Protein AF-A0A661I199-F1 (afdb_monomer_lite)

pLDDT: mean 84.06, std 10.28, range [41.47, 96.69]

Secondary structure (DSSP, 8-state):
--EEEEEEEESSS--SEEEEEETTEEEEEE----SSEEEEEEEESSHHHHHHHHHHT--TTEEEESSEEGGG--EEB-PPTT---TTSSB--SSTTTEEPPSSEEEEEEEE---TTS-HHHHHHTTSHHHHHHHHHHHH-TTTTTS-EEEEE-TTS-EEETTT--EEE----EEEEEEEES--SHHHHHHHHHHHHHHHHHTT-EEEEEPTTS-EEEEESS-HHHHHTGGG-EE--SPPEE-TTEEEPP---EEES-TTS--PEEGGG---TTS--HHHHHHHHHHHTHHHHHHHHHHHHHHHHHHHHHHH---HHHHHHHHHHHHHH-EEETT-EEEBTTS-EEEHHHHHTT--SEEEE--SS-GGG-SSSEEEE-SSSTT-EEEESTTSSEEEEEE--HHHHHHHHHH--TTSSHHHHHHHHHHHHHHTT--HHHHHHHHHHHHTTT-HHHHHHHHHHHHHHHHHHHHTTTEEEEEETTEEEEEE--TT---EEE-HHHHHHHTTTT-EEEEETTEEEEEEEE-HHHHHTT-TTS-EESEEE--SSPPPTTEEE-----SSPPPPTTSS--HHHHHIIIIIISTT-HHHHHHHHHHHHHHHHSTTS-----

Foldseek 3Di:
DKAKWKKKFAPPDFQFWAWDDDPNAIDIDGPNAGFKIFIDMDMDFFVVVVVCCLVPPAARRIWIAQFDFPPPGGMATEAEPPPDDPPDRHDYLDCPGFFADPFKTKAKFKAWDDPQADPVLVVQLPDQVSVVVVVCQLVDDLCQQAKKKKWAALQPAKAFPVPSDDSRDISIMMMITMEGPPHDLVLLVLVLQSSLLSCVVVVQWGWDQDLLLDIDIGGRTPSVRSSSRRSRIGNSHHYHYDPRIDGDDIDMDIHNPPVTGDHRYSPPRDRPPGDRSVVVNVVNCVVCVVVSVVSNVVLLVVQLVCCCPVPVDDSVVSNVQSCCCSPVLAHEQQDWWQFPVRDTDGNLVVQLPPDQKGWTQDPRCSVVDTPQKMWGPPDRLQIWIWGPPNVIGIGGYDYDLVSVLVSLVSDDCPPDVLVNLLSVLVNCLVVVPDPVSLVSVLVSCVVVVRNLVSQLVNLVVNLVSLLCVVCVQKAWEAEPNDTWIWGNDPVLDTDTHHLVRVLVVCVVVWDWTQHSVHNVDIDTDSSSVVLVVDPPGHYAHEEDADPDDDPSRYHHSDPADPDDDDPPVVDDCVVVLCCLCCPVVVNDPVSSVVVVVQVVCCRVPVPDDDDPD

Radius of gyration: 30.52 Å; chains: 1; bounding box: 84×50×86 Å

Sequence (613 aa):
MSFNFLEITNNTGNINKVFTWSESKCSKTSNARVYNATFQEKSFNTLEEFDAYLANDIQTNQAICLGKSKHSLTQGKLLTKGQEDISNSTISRSNAYLENQDALQLCLGDIDADTQMSDEMIEVISTQDSTYDAVLELHGDGFSEVSVRSGSSSSTGIVDTVTEEPVYVSNSQHLYWILLNADTPQDLDRYVEFLKRRAVIKKFWFLKIHKDGSTSFRTLLDLSVIKSMQSRLSFEAPATVGEGLKKMKQTSKFYNTTNGLIPFNLQNIEYKSLPNWRVVYEQAKLDNKGKINAIKKQYRADKILELVQLHNFSESEAALIIDEYLTKSNVSASMILKAADDKSHKVSQFLIQGATSWDVYDIFDYKKGLGKTYINVKNIFNANVYTYLRGGVTYNISFTIDEILNILNTLDYKEDVTKILFALIDYVVTNEFGEDAVSKIIELLESNNCSFEFEKFYYKNYINFTVAEKMSDFAFIMMDGKTGVFRKSEDGDLTLYTLRSIADLFLNKNFYSKDPNNLKKTILVDVVKHWLRSQGREEFTSVVFTDKETAENEYNLFRGFAYEPINHQDIDLEPYFTLVKDVIANGDELFCNINHSFIAQMLQDPFNKLGTA

Structure (mmCIF, N/CA/C/O backbone):
data_AF-A0A661I199-F1
#
_entry.id   AF-A0A661I199-F1
#
loop_
_atom_site.group_PDB
_atom_site.id
_atom_site.type_symbol
_atom_site.label_atom_id
_atom_site.label_alt_id
_atom_site.label_comp_id
_atom_site.label_asym_id
_atom_site.label_entity_id
_atom_site.label_seq_id
_atom_site.pdbx_PDB_ins_code
_atom_site.Cartn_x
_atom_site.Cartn_y
_atom_site.Cartn_z
_atom_site.occupancy
_atom_site.B_iso_or_equiv
_atom_site.auth_seq_id
_atom_site.auth_comp_id
_atom_site.auth_asym_id
_atom_site.auth_atom_id
_atom_site.pdbx_PDB_model_num
ATOM 1 N N . MET A 1 1 ? 17.270 19.421 -25.638 1.00 78.19 1 MET A N 1
ATOM 2 C CA . MET A 1 1 ? 16.467 19.060 -24.454 1.00 78.19 1 MET A CA 1
ATOM 3 C C . MET A 1 1 ? 17.420 18.446 -23.452 1.00 78.19 1 MET A C 1
ATOM 5 O O . MET A 1 1 ? 18.278 17.691 -23.889 1.00 78.19 1 MET A O 1
ATOM 9 N N . SER A 1 2 ? 17.307 18.787 -22.173 1.00 86.50 2 SER A N 1
ATOM 10 C CA . SER A 1 2 ? 18.087 18.163 -21.103 1.00 86.50 2 SER A CA 1
ATOM 11 C C . SER A 1 2 ? 17.148 17.623 -20.032 1.00 86.50 2 SER A C 1
ATOM 13 O O . SER A 1 2 ? 16.023 18.104 -19.898 1.00 86.50 2 SER A O 1
ATOM 15 N N . PHE A 1 3 ? 17.600 16.612 -19.302 1.00 90.00 3 PHE A N 1
ATOM 16 C CA . PHE A 1 3 ? 16.903 16.082 -18.136 1.00 90.00 3 PHE A CA 1
ATOM 17 C C . PHE A 1 3 ? 17.803 16.192 -16.911 1.00 90.00 3 PHE A C 1
ATOM 19 O O . PHE A 1 3 ? 19.033 16.152 -17.027 1.00 90.00 3 PHE A O 1
ATOM 26 N N . ASN A 1 4 ? 17.172 16.291 -15.742 1.00 89.31 4 ASN A N 1
ATOM 27 C CA . ASN A 1 4 ? 17.866 16.541 -14.489 1.00 89.31 4 ASN A CA 1
ATOM 28 C C . ASN A 1 4 ? 17.605 15.430 -13.471 1.00 89.31 4 ASN A C 1
ATOM 30 O O . ASN A 1 4 ? 16.568 14.764 -13.488 1.00 89.31 4 ASN A O 1
ATOM 34 N N . PHE A 1 5 ? 18.541 15.264 -12.544 1.00 89.88 5 PHE A N 1
ATOM 35 C CA . PHE A 1 5 ? 18.336 14.522 -11.303 1.00 89.88 5 PHE A CA 1
ATOM 36 C C . PHE A 1 5 ? 19.121 15.187 -10.171 1.00 89.88 5 PHE A C 1
ATOM 38 O O . PHE A 1 5 ? 20.012 16.011 -10.399 1.00 89.88 5 PHE A O 1
ATOM 45 N N . LEU A 1 6 ? 18.799 14.813 -8.937 1.00 88.81 6 LEU A N 1
ATOM 46 C CA . LEU A 1 6 ? 19.485 15.296 -7.751 1.00 88.81 6 LEU A CA 1
ATOM 47 C C . LEU A 1 6 ? 20.581 14.309 -7.328 1.00 88.81 6 LEU A C 1
ATOM 49 O O . LEU A 1 6 ? 20.296 13.191 -6.899 1.00 88.81 6 LEU A O 1
ATOM 53 N N . GLU A 1 7 ? 21.842 14.715 -7.435 1.00 91.62 7 GLU A N 1
ATOM 54 C CA . GLU A 1 7 ? 22.967 14.019 -6.814 1.00 91.62 7 GLU A CA 1
ATOM 55 C C . GLU A 1 7 ? 22.930 14.276 -5.305 1.00 91.62 7 GLU A C 1
ATOM 57 O O . GLU A 1 7 ? 22.875 15.421 -4.850 1.00 91.62 7 GLU A O 1
ATOM 62 N N . ILE A 1 8 ? 22.963 13.199 -4.527 1.00 87.75 8 ILE A N 1
ATOM 63 C CA . ILE A 1 8 ? 23.004 13.241 -3.071 1.00 87.75 8 ILE A CA 1
ATOM 64 C C . ILE A 1 8 ? 24.365 12.740 -2.613 1.00 87.75 8 ILE A C 1
ATOM 66 O O . ILE A 1 8 ? 24.700 11.577 -2.837 1.00 87.75 8 ILE A O 1
ATOM 70 N N . THR A 1 9 ? 25.114 13.586 -1.912 1.00 89.38 9 THR A N 1
ATOM 71 C CA . THR A 1 9 ? 26.421 13.232 -1.348 1.00 89.38 9 THR A CA 1
ATOM 72 C C . THR A 1 9 ? 26.311 13.075 0.162 1.00 89.38 9 THR A C 1
ATOM 74 O O . THR A 1 9 ? 25.943 14.019 0.854 1.00 89.38 9 THR A O 1
ATOM 77 N N . ASN A 1 10 ? 26.636 11.897 0.698 1.00 86.38 10 ASN A N 1
ATOM 78 C CA . ASN A 1 10 ? 26.727 11.672 2.138 1.00 86.38 10 ASN A CA 1
ATOM 79 C C . ASN A 1 10 ? 28.055 12.210 2.680 1.00 86.38 10 ASN A C 1
ATOM 81 O O . ASN A 1 10 ? 29.138 11.770 2.288 1.00 86.38 10 ASN A O 1
ATOM 85 N N . ASN A 1 11 ? 27.957 13.126 3.639 1.00 83.25 11 ASN A N 1
ATOM 86 C CA . ASN A 1 11 ? 29.107 13.776 4.261 1.00 83.25 11 ASN A CA 1
ATOM 87 C C . ASN A 1 11 ? 29.735 12.924 5.373 1.00 83.25 11 ASN A C 1
ATOM 89 O O . ASN A 1 11 ? 30.813 13.253 5.857 1.00 83.25 11 ASN A O 1
ATOM 93 N N . THR A 1 12 ? 29.060 11.857 5.819 1.00 78.94 12 THR A N 1
ATOM 94 C CA . THR A 1 12 ? 29.486 11.057 6.980 1.00 78.94 12 THR A CA 1
ATOM 95 C C . THR A 1 12 ? 29.979 9.652 6.628 1.00 78.94 12 THR A C 1
ATOM 97 O O . THR A 1 12 ? 30.326 8.897 7.532 1.00 78.94 12 THR A O 1
ATOM 100 N N . GLY A 1 13 ? 29.993 9.263 5.350 1.00 80.50 13 GLY A N 1
ATOM 101 C CA . GLY A 1 13 ? 30.499 7.958 4.916 1.00 80.50 13 GLY A CA 1
ATOM 102 C C . GLY A 1 13 ? 29.937 7.485 3.576 1.00 80.50 13 GLY A C 1
ATOM 103 O O . GLY A 1 13 ? 29.208 8.206 2.900 1.00 80.50 13 GLY A O 1
ATOM 104 N N . ASN A 1 14 ? 30.262 6.248 3.202 1.00 84.00 14 ASN A N 1
ATOM 105 C CA . ASN A 1 14 ? 29.822 5.659 1.936 1.00 84.00 14 ASN A CA 1
ATOM 106 C C . ASN A 1 14 ? 28.318 5.354 1.939 1.00 84.00 14 ASN A C 1
ATOM 108 O O . ASN A 1 14 ? 27.753 4.983 2.970 1.00 84.00 14 ASN A O 1
ATOM 112 N N . ILE A 1 15 ? 27.693 5.457 0.766 1.00 80.50 15 ILE A N 1
ATOM 113 C CA . ILE A 1 15 ? 26.286 5.099 0.523 1.00 80.50 15 ILE A CA 1
ATOM 114 C C . ILE A 1 15 ? 26.134 4.126 -0.636 1.00 80.50 15 ILE A C 1
ATOM 116 O O . ILE A 1 15 ? 25.148 4.130 -1.360 1.00 80.50 15 ILE A O 1
ATOM 120 N N . ASN A 1 16 ? 27.120 3.261 -0.813 1.00 85.25 16 ASN A N 1
ATOM 121 C CA . ASN A 1 16 ? 27.091 2.203 -1.800 1.00 85.25 16 ASN A CA 1
ATOM 122 C C . ASN A 1 16 ? 26.795 0.840 -1.151 1.00 85.25 16 ASN A C 1
ATOM 124 O O . ASN A 1 16 ? 26.525 0.697 0.049 1.00 85.25 16 ASN A O 1
ATOM 128 N N . LYS A 1 17 ? 26.811 -0.194 -1.989 1.00 86.88 17 LYS A N 1
ATOM 129 C CA . LYS A 1 17 ? 26.688 -1.588 -1.563 1.00 86.88 17 LYS A CA 1
ATOM 130 C C . LYS A 1 17 ? 28.082 -2.127 -1.238 1.00 86.88 17 LYS A C 1
ATOM 132 O O . LYS A 1 17 ? 29.017 -1.884 -1.996 1.00 86.88 17 LYS A O 1
ATOM 137 N N . VAL A 1 18 ? 28.202 -2.864 -0.139 1.00 88.19 18 VAL A N 1
ATOM 138 C CA . VAL A 1 18 ? 29.443 -3.499 0.315 1.00 88.19 18 VAL A CA 1
ATOM 139 C C . VAL A 1 18 ? 29.287 -5.014 0.233 1.00 88.19 18 VAL A C 1
ATOM 141 O O . VAL A 1 18 ? 28.287 -5.554 0.711 1.00 88.19 18 VAL A O 1
ATOM 144 N N . PHE A 1 19 ? 30.266 -5.689 -0.361 1.00 89.88 19 PHE A N 1
ATOM 145 C CA . PHE A 1 19 ? 30.323 -7.145 -0.457 1.00 89.88 19 PHE A CA 1
ATOM 146 C C . PHE A 1 19 ? 31.544 -7.671 0.286 1.00 89.88 19 PHE A C 1
ATOM 148 O O . PHE A 1 19 ? 32.653 -7.210 0.036 1.00 89.88 19 PHE A O 1
ATOM 155 N N . THR A 1 20 ? 31.357 -8.638 1.178 1.00 90.25 20 THR A N 1
ATOM 156 C CA . THR A 1 20 ? 32.445 -9.249 1.956 1.00 90.25 20 THR A CA 1
ATOM 157 C C . THR A 1 20 ? 32.249 -10.751 2.088 1.00 90.25 20 THR A C 1
ATOM 159 O O . THR A 1 20 ? 31.117 -11.242 2.124 1.00 90.25 20 THR A O 1
ATOM 162 N N . TRP A 1 21 ? 33.353 -11.485 2.211 1.00 86.81 21 TRP A N 1
ATOM 163 C CA . TRP A 1 21 ? 33.324 -12.878 2.644 1.00 86.81 21 TRP A CA 1
ATOM 164 C C . TRP A 1 21 ? 32.920 -12.985 4.118 1.00 86.81 21 TRP A C 1
ATOM 166 O O . TRP A 1 21 ? 33.442 -12.274 4.974 1.00 86.81 21 TRP A O 1
ATOM 176 N N . SER A 1 22 ? 31.999 -13.895 4.414 1.00 77.25 22 SER A N 1
ATOM 177 C CA . SER A 1 22 ? 31.637 -14.308 5.768 1.00 77.25 22 SER A CA 1
ATOM 178 C C . SER A 1 22 ? 31.358 -15.807 5.747 1.00 77.25 22 SER A C 1
ATOM 180 O O . SER A 1 22 ? 30.524 -16.259 4.969 1.00 77.25 22 SER A O 1
ATOM 182 N N . GLU A 1 23 ? 32.093 -16.586 6.547 1.00 73.56 23 GLU A N 1
ATOM 183 C CA . GLU A 1 23 ? 31.856 -18.033 6.719 1.00 73.56 23 GLU A CA 1
ATOM 184 C C . GLU A 1 23 ? 31.763 -18.815 5.387 1.00 73.56 23 GLU A C 1
ATOM 186 O O . GLU A 1 23 ? 30.903 -19.671 5.202 1.00 73.56 23 GLU A O 1
ATOM 191 N N . SER A 1 24 ? 32.660 -18.523 4.435 1.00 74.75 24 SER A N 1
ATOM 192 C CA . SER A 1 24 ? 32.678 -19.115 3.078 1.00 74.75 24 SER A CA 1
ATOM 193 C C . SER A 1 24 ? 31.486 -18.743 2.184 1.00 74.75 24 SER A C 1
ATOM 195 O O . SER A 1 24 ? 31.230 -19.398 1.175 1.00 74.75 24 SER A O 1
ATOM 197 N N . LYS A 1 25 ? 30.757 -17.673 2.516 1.00 83.56 25 LYS A N 1
ATOM 198 C CA . LYS A 1 25 ? 29.675 -17.116 1.702 1.00 83.56 25 LYS A CA 1
ATOM 199 C C . LYS A 1 25 ? 29.883 -15.624 1.457 1.00 83.56 25 LYS A C 1
ATOM 201 O O . LYS A 1 25 ? 30.247 -14.872 2.359 1.00 83.56 25 LYS A O 1
ATOM 206 N N . CYS A 1 26 ? 29.619 -15.174 0.234 1.00 84.56 26 CYS A N 1
ATOM 207 C CA . CYS A 1 26 ? 29.582 -13.748 -0.065 1.00 84.56 26 CYS A CA 1
ATOM 208 C C . CYS A 1 26 ? 28.329 -13.124 0.573 1.00 84.56 26 CYS A C 1
ATOM 210 O O . CYS A 1 26 ? 27.199 -13.569 0.345 1.00 84.56 26 CYS A O 1
ATOM 212 N N . SER A 1 27 ? 28.528 -12.095 1.391 1.00 85.75 27 SER A N 1
ATOM 213 C CA . SER A 1 27 ? 27.470 -11.335 2.053 1.00 85.75 27 SER A CA 1
ATOM 214 C C . SER A 1 27 ? 27.383 -9.926 1.471 1.00 85.75 27 SER A C 1
ATOM 216 O O . SER A 1 27 ? 28.396 -9.329 1.110 1.00 85.75 27 SER A O 1
ATOM 218 N N . LYS A 1 28 ? 26.158 -9.402 1.364 1.00 86.75 28 LYS A N 1
ATOM 219 C CA . LYS A 1 28 ? 25.867 -8.052 0.869 1.00 86.75 28 LYS A CA 1
ATOM 220 C C . LYS A 1 28 ? 25.320 -7.204 2.006 1.00 86.75 28 LYS A C 1
ATOM 222 O O . LYS A 1 28 ? 24.265 -7.518 2.558 1.00 86.75 28 LYS A O 1
ATOM 227 N N . THR A 1 29 ? 25.958 -6.068 2.250 1.00 81.00 29 THR A N 1
ATOM 228 C CA . THR A 1 29 ? 25.502 -5.052 3.200 1.00 81.00 29 THR A CA 1
ATOM 229 C C . THR A 1 29 ? 25.263 -3.754 2.441 1.00 81.00 29 THR A C 1
ATOM 231 O O . THR A 1 29 ? 26.099 -3.315 1.660 1.00 81.00 29 THR A O 1
ATOM 234 N N . SER A 1 30 ? 24.092 -3.140 2.606 1.00 72.31 30 SER A N 1
ATOM 235 C CA . SER A 1 30 ? 23.786 -1.854 1.963 1.00 72.31 30 SER A CA 1
ATOM 236 C C . SER A 1 30 ? 23.900 -0.740 2.995 1.00 72.31 30 SER A C 1
ATOM 238 O O . SER A 1 30 ? 23.130 -0.717 3.956 1.00 72.31 30 SER A O 1
ATOM 240 N N . ASN A 1 31 ? 24.831 0.193 2.794 1.00 67.75 31 ASN A N 1
ATOM 241 C CA . ASN A 1 31 ? 25.004 1.341 3.680 1.00 67.75 31 ASN A CA 1
ATOM 242 C C . ASN A 1 31 ? 24.034 2.451 3.281 1.00 67.75 31 ASN A C 1
ATOM 244 O O . ASN A 1 31 ? 24.394 3.464 2.707 1.00 67.75 31 ASN A O 1
ATOM 248 N N . ALA A 1 32 ? 22.756 2.245 3.584 1.00 63.69 32 ALA A N 1
ATOM 249 C CA . ALA A 1 32 ? 21.707 3.203 3.248 1.00 63.69 32 ALA A CA 1
ATOM 250 C C . ALA A 1 32 ? 21.482 4.265 4.346 1.00 63.69 32 ALA A C 1
ATOM 252 O O . ALA A 1 32 ? 20.479 4.979 4.284 1.00 63.69 32 ALA A O 1
ATOM 253 N N . ARG A 1 33 ? 22.349 4.329 5.372 1.00 62.16 33 ARG A N 1
ATOM 254 C CA . ARG A 1 33 ? 22.249 5.285 6.486 1.00 62.16 33 ARG A CA 1
ATOM 255 C C . ARG A 1 33 ? 22.928 6.590 6.091 1.00 62.16 33 ARG A C 1
ATOM 257 O O . ARG A 1 33 ? 24.139 6.625 5.899 1.00 62.16 33 ARG A O 1
ATOM 264 N N . VAL A 1 34 ? 22.141 7.650 5.981 1.00 61.78 34 VAL A N 1
ATOM 265 C CA . VAL A 1 34 ? 22.620 8.984 5.622 1.00 61.78 34 VAL A CA 1
ATOM 266 C C . VAL A 1 34 ? 22.243 9.909 6.764 1.00 61.78 34 VAL A C 1
ATOM 268 O O . VAL A 1 34 ? 21.085 9.949 7.159 1.00 61.78 34 VAL A O 1
ATOM 271 N N . TYR A 1 35 ? 23.212 10.607 7.349 1.00 67.31 35 TYR A N 1
ATOM 272 C CA . TYR A 1 35 ? 22.914 11.553 8.422 1.00 67.31 35 TYR A CA 1
ATOM 273 C C . TYR A 1 35 ? 22.992 12.970 7.889 1.00 67.31 35 TYR A C 1
ATOM 275 O O . TYR A 1 35 ? 21.978 13.634 7.908 1.00 67.31 35 TYR A O 1
ATOM 283 N N . ASN A 1 36 ? 24.100 13.406 7.295 1.00 77.31 36 ASN A N 1
ATOM 284 C CA . ASN A 1 36 ? 24.182 14.734 6.681 1.00 77.31 36 ASN A CA 1
ATOM 285 C C . ASN A 1 36 ? 24.521 14.597 5.200 1.00 77.31 36 ASN A C 1
ATOM 287 O O . ASN A 1 36 ? 25.483 13.905 4.870 1.00 77.31 36 ASN A O 1
ATOM 291 N N . ALA A 1 37 ? 23.759 15.258 4.330 1.00 81.56 37 ALA A N 1
ATOM 292 C CA . ALA A 1 37 ? 23.985 15.225 2.895 1.00 81.56 37 ALA A CA 1
ATOM 293 C C . ALA A 1 37 ? 23.992 16.618 2.262 1.00 81.56 37 ALA A C 1
ATOM 295 O O . ALA A 1 37 ? 23.317 17.534 2.737 1.00 81.56 37 ALA A O 1
ATOM 296 N N . THR A 1 38 ? 24.754 16.757 1.181 1.00 86.88 38 THR A N 1
ATOM 297 C CA . THR A 1 38 ? 24.627 17.866 0.231 1.00 86.88 38 THR A CA 1
ATOM 298 C C . THR A 1 38 ? 23.891 17.403 -1.019 1.00 86.88 38 THR A C 1
ATOM 300 O O . THR A 1 38 ? 23.901 16.217 -1.364 1.00 86.88 38 THR A O 1
ATOM 303 N N . PHE A 1 39 ? 23.234 18.352 -1.679 1.00 85.56 39 PHE A N 1
ATOM 304 C CA . PHE A 1 39 ? 22.407 18.107 -2.849 1.00 85.56 39 PHE A CA 1
ATOM 305 C C . PHE A 1 39 ? 22.874 18.985 -4.002 1.00 85.56 39 PHE A C 1
ATOM 307 O O . PHE A 1 39 ? 23.005 20.202 -3.849 1.00 85.56 39 PHE A O 1
ATOM 314 N N . GLN A 1 40 ? 23.109 18.366 -5.153 1.00 89.88 40 GLN A N 1
ATOM 315 C CA . GLN A 1 40 ? 23.483 19.062 -6.374 1.00 89.88 40 GLN A CA 1
ATOM 316 C C . GLN A 1 40 ? 22.611 18.579 -7.525 1.00 89.88 40 GLN A C 1
ATOM 318 O O . GLN A 1 40 ? 22.552 17.389 -7.817 1.00 89.88 40 GLN A O 1
ATOM 323 N N . GLU A 1 41 ? 21.954 19.507 -8.209 1.00 89.69 41 GLU A N 1
ATOM 324 C CA . GLU A 1 41 ? 21.261 19.185 -9.450 1.00 89.69 41 GLU A CA 1
ATOM 325 C C . GLU A 1 41 ? 22.284 18.963 -10.571 1.00 89.69 41 GLU A C 1
ATOM 327 O O . GLU A 1 41 ? 23.205 19.764 -10.766 1.00 89.69 41 GLU A O 1
ATOM 332 N N . LYS A 1 42 ? 22.139 17.850 -11.289 1.00 91.81 42 LYS A N 1
ATOM 333 C CA . LYS A 1 42 ? 22.934 17.512 -12.471 1.00 91.81 42 LYS A CA 1
ATOM 334 C C . LYS A 1 42 ? 22.006 17.448 -13.674 1.00 91.81 42 LYS A C 1
ATOM 336 O O . LYS A 1 42 ? 20.910 16.907 -13.564 1.00 91.81 42 LYS A O 1
ATOM 341 N N . SER A 1 43 ? 22.467 17.973 -14.805 1.00 91.69 43 SER A N 1
ATOM 342 C CA . SER A 1 43 ? 21.723 18.036 -16.065 1.00 91.69 43 SER A CA 1
ATOM 343 C C . SER A 1 43 ? 22.523 17.354 -17.166 1.00 91.69 43 SER A C 1
ATOM 345 O O . SER A 1 43 ? 23.718 17.617 -17.300 1.00 91.69 43 SER A O 1
ATOM 347 N N . PHE A 1 44 ? 21.853 16.545 -17.984 1.00 92.25 44 PHE A N 1
ATOM 348 C CA . PHE A 1 44 ? 22.449 15.823 -19.110 1.00 92.25 44 PHE A CA 1
ATOM 349 C C . PHE A 1 44 ? 21.589 15.975 -20.366 1.00 92.25 44 PHE A C 1
ATOM 351 O O . PHE A 1 44 ? 20.364 16.084 -20.276 1.00 92.25 44 PHE A O 1
ATOM 358 N N . ASN A 1 45 ? 22.219 15.994 -21.542 1.00 91.56 45 ASN A N 1
ATOM 359 C CA . ASN A 1 45 ? 21.513 16.110 -22.822 1.00 91.56 45 ASN A CA 1
ATOM 360 C C . ASN A 1 45 ? 21.228 14.746 -23.459 1.00 91.56 45 ASN A C 1
ATOM 362 O O . ASN A 1 45 ? 20.339 14.637 -24.304 1.00 91.56 45 ASN A O 1
ATOM 366 N N . THR A 1 46 ? 21.982 13.716 -23.074 1.00 92.88 46 THR A N 1
ATOM 367 C CA . THR A 1 46 ? 21.873 12.356 -23.617 1.00 92.88 46 THR A CA 1
ATOM 368 C C . THR A 1 46 ? 21.983 11.307 -22.511 1.00 92.88 46 THR A C 1
ATOM 370 O O . THR A 1 46 ? 22.493 11.577 -21.419 1.00 92.88 46 THR A O 1
ATOM 373 N N . LEU A 1 47 ? 21.493 10.095 -22.782 1.00 94.19 47 LEU A N 1
ATOM 374 C CA . LEU A 1 47 ? 21.620 8.980 -21.840 1.00 94.19 47 LEU A CA 1
ATOM 375 C C . LEU A 1 47 ? 23.059 8.443 -21.785 1.00 94.19 47 LEU A C 1
ATOM 377 O O . LEU A 1 47 ? 23.457 7.892 -20.764 1.00 94.19 47 LEU A O 1
ATOM 381 N N . GLU A 1 48 ? 23.847 8.632 -22.841 1.00 93.94 48 GLU A N 1
ATOM 382 C CA . GLU A 1 48 ? 25.270 8.303 -22.909 1.00 93.94 48 GLU A CA 1
ATOM 383 C C . GLU A 1 48 ? 26.110 9.189 -21.989 1.00 93.94 48 GLU A C 1
ATOM 385 O O . GLU A 1 48 ? 26.972 8.681 -21.274 1.00 93.94 48 GLU A O 1
ATOM 390 N N . GLU A 1 49 ? 25.851 10.501 -21.963 1.00 93.94 49 GLU A N 1
ATOM 391 C CA . GLU A 1 49 ? 26.511 11.410 -21.016 1.00 93.94 49 GLU A CA 1
ATOM 392 C C . GLU A 1 49 ? 26.178 11.021 -19.567 1.00 93.94 49 GLU A C 1
ATOM 394 O O . GLU A 1 49 ? 27.060 10.991 -18.707 1.00 93.94 49 GLU A O 1
ATOM 399 N N . PHE A 1 50 ? 24.915 10.668 -19.307 1.00 93.19 50 PHE A N 1
ATOM 400 C CA . PHE A 1 50 ? 24.484 10.171 -18.003 1.00 93.19 50 PHE A CA 1
ATOM 401 C C . PHE A 1 50 ? 25.176 8.853 -17.623 1.00 93.19 50 PHE A C 1
ATOM 403 O O . PHE A 1 50 ? 25.670 8.721 -16.504 1.00 93.19 50 PHE A O 1
ATOM 410 N N . ASP A 1 51 ? 25.269 7.893 -18.545 1.00 93.12 51 ASP A N 1
ATOM 411 C CA . ASP A 1 51 ? 25.967 6.625 -18.316 1.00 93.12 51 ASP A CA 1
ATOM 412 C C . ASP A 1 51 ? 27.464 6.826 -18.056 1.00 93.12 51 ASP A C 1
ATOM 414 O O . ASP A 1 51 ? 28.016 6.216 -17.140 1.00 93.12 51 ASP A O 1
ATOM 418 N N . ALA A 1 52 ? 28.112 7.726 -18.801 1.00 92.56 52 ALA A N 1
ATOM 419 C CA . ALA A 1 52 ? 29.514 8.070 -18.596 1.00 92.56 52 ALA A CA 1
ATOM 420 C C . ALA A 1 52 ? 29.757 8.646 -17.193 1.00 92.56 52 ALA A C 1
ATOM 422 O O . ALA A 1 52 ? 30.730 8.256 -16.542 1.00 92.56 52 ALA A O 1
ATOM 423 N N . TYR A 1 53 ? 28.852 9.499 -16.706 1.00 93.62 53 TYR A N 1
ATOM 424 C CA . TYR A 1 53 ? 28.891 10.015 -15.338 1.00 93.62 53 TYR A CA 1
ATOM 425 C C . TYR A 1 53 ? 28.706 8.895 -14.298 1.00 93.62 53 TYR A C 1
ATOM 427 O O . TYR A 1 53 ? 29.487 8.796 -13.348 1.00 93.62 53 TYR A O 1
ATOM 435 N N . LEU A 1 54 ? 27.731 7.995 -14.489 1.00 90.88 54 LEU A N 1
ATOM 436 C CA . LEU A 1 54 ? 27.535 6.848 -13.592 1.00 90.88 54 LEU A CA 1
ATOM 437 C C . LEU A 1 54 ? 28.732 5.883 -13.583 1.00 90.88 54 LEU A C 1
ATOM 439 O O . LEU A 1 54 ? 28.997 5.234 -12.573 1.00 90.88 54 LEU A O 1
ATOM 443 N N . ALA A 1 55 ? 29.438 5.749 -14.704 1.00 87.19 55 ALA A N 1
ATOM 444 C CA . ALA A 1 55 ? 30.567 4.836 -14.824 1.00 87.19 55 ALA A CA 1
ATOM 445 C C . ALA A 1 55 ? 31.866 5.405 -14.237 1.00 87.19 55 ALA A C 1
ATOM 447 O O . ALA A 1 55 ? 32.663 4.638 -13.693 1.00 87.19 55 ALA A O 1
ATOM 448 N N . ASN A 1 56 ? 32.095 6.716 -14.372 1.00 88.00 56 ASN A N 1
ATOM 449 C CA . ASN A 1 56 ? 33.412 7.315 -14.131 1.00 88.00 56 ASN A CA 1
ATOM 450 C C . ASN A 1 56 ? 33.435 8.368 -13.018 1.00 88.00 56 ASN A C 1
ATOM 452 O O . ASN A 1 56 ? 34.474 8.532 -12.379 1.00 88.00 56 ASN A O 1
ATOM 456 N N . ASP A 1 57 ? 32.321 9.057 -12.766 1.00 91.50 57 ASP A N 1
ATOM 457 C CA . ASP A 1 57 ? 32.323 10.271 -11.945 1.00 91.50 57 ASP A CA 1
ATOM 458 C C . ASP A 1 57 ? 31.614 10.093 -10.598 1.00 91.50 57 ASP A C 1
ATOM 460 O O . ASP A 1 57 ? 32.021 10.708 -9.608 1.00 91.50 57 ASP A O 1
ATOM 464 N N . ILE A 1 58 ? 30.590 9.234 -10.522 1.00 91.75 58 ILE A N 1
ATOM 465 C CA . ILE A 1 58 ? 29.848 9.000 -9.276 1.00 91.75 58 ILE A CA 1
ATOM 466 C C . ILE A 1 58 ? 30.715 8.286 -8.220 1.00 91.75 58 ILE A C 1
ATOM 468 O O . ILE A 1 58 ? 31.294 7.219 -8.441 1.00 91.75 58 ILE A O 1
ATOM 472 N N . GLN A 1 59 ? 30.789 8.871 -7.027 1.00 91.56 59 GLN A N 1
ATOM 473 C CA . GLN A 1 59 ? 31.622 8.394 -5.924 1.00 91.56 59 GLN A CA 1
ATOM 474 C C . GLN A 1 59 ? 30.870 7.439 -4.988 1.00 91.56 59 GLN A C 1
ATOM 476 O O . GLN A 1 59 ? 29.644 7.417 -4.916 1.00 91.56 59 GLN A O 1
ATOM 481 N N . THR A 1 60 ? 31.605 6.653 -4.194 1.00 89.94 60 THR A N 1
ATOM 482 C CA . THR A 1 60 ? 31.015 5.661 -3.264 1.00 89.94 60 THR A CA 1
ATOM 483 C C . THR A 1 60 ? 30.167 6.266 -2.139 1.00 89.94 60 THR A C 1
ATOM 485 O O . THR A 1 60 ? 29.349 5.567 -1.538 1.00 89.94 60 THR A O 1
ATOM 488 N N . ASN A 1 61 ? 30.329 7.558 -1.855 1.00 88.94 61 ASN A N 1
ATOM 489 C CA . ASN A 1 61 ? 29.497 8.335 -0.939 1.00 88.94 61 ASN A CA 1
ATOM 490 C C . ASN A 1 61 ? 28.384 9.122 -1.655 1.00 88.94 61 ASN A C 1
ATOM 492 O O . ASN A 1 61 ? 27.746 9.958 -1.017 1.00 88.94 61 ASN A O 1
ATOM 496 N N . GLN A 1 62 ? 28.117 8.835 -2.931 1.00 90.44 62 GLN A N 1
ATOM 497 C CA . GLN A 1 62 ? 27.081 9.483 -3.730 1.00 90.44 62 GLN A CA 1
ATOM 498 C C . GLN A 1 62 ? 25.986 8.509 -4.180 1.00 90.44 62 GLN A C 1
ATOM 500 O O . GLN A 1 62 ? 26.196 7.306 -4.339 1.00 90.44 62 GLN A O 1
ATOM 505 N N . ALA A 1 63 ? 24.785 9.049 -4.360 1.00 89.06 63 ALA A N 1
ATOM 506 C CA . ALA A 1 63 ? 23.608 8.365 -4.874 1.00 89.06 63 ALA A CA 1
ATOM 507 C C . ALA A 1 63 ? 22.790 9.345 -5.718 1.00 89.06 63 ALA A C 1
ATOM 509 O O . ALA A 1 63 ? 22.933 10.560 -5.580 1.00 89.06 63 ALA A O 1
ATOM 510 N N . ILE A 1 64 ? 21.909 8.822 -6.566 1.00 89.81 64 ILE A N 1
ATOM 511 C CA . ILE A 1 64 ? 21.039 9.649 -7.406 1.00 89.81 64 ILE A CA 1
ATOM 512 C C . ILE A 1 64 ? 19.609 9.608 -6.880 1.00 89.81 64 ILE A C 1
ATOM 514 O O . ILE A 1 64 ? 19.114 8.550 -6.494 1.00 89.81 64 ILE A O 1
ATOM 518 N N . CYS A 1 65 ? 18.931 10.745 -6.878 1.00 88.19 65 CYS A N 1
ATOM 519 C CA . CYS A 1 65 ? 17.499 10.846 -6.650 1.00 88.19 65 CYS A CA 1
ATOM 520 C C . CYS A 1 65 ? 16.839 11.412 -7.904 1.00 88.19 65 CYS A C 1
ATOM 522 O O . CYS A 1 65 ? 17.295 12.421 -8.430 1.00 88.19 65 CYS A O 1
ATOM 524 N N . LEU A 1 66 ? 15.789 10.755 -8.400 1.00 88.50 66 LEU A N 1
ATOM 525 C CA . LEU A 1 66 ? 15.244 11.070 -9.728 1.00 88.50 66 LEU A CA 1
ATOM 526 C C . LEU A 1 66 ? 14.425 12.375 -9.759 1.00 88.50 66 LEU A C 1
ATOM 528 O O . LEU A 1 66 ? 14.276 12.967 -10.824 1.00 88.50 66 LEU A O 1
ATOM 532 N N . GLY A 1 67 ? 13.900 12.840 -8.620 1.00 84.62 67 GLY A N 1
ATOM 533 C CA . GLY A 1 67 ? 13.235 14.147 -8.511 1.00 84.62 67 GLY A CA 1
ATOM 534 C C . GLY A 1 67 ? 14.200 15.334 -8.389 1.00 84.62 67 GLY A C 1
ATOM 535 O O . GLY A 1 67 ? 15.421 15.159 -8.365 1.00 84.62 67 GLY A O 1
ATOM 536 N N . LYS A 1 68 ? 13.642 16.545 -8.259 1.00 82.31 68 LYS A N 1
ATOM 537 C CA . LYS A 1 68 ? 14.372 17.771 -7.883 1.00 82.31 68 LYS A CA 1
ATOM 538 C C . LYS A 1 68 ? 14.070 18.194 -6.452 1.00 82.31 68 LYS A C 1
ATOM 540 O O . LYS A 1 68 ? 13.063 17.816 -5.857 1.00 82.31 68 LYS A O 1
ATOM 545 N N . SER A 1 69 ? 14.972 19.006 -5.917 1.00 78.06 69 SER A N 1
ATOM 546 C CA . SER A 1 69 ? 14.848 19.641 -4.610 1.00 78.06 69 SER A CA 1
ATOM 547 C C . SER A 1 69 ? 13.784 20.742 -4.629 1.00 78.06 69 SER A C 1
ATOM 549 O O . SER A 1 69 ? 13.867 21.669 -5.436 1.00 78.06 69 SER A O 1
ATOM 551 N N . LYS A 1 70 ? 12.813 20.688 -3.710 1.00 73.94 70 LYS A N 1
ATOM 552 C CA . LYS A 1 70 ? 11.898 21.812 -3.469 1.00 73.94 70 LYS A CA 1
ATOM 553 C C . LYS A 1 70 ? 12.667 22.979 -2.858 1.00 73.94 70 LYS A C 1
ATOM 555 O O . LYS A 1 70 ? 13.532 22.786 -2.008 1.00 73.94 70 LYS A O 1
ATOM 560 N N . HIS A 1 71 ? 12.318 24.203 -3.254 1.00 70.75 71 HIS A N 1
ATOM 561 C CA . HIS A 1 71 ? 12.895 25.442 -2.708 1.00 70.75 71 HIS A CA 1
ATOM 562 C C . HIS A 1 71 ? 14.427 25.565 -2.841 1.00 70.75 71 HIS A C 1
ATOM 564 O O . HIS A 1 71 ? 15.053 26.274 -2.054 1.00 70.75 71 HIS A O 1
ATOM 570 N N . SER A 1 72 ? 15.036 24.888 -3.821 1.00 72.00 72 SER A N 1
ATOM 571 C CA . SER A 1 72 ? 16.480 24.962 -4.091 1.00 72.00 72 SER A CA 1
ATOM 572 C C . SER A 1 72 ? 17.360 24.590 -2.887 1.00 72.00 72 SER A C 1
ATOM 574 O O . SER A 1 72 ? 18.424 25.178 -2.683 1.00 72.00 72 SER A O 1
ATOM 576 N N . LEU A 1 73 ? 16.934 23.622 -2.065 1.00 70.69 73 LEU A N 1
ATOM 577 C CA . LEU A 1 73 ? 17.738 23.146 -0.935 1.00 70.69 73 LEU A CA 1
ATOM 578 C C . LEU A 1 73 ? 19.045 22.516 -1.432 1.00 70.69 73 LEU A C 1
ATOM 580 O O . LEU A 1 73 ? 19.025 21.645 -2.303 1.00 70.69 73 LEU A O 1
ATOM 584 N N . THR A 1 74 ? 20.161 22.915 -0.821 1.00 78.88 74 THR A N 1
ATOM 585 C CA . THR A 1 74 ? 21.525 22.471 -1.166 1.00 78.88 74 THR A CA 1
ATOM 586 C C . THR A 1 74 ? 22.153 21.539 -0.124 1.00 78.88 74 THR A C 1
ATOM 588 O O . THR A 1 74 ? 23.178 20.913 -0.390 1.00 78.88 74 THR A O 1
ATOM 591 N N . GLN A 1 75 ? 21.551 21.414 1.064 1.00 78.25 75 GLN A N 1
ATOM 592 C CA . GLN A 1 75 ? 22.005 20.521 2.136 1.00 78.25 75 GLN A CA 1
ATOM 593 C C . GLN A 1 75 ? 20.869 20.140 3.090 1.00 78.25 75 GLN A C 1
ATOM 595 O O . GLN A 1 75 ? 19.890 20.876 3.221 1.00 78.25 75 GLN A O 1
ATOM 600 N N . GLY A 1 76 ? 20.998 18.997 3.769 1.00 73.00 76 GLY A N 1
ATOM 601 C CA . GLY A 1 76 ? 19.992 18.524 4.718 1.00 73.00 76 GLY A CA 1
ATOM 602 C C . GLY A 1 76 ? 20.269 17.135 5.291 1.00 73.00 76 GLY A C 1
ATOM 603 O O . GLY A 1 76 ? 21.189 16.427 4.879 1.00 73.00 76 GLY A O 1
ATOM 604 N N . LYS A 1 77 ? 19.449 16.742 6.271 1.00 69.38 77 LYS A N 1
ATOM 605 C CA . LYS A 1 77 ? 19.497 15.415 6.902 1.00 69.38 77 LYS A CA 1
ATOM 606 C C . LYS A 1 77 ? 18.642 14.418 6.115 1.00 69.38 77 LYS A C 1
ATOM 608 O O . LYS A 1 77 ? 17.451 14.686 5.957 1.00 69.38 77 LYS A O 1
ATOM 613 N N . LEU A 1 78 ? 19.202 13.290 5.657 1.00 64.06 78 LEU A N 1
ATOM 614 C CA . LEU A 1 78 ? 18.450 12.297 4.870 1.00 64.06 78 LEU A CA 1
ATOM 615 C C . LEU A 1 78 ? 17.934 11.129 5.712 1.00 64.06 78 LEU A C 1
ATOM 617 O O . LEU A 1 78 ? 18.621 10.145 5.954 1.00 64.06 78 LEU A O 1
ATOM 621 N N . LEU A 1 79 ? 16.684 11.243 6.149 1.00 61.03 79 LEU A N 1
ATOM 622 C CA . LEU A 1 79 ? 16.055 10.296 7.070 1.00 61.03 79 LEU A CA 1
ATOM 623 C C . LEU A 1 79 ? 15.307 9.175 6.338 1.00 61.03 79 LEU A C 1
ATOM 625 O O . LEU A 1 79 ? 14.852 9.327 5.198 1.00 61.03 79 LEU A O 1
ATOM 629 N N . THR A 1 80 ? 15.157 8.031 7.008 1.00 56.16 80 THR A N 1
ATOM 630 C CA . THR A 1 80 ? 14.210 6.993 6.586 1.00 56.16 80 THR A CA 1
ATOM 631 C C . THR A 1 80 ? 12.780 7.528 6.662 1.00 56.16 80 THR A C 1
ATOM 633 O O . THR A 1 80 ? 12.466 8.336 7.533 1.00 56.16 80 THR A O 1
ATOM 636 N N . LYS A 1 81 ? 11.917 7.074 5.745 1.00 49.72 81 LYS A N 1
ATOM 637 C CA . LYS A 1 81 ? 10.491 7.433 5.703 1.00 49.72 81 LYS A CA 1
ATOM 638 C C . LYS A 1 81 ? 9.844 7.233 7.085 1.00 49.72 81 LYS A C 1
ATOM 640 O O . LYS A 1 81 ? 10.046 6.178 7.6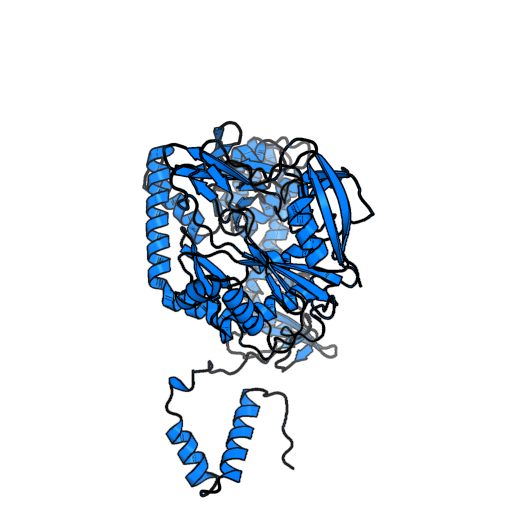85 1.00 49.72 81 LYS A O 1
ATOM 645 N N . GLY A 1 82 ? 9.088 8.219 7.566 1.00 49.34 82 GLY A N 1
ATOM 646 C CA . GLY A 1 82 ? 8.397 8.186 8.863 1.00 49.34 82 GLY A CA 1
ATOM 647 C C . GLY A 1 82 ? 9.154 8.825 10.036 1.00 49.34 82 GLY A C 1
ATOM 648 O O . GLY A 1 82 ? 8.609 8.877 11.133 1.00 49.34 82 GLY A O 1
ATOM 649 N N . GLN A 1 83 ? 10.388 9.297 9.832 1.00 51.09 83 GLN A N 1
ATOM 650 C CA . GLN A 1 83 ? 11.174 10.020 10.846 1.00 51.09 83 GLN A CA 1
ATOM 651 C C . GLN A 1 83 ? 11.256 11.532 10.563 1.00 51.09 83 GLN A C 1
ATOM 653 O O . GLN A 1 83 ? 12.197 12.195 10.990 1.00 51.09 83 GLN A O 1
ATOM 658 N N . GLU A 1 84 ? 10.316 12.085 9.796 1.00 54.69 84 GLU A N 1
ATOM 659 C CA . GLU A 1 84 ? 10.313 13.498 9.414 1.00 54.69 84 GLU A CA 1
ATOM 660 C C . GLU A 1 84 ? 10.017 14.428 10.604 1.00 54.69 84 GLU A C 1
ATOM 662 O O . GLU A 1 84 ? 8.937 14.369 11.186 1.00 54.69 84 GLU A O 1
ATOM 667 N N . ASP A 1 85 ? 10.942 15.338 10.924 1.00 51.06 85 ASP A N 1
ATOM 668 C CA . ASP A 1 85 ? 10.680 16.490 11.792 1.00 51.06 85 ASP A CA 1
ATOM 669 C C . ASP A 1 85 ? 10.540 17.741 10.915 1.00 51.06 85 ASP A C 1
ATOM 671 O O . ASP A 1 85 ? 11.515 18.248 10.359 1.00 51.06 85 ASP A O 1
ATOM 675 N N . ILE A 1 86 ? 9.302 18.227 10.789 1.00 47.31 86 ILE A N 1
ATOM 676 C CA . ILE A 1 86 ? 8.915 19.361 9.934 1.00 47.31 86 ILE A CA 1
ATOM 677 C C . ILE A 1 86 ? 9.637 20.659 10.354 1.00 47.31 86 ILE A C 1
ATOM 679 O O . ILE A 1 86 ? 9.746 21.589 9.557 1.00 47.31 86 ILE A O 1
ATOM 683 N N . SER A 1 87 ? 10.155 20.733 11.585 1.00 48.19 87 SER A N 1
ATOM 684 C CA . SER A 1 87 ? 10.741 21.953 12.147 1.00 48.19 87 SER A CA 1
ATOM 685 C C . SER A 1 87 ? 12.200 22.223 11.750 1.00 48.19 87 SER A C 1
ATOM 687 O O . SER A 1 87 ? 12.696 23.321 11.995 1.00 48.19 87 SER A O 1
ATOM 689 N N . ASN A 1 88 ? 12.884 21.275 11.099 1.00 45.56 88 ASN A N 1
ATOM 690 C CA . ASN A 1 88 ? 14.299 21.395 10.739 1.00 45.56 88 ASN A CA 1
ATOM 691 C C . ASN A 1 88 ? 14.529 21.188 9.237 1.00 45.56 88 ASN A C 1
ATOM 693 O O . ASN A 1 88 ? 13.860 20.360 8.623 1.00 45.56 88 ASN A O 1
ATOM 697 N N . SER A 1 89 ? 15.516 21.892 8.663 1.00 50.09 89 SER A N 1
ATOM 698 C CA . SER A 1 89 ? 16.016 21.761 7.279 1.00 50.09 89 SER A CA 1
ATOM 699 C C . SER A 1 89 ? 16.481 20.330 6.952 1.00 50.09 89 SER A C 1
ATOM 701 O O . SER A 1 89 ? 17.672 20.016 6.899 1.00 50.09 89 SER A O 1
ATOM 703 N N . THR A 1 90 ? 15.525 19.428 6.774 1.00 51.16 90 THR A N 1
ATOM 704 C CA . THR A 1 90 ? 15.700 17.993 6.570 1.00 51.16 90 THR A CA 1
ATOM 705 C C . THR A 1 90 ? 15.110 17.606 5.220 1.00 51.16 90 THR A C 1
ATOM 707 O O . THR A 1 90 ? 14.096 18.150 4.815 1.00 51.16 90 THR A O 1
ATOM 710 N N . ILE A 1 91 ? 15.758 16.688 4.498 1.00 51.88 91 ILE A N 1
ATOM 711 C CA . ILE A 1 91 ? 15.212 16.095 3.269 1.00 51.88 91 ILE A CA 1
ATOM 712 C C . ILE A 1 91 ? 15.022 14.618 3.564 1.00 51.88 91 ILE A C 1
ATOM 714 O O . ILE A 1 91 ? 15.941 13.818 3.427 1.00 51.88 91 ILE A O 1
ATOM 718 N N . SER A 1 92 ? 13.842 14.230 4.024 1.00 53.97 92 SER A N 1
ATOM 719 C CA . SER A 1 92 ? 13.513 12.813 4.175 1.00 53.97 92 SER A CA 1
ATOM 720 C C . SER A 1 92 ? 13.320 12.132 2.818 1.00 53.97 92 SER A C 1
ATOM 722 O O . SER A 1 92 ? 13.083 12.800 1.812 1.00 53.97 92 SER A O 1
ATOM 724 N N . ARG A 1 93 ? 13.368 10.788 2.778 1.00 59.31 93 ARG A N 1
ATOM 725 C CA . ARG A 1 93 ? 12.886 9.979 1.633 1.00 59.31 93 ARG A CA 1
ATOM 726 C C . ARG A 1 93 ? 11.358 10.082 1.488 1.00 59.31 93 ARG A C 1
ATOM 728 O O . ARG A 1 93 ? 10.645 9.078 1.537 1.00 59.31 93 ARG A O 1
ATOM 735 N N . SER A 1 94 ? 10.854 11.305 1.383 1.00 57.47 94 SER A N 1
ATOM 736 C CA . SER A 1 94 ? 9.446 11.649 1.292 1.00 57.47 94 SER A CA 1
ATOM 737 C C . SER A 1 94 ? 9.239 12.731 0.235 1.00 57.47 94 SER A C 1
ATOM 739 O O . SER A 1 94 ? 10.120 13.538 -0.061 1.00 57.47 94 SER A O 1
ATOM 741 N N . ASN A 1 95 ? 8.022 12.781 -0.293 1.00 62.78 95 ASN A N 1
ATOM 742 C CA . ASN A 1 95 ? 7.602 13.761 -1.295 1.00 62.78 95 ASN A CA 1
ATOM 743 C C . ASN A 1 95 ? 7.433 15.182 -0.701 1.00 62.78 95 ASN A C 1
ATOM 745 O O . ASN A 1 95 ? 6.988 16.103 -1.387 1.00 62.78 95 ASN A O 1
ATOM 749 N N . ALA A 1 96 ? 7.739 15.377 0.589 1.00 61.78 96 ALA A N 1
ATOM 750 C CA . ALA A 1 96 ? 7.620 16.672 1.253 1.00 61.78 96 ALA A CA 1
ATOM 751 C C . ALA A 1 96 ? 8.679 17.675 0.769 1.00 61.78 96 ALA A C 1
ATOM 753 O O . ALA A 1 96 ? 8.380 18.861 0.681 1.00 61.78 96 ALA A O 1
ATOM 754 N N . TYR A 1 97 ? 9.867 17.193 0.385 1.00 68.69 97 TYR A N 1
ATOM 755 C CA . TYR A 1 97 ? 11.026 18.024 0.015 1.00 68.69 97 TYR A CA 1
ATOM 756 C C . TYR A 1 97 ? 11.505 17.815 -1.421 1.00 68.69 97 TYR A C 1
ATOM 758 O O . TYR A 1 97 ? 12.410 18.506 -1.881 1.00 68.69 97 TYR A O 1
ATOM 766 N N . LEU A 1 98 ? 10.906 16.853 -2.116 1.00 77.81 98 LEU A N 1
ATOM 767 C CA . LEU A 1 98 ? 11.231 16.503 -3.487 1.00 77.81 98 LEU A CA 1
ATOM 768 C C . LEU A 1 98 ? 9.972 16.619 -4.341 1.00 77.81 98 LEU A C 1
ATOM 770 O O . LEU A 1 98 ? 8.867 16.368 -3.855 1.00 77.81 98 LEU A O 1
ATOM 774 N N . GLU A 1 99 ? 10.142 17.019 -5.591 1.00 78.81 99 GLU A N 1
ATOM 775 C CA . GLU A 1 99 ? 9.081 17.099 -6.596 1.00 78.81 99 GLU A CA 1
ATOM 776 C C . GLU A 1 99 ? 9.563 16.546 -7.939 1.00 78.81 99 GLU A C 1
ATOM 778 O O . GLU A 1 99 ? 10.760 16.311 -8.140 1.00 78.81 99 GLU A O 1
ATOM 783 N N . ASN A 1 100 ? 8.617 16.304 -8.844 1.00 79.06 100 ASN A N 1
ATOM 784 C CA . ASN A 1 100 ? 8.926 15.934 -10.221 1.00 79.06 100 ASN A CA 1
ATOM 785 C C . ASN A 1 100 ? 9.687 17.072 -10.920 1.00 79.06 100 ASN A C 1
ATOM 787 O O . ASN A 1 100 ? 9.509 18.245 -10.597 1.00 79.06 100 ASN A O 1
ATOM 791 N N . GLN A 1 101 ? 10.537 16.707 -11.872 1.00 75.88 101 GLN A N 1
ATOM 792 C CA . GLN A 1 101 ? 11.236 17.623 -12.765 1.00 75.88 101 GLN A CA 1
ATOM 793 C C . GLN A 1 101 ? 10.253 18.324 -13.705 1.00 75.88 101 GLN A C 1
ATOM 795 O O . GLN A 1 101 ? 9.231 17.752 -14.083 1.00 75.88 101 GLN A O 1
ATOM 800 N N . ASP A 1 102 ? 10.588 19.547 -14.119 1.00 68.81 102 ASP A N 1
ATOM 801 C CA . ASP A 1 102 ? 9.761 20.284 -15.073 1.00 68.81 102 ASP A CA 1
ATOM 802 C C . ASP A 1 102 ? 9.930 19.679 -16.477 1.00 68.81 102 ASP A C 1
ATOM 804 O O . ASP A 1 102 ? 11.047 19.567 -16.986 1.00 68.81 102 ASP A O 1
ATOM 808 N N . ALA A 1 103 ? 8.814 19.314 -17.115 1.00 75.56 103 ALA A N 1
ATOM 809 C CA . ALA A 1 103 ? 8.702 18.774 -18.475 1.00 75.56 103 ALA A CA 1
ATOM 810 C C . ALA A 1 103 ? 9.354 17.398 -18.740 1.00 75.56 103 ALA A C 1
ATOM 812 O O . ALA A 1 103 ? 8.674 16.519 -19.268 1.00 75.56 103 ALA A O 1
ATOM 813 N N . LEU A 1 104 ? 10.639 17.194 -18.422 1.00 88.31 104 LEU A N 1
ATOM 814 C CA . LEU A 1 104 ? 11.395 15.971 -18.731 1.00 88.31 104 LEU A CA 1
ATOM 815 C C . LEU A 1 104 ? 11.889 15.276 -17.462 1.00 88.31 104 LEU A C 1
ATOM 817 O O . LEU A 1 104 ? 12.843 15.708 -16.815 1.00 88.31 104 LEU A O 1
ATOM 821 N N . GLN A 1 105 ? 11.263 14.149 -17.143 1.00 90.25 105 GLN A N 1
ATOM 822 C CA . GLN A 1 105 ? 11.509 13.394 -15.922 1.00 90.25 105 GLN A CA 1
ATOM 823 C C . GLN A 1 105 ? 12.301 12.115 -16.218 1.00 90.25 105 GLN A C 1
ATOM 825 O O . GLN A 1 105 ? 11.855 11.266 -16.988 1.00 90.25 105 GLN A O 1
ATOM 830 N N . LEU A 1 106 ? 13.454 11.932 -15.566 1.00 92.75 106 LEU A N 1
ATOM 831 C CA . LEU A 1 106 ? 14.192 10.667 -15.618 1.00 92.75 106 LEU A CA 1
ATOM 832 C C . LEU A 1 106 ? 13.410 9.573 -14.880 1.00 92.75 106 LEU A C 1
ATOM 834 O O . LEU A 1 106 ? 13.084 9.727 -13.700 1.00 92.75 106 LEU A O 1
ATOM 838 N N . CYS A 1 107 ? 13.137 8.467 -15.564 1.00 93.50 107 CYS A N 1
ATOM 839 C CA . CYS A 1 107 ? 12.460 7.294 -15.028 1.00 93.50 107 CYS A CA 1
ATOM 840 C C . CYS A 1 107 ? 13.435 6.127 -14.861 1.00 93.50 107 CYS A C 1
ATOM 842 O O . CYS A 1 107 ? 14.386 5.989 -15.627 1.00 93.50 107 CYS A O 1
ATOM 844 N N . LEU A 1 108 ? 13.174 5.288 -13.857 1.00 94.38 108 LEU A N 1
ATOM 845 C CA . LEU A 1 108 ? 13.911 4.058 -13.588 1.00 94.38 108 LEU A CA 1
ATOM 846 C C . LEU A 1 108 ? 12.943 2.873 -13.592 1.00 94.38 108 LEU A C 1
ATOM 848 O O . LEU A 1 108 ? 12.049 2.788 -12.746 1.00 94.38 108 LEU A O 1
ATOM 852 N N . GLY A 1 109 ? 13.170 1.944 -14.513 1.00 94.62 109 GLY A N 1
ATOM 853 C CA . GLY A 1 109 ? 12.644 0.589 -14.472 1.00 94.62 109 GLY A CA 1
ATOM 854 C C . GLY A 1 109 ? 13.631 -0.326 -13.762 1.00 94.62 109 GLY A C 1
ATOM 855 O O . GLY A 1 109 ? 14.722 -0.572 -14.269 1.00 94.62 109 GLY A O 1
ATOM 856 N N . ASP A 1 110 ? 13.239 -0.808 -12.589 1.00 93.25 110 ASP A N 1
ATOM 857 C CA . ASP A 1 110 ? 14.020 -1.742 -11.777 1.00 93.25 110 ASP A CA 1
ATOM 858 C C . ASP A 1 110 ? 13.505 -3.166 -12.019 1.00 93.25 110 ASP A C 1
ATOM 860 O O . ASP A 1 110 ? 12.296 -3.410 -11.919 1.00 93.25 110 ASP A O 1
ATOM 864 N N . ILE A 1 111 ? 14.402 -4.078 -12.394 1.00 92.19 111 ILE A N 1
ATOM 865 C CA . ILE A 1 111 ? 14.087 -5.467 -12.739 1.00 92.19 111 ILE A CA 1
ATOM 866 C C . ILE A 1 111 ? 14.966 -6.384 -11.904 1.00 92.19 111 ILE A C 1
ATOM 868 O O . ILE A 1 111 ? 16.184 -6.426 -12.072 1.00 92.19 111 ILE A O 1
ATOM 872 N N . ASP A 1 112 ? 14.318 -7.174 -11.053 1.00 87.19 112 ASP A N 1
ATOM 873 C CA . ASP A 1 112 ? 14.952 -8.171 -10.203 1.00 87.19 112 ASP A CA 1
ATOM 874 C C . ASP A 1 112 ? 14.301 -9.536 -10.428 1.00 87.19 112 ASP A C 1
ATOM 876 O O . ASP A 1 112 ? 13.078 -9.668 -10.371 1.00 87.19 112 ASP A O 1
ATOM 880 N N . ALA A 1 113 ? 15.122 -10.570 -10.617 1.00 86.56 113 ALA A N 1
ATOM 881 C CA . ALA A 1 113 ? 14.639 -11.943 -10.680 1.00 86.56 113 ALA A CA 1
ATOM 882 C C . ALA A 1 113 ? 13.992 -12.358 -9.346 1.00 86.56 113 ALA A C 1
ATOM 884 O O . ALA A 1 113 ? 14.570 -12.171 -8.271 1.00 86.56 113 ALA A O 1
ATOM 885 N N . ASP A 1 114 ? 12.819 -12.984 -9.417 1.00 88.69 114 ASP A N 1
ATOM 886 C CA . ASP A 1 114 ? 12.157 -13.603 -8.272 1.00 88.69 114 ASP A CA 1
ATOM 887 C C . ASP A 1 114 ? 11.973 -15.096 -8.529 1.00 88.69 114 ASP A C 1
ATOM 889 O O . ASP A 1 114 ? 11.563 -15.514 -9.605 1.00 88.69 114 ASP A O 1
ATOM 893 N N . THR A 1 115 ? 12.216 -15.909 -7.506 1.00 88.12 115 THR A N 1
ATOM 894 C CA . THR A 1 115 ? 12.000 -17.365 -7.529 1.00 88.12 115 THR A CA 1
ATOM 895 C C . THR A 1 115 ? 10.568 -17.794 -7.874 1.00 88.12 115 THR A C 1
ATOM 897 O O . THR A 1 115 ? 10.340 -18.970 -8.130 1.00 88.12 115 THR A O 1
ATOM 900 N N . GLN A 1 116 ? 9.594 -16.880 -7.802 1.00 91.69 116 GLN A N 1
ATOM 901 C CA . GLN A 1 116 ? 8.188 -17.125 -8.141 1.00 91.69 116 GLN A CA 1
ATOM 902 C C . GLN A 1 116 ? 7.789 -16.591 -9.527 1.00 91.69 116 GLN A C 1
ATOM 904 O O . GLN A 1 116 ? 6.617 -16.701 -9.886 1.00 91.69 116 GLN A O 1
ATOM 909 N N . MET A 1 117 ? 8.718 -16.000 -10.286 1.00 91.81 117 MET A N 1
ATOM 910 C CA . MET A 1 117 ? 8.493 -15.684 -11.701 1.00 91.81 117 MET A CA 1
ATOM 911 C C . MET A 1 117 ? 8.324 -16.972 -12.516 1.00 91.81 117 MET A C 1
ATOM 913 O O . MET A 1 117 ? 8.852 -18.018 -12.141 1.00 91.81 117 MET A O 1
ATOM 917 N N . SER A 1 118 ? 7.587 -16.897 -13.628 1.00 90.44 118 SER A N 1
ATOM 918 C CA . SER A 1 118 ? 7.520 -17.998 -14.593 1.00 90.44 118 SER A CA 1
ATOM 919 C C . SER A 1 118 ? 8.852 -18.167 -15.324 1.00 90.44 118 SER A C 1
ATOM 921 O O . SER A 1 118 ? 9.617 -17.209 -15.454 1.00 90.44 118 SER A O 1
ATOM 923 N N . ASP A 1 119 ? 9.100 -19.364 -15.857 1.00 90.56 119 ASP A N 1
ATOM 924 C CA . ASP A 1 119 ? 10.295 -19.641 -16.663 1.00 90.56 119 ASP A CA 1
ATOM 925 C C . ASP A 1 119 ? 10.399 -18.682 -17.862 1.00 90.56 119 ASP A C 1
ATOM 927 O O . ASP A 1 119 ? 11.473 -18.155 -18.132 1.00 90.56 119 ASP A O 1
ATOM 931 N N . GLU A 1 120 ? 9.265 -18.353 -18.492 1.00 89.38 120 GLU A N 1
ATOM 932 C CA . GLU A 1 120 ? 9.163 -17.359 -19.572 1.00 89.38 120 GLU A CA 1
ATOM 933 C C . GLU A 1 120 ? 9.668 -15.970 -19.132 1.00 89.38 120 GLU A C 1
ATOM 935 O O . GLU A 1 120 ? 10.426 -15.317 -19.846 1.00 89.38 120 GLU A O 1
ATOM 940 N N . MET A 1 121 ? 9.293 -15.508 -17.932 1.00 92.06 121 MET A N 1
ATOM 941 C CA . MET A 1 121 ? 9.773 -14.227 -17.400 1.00 92.06 121 MET A CA 1
ATOM 942 C C . MET A 1 121 ? 11.265 -14.271 -17.049 1.00 92.06 121 MET A C 1
ATOM 944 O O . MET A 1 121 ? 11.964 -13.279 -17.249 1.00 92.06 121 MET A O 1
ATOM 948 N N . ILE A 1 122 ? 11.757 -15.400 -16.528 1.00 90.56 122 ILE A N 1
ATOM 949 C CA . ILE A 1 122 ? 13.182 -15.596 -16.226 1.00 90.56 122 ILE A CA 1
ATOM 950 C C . ILE A 1 122 ? 14.020 -15.588 -17.510 1.00 90.56 122 ILE A C 1
ATOM 952 O O . ILE A 1 122 ? 15.088 -14.973 -17.540 1.00 90.56 122 ILE A O 1
ATOM 956 N N . GLU A 1 123 ? 13.529 -16.221 -18.574 1.00 89.50 123 GLU A N 1
ATOM 957 C CA . GLU A 1 123 ? 14.156 -16.200 -19.895 1.00 89.50 123 GLU A CA 1
ATOM 958 C C . GLU A 1 123 ? 14.214 -14.776 -20.457 1.00 89.50 123 GLU A C 1
ATOM 960 O O . GLU A 1 123 ? 15.279 -14.326 -20.883 1.00 89.50 123 GLU A O 1
ATOM 965 N N . VAL A 1 124 ? 13.123 -14.015 -20.356 1.00 90.19 124 VAL A N 1
ATOM 966 C CA . VAL A 1 124 ? 13.079 -12.616 -20.798 1.00 90.19 124 VAL A CA 1
ATOM 967 C C . VAL A 1 124 ? 14.145 -11.747 -20.118 1.00 90.19 124 VAL A C 1
ATOM 969 O O . VAL A 1 124 ? 14.789 -10.939 -20.787 1.00 90.19 124 VAL A O 1
ATOM 972 N N . ILE A 1 125 ? 14.395 -11.920 -18.816 1.00 89.31 125 ILE A N 1
ATOM 973 C CA . ILE A 1 125 ? 15.368 -11.091 -18.074 1.00 89.31 125 ILE A CA 1
ATOM 974 C C . ILE A 1 125 ? 16.814 -11.598 -18.142 1.00 89.31 125 ILE A C 1
ATOM 976 O O . ILE A 1 125 ? 17.693 -11.064 -17.460 1.00 89.31 125 ILE A O 1
ATOM 980 N N . SER A 1 126 ? 17.076 -12.639 -18.934 1.00 86.31 126 SER A N 1
ATOM 981 C CA . SER A 1 126 ? 18.397 -13.267 -19.048 1.00 86.31 126 SER A CA 1
ATOM 982 C C . SER A 1 126 ? 19.432 -12.396 -19.761 1.00 86.31 126 SER A C 1
ATOM 984 O O . SER A 1 126 ? 20.623 -12.486 -19.459 1.00 86.31 126 SER A O 1
ATOM 986 N N . THR A 1 127 ? 18.993 -11.534 -20.682 1.00 87.81 127 THR A N 1
ATOM 987 C CA . THR A 1 127 ? 19.859 -10.608 -21.418 1.00 87.81 127 THR A CA 1
ATOM 988 C C . THR A 1 127 ? 19.262 -9.207 -21.466 1.00 87.81 127 THR A C 1
ATOM 990 O O . THR A 1 127 ? 18.052 -9.028 -21.345 1.00 87.81 127 THR A O 1
ATOM 993 N N . GLN A 1 128 ? 20.107 -8.198 -21.684 1.00 89.94 128 GLN A N 1
ATOM 994 C CA . GLN A 1 128 ? 19.654 -6.809 -21.822 1.00 89.94 128 GLN A CA 1
ATOM 995 C C . GLN A 1 128 ? 18.773 -6.576 -23.061 1.00 89.94 128 GLN A C 1
ATOM 997 O O . GLN A 1 128 ? 17.932 -5.679 -23.013 1.00 89.94 128 GLN A O 1
ATOM 1002 N N . ASP A 1 129 ? 18.960 -7.343 -24.144 1.00 92.56 129 ASP A N 1
ATOM 1003 C CA . ASP A 1 129 ? 18.168 -7.202 -25.379 1.00 92.56 129 ASP A CA 1
ATOM 1004 C C . ASP A 1 129 ? 16.767 -7.773 -25.170 1.00 92.56 129 ASP A C 1
ATOM 1006 O O . ASP A 1 129 ? 15.785 -7.051 -25.290 1.00 92.56 129 ASP A O 1
ATOM 1010 N N . SER A 1 130 ? 16.677 -9.025 -24.710 1.00 92.69 130 SER A N 1
ATOM 1011 C CA . SER A 1 130 ? 15.393 -9.670 -24.404 1.00 92.69 130 SER A CA 1
ATOM 1012 C C . SER A 1 130 ? 14.598 -8.910 -23.336 1.00 92.69 130 SER A C 1
ATOM 1014 O O . SER A 1 130 ? 13.372 -8.824 -23.398 1.00 92.69 130 SER A O 1
ATOM 1016 N N . THR A 1 131 ? 15.298 -8.301 -22.372 1.00 93.25 131 THR A N 1
ATOM 1017 C CA . THR A 1 131 ? 14.674 -7.447 -21.354 1.00 93.25 131 THR A CA 1
ATOM 1018 C C . THR A 1 131 ? 14.094 -6.181 -21.977 1.00 93.25 131 THR A C 1
ATOM 1020 O O . THR A 1 131 ? 12.979 -5.785 -21.642 1.00 93.25 131 THR A O 1
ATOM 1023 N N . TYR A 1 132 ? 14.841 -5.538 -22.878 1.00 94.38 132 TYR A N 1
ATOM 1024 C CA . TYR A 1 132 ? 14.369 -4.359 -23.593 1.00 94.38 132 TYR A CA 1
ATOM 1025 C C . TYR A 1 132 ? 13.164 -4.690 -24.479 1.00 94.38 132 TYR A C 1
ATOM 1027 O O . TYR A 1 132 ? 12.166 -3.981 -24.395 1.00 94.38 132 TYR A O 1
ATOM 1035 N N . ASP A 1 133 ? 13.198 -5.799 -25.220 1.00 94.56 133 ASP A N 1
ATOM 1036 C CA . ASP A 1 133 ? 12.085 -6.252 -26.062 1.00 94.56 133 ASP A CA 1
ATOM 1037 C C . ASP A 1 133 ? 10.804 -6.475 -25.242 1.00 94.56 133 ASP A C 1
ATOM 1039 O O . ASP A 1 133 ? 9.726 -6.001 -25.604 1.00 94.56 133 ASP A O 1
ATOM 1043 N N . ALA A 1 134 ? 10.909 -7.098 -24.067 1.00 94.38 134 ALA A N 1
ATOM 1044 C CA . ALA A 1 134 ? 9.759 -7.250 -23.180 1.00 94.38 134 ALA A CA 1
ATOM 1045 C C . ALA A 1 134 ? 9.252 -5.916 -22.614 1.00 94.38 134 ALA A C 1
ATOM 1047 O O . ALA A 1 134 ? 8.047 -5.729 -22.424 1.00 94.38 134 ALA A O 1
ATOM 1048 N N . VAL A 1 135 ? 10.151 -4.963 -22.360 1.00 94.88 135 VAL A N 1
ATOM 1049 C CA . VAL A 1 135 ? 9.773 -3.603 -21.963 1.00 94.88 135 VAL A CA 1
ATOM 1050 C C . VAL A 1 135 ? 9.088 -2.869 -23.119 1.00 94.88 135 VAL A C 1
ATOM 1052 O O . VAL A 1 135 ? 8.069 -2.222 -22.869 1.00 94.88 135 VAL A O 1
ATOM 1055 N N . LEU A 1 136 ? 9.542 -3.023 -24.368 1.00 94.44 136 LEU A N 1
ATOM 1056 C CA . LEU A 1 136 ? 8.837 -2.521 -25.553 1.00 94.44 136 LEU A CA 1
ATOM 1057 C C . LEU A 1 136 ? 7.421 -3.097 -25.620 1.00 94.44 136 LEU A C 1
ATOM 1059 O O . LEU A 1 136 ? 6.448 -2.354 -25.728 1.00 94.44 136 LEU A O 1
ATOM 1063 N N . GLU A 1 137 ? 7.280 -4.415 -25.484 1.00 93.31 137 GLU A N 1
ATOM 1064 C CA . GLU A 1 137 ? 5.979 -5.080 -25.511 1.00 93.31 137 GLU A CA 1
ATOM 1065 C C . GLU A 1 137 ? 5.042 -4.607 -24.396 1.00 93.31 137 GLU A C 1
ATOM 1067 O O . GLU A 1 137 ? 3.832 -4.453 -24.613 1.00 93.31 137 GLU A O 1
ATOM 1072 N N . LEU A 1 138 ? 5.591 -4.363 -23.206 1.00 93.75 138 LEU A N 1
ATOM 1073 C CA . LEU A 1 138 ? 4.838 -3.865 -22.066 1.00 93.75 138 LEU A CA 1
ATOM 1074 C C . LEU A 1 138 ? 4.269 -2.465 -22.346 1.00 93.75 138 LEU A C 1
ATOM 1076 O O . LEU A 1 138 ? 3.100 -2.224 -22.048 1.00 93.75 138 LEU A O 1
ATOM 1080 N N . HIS A 1 139 ? 5.046 -1.576 -22.967 1.00 92.81 139 HIS A N 1
ATOM 1081 C CA . HIS A 1 139 ? 4.640 -0.189 -23.222 1.00 92.81 139 HIS A CA 1
ATOM 1082 C C . HIS A 1 139 ? 3.866 0.004 -24.539 1.00 92.81 139 HIS A C 1
ATOM 1084 O O . HIS A 1 139 ? 3.023 0.895 -24.615 1.00 92.81 139 HIS A O 1
ATOM 1090 N N . GLY A 1 140 ? 4.078 -0.854 -25.542 1.00 85.94 140 GLY A N 1
ATOM 1091 C CA . GLY A 1 140 ? 3.414 -0.803 -26.849 1.00 85.94 140 GLY A CA 1
ATOM 1092 C C . GLY A 1 140 ? 4.053 0.166 -27.855 1.00 85.94 140 GLY A C 1
ATOM 1093 O O . GLY A 1 140 ? 5.152 0.676 -27.644 1.00 85.94 140 GLY A O 1
ATOM 1094 N N . ASP A 1 141 ? 3.332 0.420 -28.951 1.00 76.94 141 ASP A N 1
ATOM 1095 C CA . ASP A 1 141 ? 3.844 1.029 -30.194 1.00 76.94 141 ASP A CA 1
ATOM 1096 C C . ASP A 1 141 ? 4.431 2.446 -30.035 1.00 76.94 141 ASP A C 1
ATOM 1098 O O . ASP A 1 141 ? 5.212 2.891 -30.866 1.00 76.94 141 ASP A O 1
ATOM 1102 N N . GLY A 1 142 ? 4.111 3.160 -28.951 1.00 81.19 142 GLY A N 1
ATOM 1103 C CA . GLY A 1 142 ? 4.685 4.481 -28.664 1.00 81.19 142 GLY A CA 1
ATOM 1104 C C . GLY A 1 142 ? 6.069 4.455 -28.004 1.00 81.19 142 GLY A C 1
ATOM 1105 O O . GLY A 1 142 ? 6.705 5.499 -27.889 1.00 81.19 142 GLY A O 1
ATOM 1106 N N . PHE A 1 143 ? 6.533 3.295 -27.532 1.00 92.00 143 PHE A N 1
ATOM 1107 C CA . PHE A 1 143 ? 7.794 3.172 -26.793 1.00 92.00 143 PHE A CA 1
ATOM 1108 C C . PHE A 1 143 ? 8.966 2.719 -27.673 1.00 92.00 143 PHE A C 1
ATOM 1110 O O . PHE A 1 143 ? 10.122 2.887 -27.291 1.00 92.00 143 PHE A O 1
ATOM 1117 N N . SER A 1 144 ? 8.694 2.197 -28.874 1.00 89.25 144 SER A N 1
ATOM 1118 C CA . SER A 1 144 ? 9.721 1.690 -29.793 1.00 89.25 144 SER A CA 1
ATOM 1119 C C . SER A 1 144 ? 10.680 2.752 -30.315 1.00 89.25 144 SER A C 1
ATOM 1121 O O . SER A 1 144 ? 11.744 2.389 -30.795 1.00 89.25 144 SER A O 1
ATOM 1123 N N . GLU A 1 145 ? 10.330 4.037 -30.222 1.00 91.19 145 GLU A N 1
ATOM 1124 C CA . GLU A 1 145 ? 11.210 5.153 -30.596 1.00 91.19 145 GLU A CA 1
ATOM 1125 C C . GLU A 1 145 ? 11.856 5.846 -29.389 1.00 91.19 145 GLU A C 1
ATOM 1127 O O . GLU A 1 145 ? 12.710 6.713 -29.554 1.00 91.19 145 GLU A O 1
ATOM 1132 N N . VAL A 1 146 ? 11.472 5.474 -28.165 1.00 94.19 146 VAL A N 1
ATOM 1133 C CA . VAL A 1 146 ? 11.966 6.110 -26.940 1.00 94.19 146 VAL A CA 1
ATOM 1134 C C . VAL A 1 146 ? 13.429 5.754 -26.731 1.00 94.19 146 VAL A C 1
ATOM 1136 O O . VAL A 1 146 ? 13.824 4.593 -26.873 1.00 94.19 146 VAL A O 1
ATOM 1139 N N . SER A 1 147 ? 14.224 6.754 -26.354 1.00 95.50 147 SER A N 1
ATOM 1140 C CA . SER A 1 147 ? 15.617 6.555 -25.974 1.00 95.50 147 SER A CA 1
ATOM 1141 C C . SER A 1 147 ? 15.697 5.830 -24.633 1.00 95.50 147 SER A C 1
ATOM 1143 O O . SER A 1 147 ? 15.162 6.308 -23.628 1.00 95.50 147 SER A O 1
ATOM 1145 N N . VAL A 1 148 ? 16.394 4.694 -24.602 1.00 96.69 148 VAL A N 1
ATOM 1146 C CA . VAL A 1 148 ? 16.524 3.857 -23.403 1.00 96.69 148 VAL A CA 1
ATOM 1147 C C . VAL A 1 148 ? 17.976 3.465 -23.173 1.00 96.69 148 VAL A C 1
ATOM 1149 O O . VAL A 1 148 ? 18.671 3.033 -24.090 1.00 96.69 148 VAL A O 1
ATOM 1152 N N . ARG A 1 149 ? 18.418 3.553 -21.918 1.00 95.25 149 ARG A N 1
ATOM 1153 C CA . ARG A 1 149 ? 19.688 3.001 -21.437 1.00 95.25 149 ARG A CA 1
ATOM 1154 C C . ARG A 1 149 ? 19.394 1.808 -20.545 1.00 95.25 149 ARG A C 1
ATOM 1156 O O . ARG A 1 149 ? 18.771 1.969 -19.501 1.00 95.25 149 ARG A O 1
ATOM 1163 N N . SER A 1 150 ? 19.865 0.629 -20.929 1.00 94.44 150 SER A N 1
ATOM 1164 C CA . SER A 1 150 ? 19.825 -0.577 -20.102 1.00 94.44 150 SER A CA 1
ATOM 1165 C C . SER A 1 150 ? 21.208 -0.834 -19.525 1.00 94.44 150 SER A C 1
ATOM 1167 O O . SER A 1 150 ? 22.187 -0.942 -20.259 1.00 94.44 150 SER A O 1
ATOM 1169 N N . GLY A 1 151 ? 21.306 -0.925 -18.204 1.00 89.88 151 GLY A N 1
ATOM 1170 C CA . GLY A 1 151 ? 22.549 -1.232 -17.510 1.00 89.88 151 GLY A CA 1
ATOM 1171 C C . GLY A 1 151 ? 22.296 -2.199 -16.368 1.00 89.88 151 GLY A C 1
ATOM 1172 O O . GLY A 1 151 ? 21.208 -2.251 -15.802 1.00 89.88 151 GLY A O 1
ATOM 1173 N N . SER A 1 152 ? 23.304 -2.975 -16.008 1.00 85.06 152 SER A N 1
ATOM 1174 C CA . SER A 1 152 ? 23.187 -3.861 -14.855 1.00 85.06 152 SER A CA 1
ATOM 1175 C C . SER A 1 152 ? 23.285 -3.086 -13.552 1.00 85.06 152 SER A C 1
ATOM 1177 O O . SER A 1 152 ? 24.036 -2.112 -13.450 1.00 85.06 152 SER A O 1
ATOM 1179 N N . SER A 1 153 ? 22.564 -3.540 -12.528 1.00 82.62 153 SER A N 1
ATOM 1180 C CA . SER A 1 153 ? 22.591 -2.858 -11.241 1.00 82.62 153 SER A CA 1
ATOM 1181 C C . SER A 1 153 ? 23.955 -2.975 -10.564 1.00 82.62 153 SER A C 1
ATOM 1183 O O . SER A 1 153 ? 24.786 -3.846 -10.849 1.00 82.62 153 SER A O 1
ATOM 1185 N N . SER A 1 154 ? 24.188 -2.117 -9.570 1.00 81.25 154 SER A N 1
ATOM 1186 C CA . SER A 1 154 ? 25.441 -2.113 -8.815 1.00 81.25 154 SER A CA 1
ATOM 1187 C C . SER A 1 154 ? 25.750 -3.434 -8.081 1.00 81.25 154 SER A C 1
ATOM 1189 O O . SER A 1 154 ? 26.881 -3.598 -7.623 1.00 81.25 154 SER A O 1
ATOM 1191 N N . SER A 1 155 ? 24.786 -4.366 -7.987 1.00 79.12 155 SER A N 1
ATOM 1192 C CA . SER A 1 155 ? 24.920 -5.696 -7.365 1.00 79.12 155 SER A CA 1
ATOM 1193 C C . SER A 1 155 ? 25.347 -6.823 -8.309 1.00 79.12 155 SER A C 1
ATOM 1195 O O . SER A 1 155 ? 25.636 -7.914 -7.825 1.00 79.12 155 SER A O 1
ATOM 1197 N N . THR A 1 156 ? 25.379 -6.578 -9.613 1.00 83.31 156 THR A N 1
ATOM 1198 C CA . THR A 1 156 ? 25.637 -7.603 -10.629 1.00 83.31 156 THR A CA 1
ATOM 1199 C C . THR A 1 156 ? 27.146 -7.729 -10.888 1.00 83.31 156 THR A C 1
ATOM 1201 O O . THR A 1 156 ? 27.878 -6.734 -10.887 1.00 83.31 156 THR A O 1
ATOM 1204 N N . GLY A 1 157 ? 27.625 -8.959 -11.116 1.00 85.62 157 GLY A N 1
ATOM 1205 C CA . GLY A 1 157 ? 29.009 -9.242 -11.524 1.00 85.62 157 GLY A CA 1
ATOM 1206 C C . GLY A 1 157 ? 30.038 -9.289 -10.395 1.00 85.62 157 GLY A C 1
ATOM 1207 O O . GLY A 1 157 ? 31.183 -8.906 -10.618 1.00 85.62 157 GLY A O 1
ATOM 1208 N N . ILE A 1 158 ? 29.652 -9.718 -9.191 1.00 89.38 158 ILE A N 1
ATOM 1209 C CA . ILE A 1 158 ? 30.599 -9.949 -8.092 1.00 89.38 158 ILE A CA 1
ATOM 1210 C C . ILE A 1 158 ? 31.149 -11.375 -8.198 1.00 89.38 158 ILE A C 1
ATOM 1212 O O . ILE A 1 158 ? 30.389 -12.344 -8.119 1.00 89.38 158 ILE A O 1
ATOM 1216 N N . VAL A 1 159 ? 32.465 -11.488 -8.365 1.00 90.75 159 VAL A N 1
ATOM 1217 C CA . VAL A 1 159 ? 33.169 -12.761 -8.567 1.00 90.75 159 VAL A CA 1
ATOM 1218 C C . VAL A 1 159 ? 34.305 -12.929 -7.559 1.00 90.75 159 VAL A C 1
ATOM 1220 O O . VAL A 1 159 ? 34.811 -11.946 -7.005 1.00 90.75 159 VAL A O 1
ATOM 1223 N N . ASP A 1 160 ? 34.708 -14.176 -7.334 1.00 89.62 160 ASP A N 1
ATOM 1224 C CA . ASP A 1 160 ? 35.927 -14.500 -6.590 1.00 89.62 160 ASP A CA 1
ATOM 1225 C C . ASP A 1 160 ? 37.162 -14.095 -7.411 1.00 89.62 160 ASP A C 1
ATOM 1227 O O . ASP A 1 160 ? 37.225 -14.307 -8.624 1.00 89.62 160 ASP A O 1
ATOM 1231 N N . THR A 1 161 ? 38.165 -13.495 -6.772 1.00 90.75 161 THR A N 1
ATOM 1232 C CA . THR A 1 161 ? 39.416 -13.130 -7.457 1.00 90.75 161 THR A CA 1
ATOM 1233 C C . THR A 1 161 ? 40.258 -14.324 -7.915 1.00 90.75 161 THR A C 1
ATOM 1235 O O . THR A 1 161 ? 41.051 -14.159 -8.837 1.00 90.75 161 THR A O 1
ATOM 1238 N N . VAL A 1 162 ? 40.109 -15.489 -7.279 1.00 87.94 162 VAL A N 1
ATOM 1239 C CA . VAL A 1 162 ? 40.887 -16.710 -7.528 1.00 87.94 162 VAL A CA 1
ATOM 1240 C C . VAL A 1 162 ? 40.220 -17.583 -8.582 1.00 87.94 162 VAL A C 1
ATOM 1242 O O . VAL A 1 162 ? 40.881 -17.993 -9.532 1.00 87.94 162 VAL A O 1
ATOM 1245 N N . THR A 1 163 ? 38.932 -17.892 -8.414 1.00 87.50 163 THR A N 1
ATOM 1246 C CA . THR A 1 163 ? 38.218 -18.796 -9.332 1.00 87.50 163 THR A CA 1
ATOM 1247 C C . THR A 1 163 ? 37.581 -18.069 -10.512 1.00 87.50 163 THR A C 1
ATOM 1249 O O . THR A 1 163 ? 37.235 -18.718 -11.488 1.00 87.50 163 THR A O 1
ATOM 1252 N N . GLU A 1 164 ? 37.416 -16.744 -10.425 1.00 86.69 164 GLU A N 1
ATOM 1253 C CA . GLU A 1 164 ? 36.647 -15.910 -11.366 1.00 86.69 164 GLU A CA 1
ATOM 1254 C C . GLU A 1 164 ? 35.158 -16.270 -11.486 1.00 86.69 164 GLU A C 1
ATOM 1256 O O . GLU A 1 164 ? 34.429 -15.657 -12.266 1.00 86.69 164 GLU A O 1
ATOM 1261 N N . GLU A 1 165 ? 34.682 -17.199 -10.658 1.00 87.69 165 GLU A N 1
ATOM 1262 C CA . GLU A 1 165 ? 33.296 -17.644 -10.661 1.00 87.69 165 GLU A CA 1
ATOM 1263 C C . GLU A 1 165 ? 32.375 -16.636 -9.948 1.00 87.69 165 GLU A C 1
ATOM 1265 O O . GLU A 1 165 ? 32.784 -15.991 -8.969 1.00 87.69 165 GLU A O 1
ATOM 1270 N N . PRO A 1 166 ? 31.106 -16.501 -10.382 1.00 84.19 166 PRO A N 1
ATOM 1271 C CA . PRO A 1 166 ? 30.115 -15.681 -9.696 1.00 84.19 166 PRO A CA 1
ATOM 1272 C C . PRO A 1 166 ? 29.858 -16.185 -8.273 1.00 84.19 166 PRO A C 1
ATOM 1274 O O . PRO A 1 166 ? 29.355 -17.286 -8.065 1.00 84.19 166 PRO A O 1
ATOM 1277 N N . VAL A 1 167 ? 30.130 -15.341 -7.277 1.00 85.12 167 VAL A N 1
ATOM 1278 C CA . VAL A 1 167 ? 29.864 -15.655 -5.856 1.00 85.12 167 VAL A CA 1
ATOM 1279 C C . VAL A 1 167 ? 28.595 -14.992 -5.329 1.00 85.12 167 VAL A C 1
ATOM 1281 O O . VAL A 1 167 ? 28.102 -15.329 -4.251 1.00 85.12 167 VAL A O 1
ATOM 1284 N N . TYR A 1 168 ? 28.050 -14.046 -6.095 1.00 81.38 168 TYR A N 1
ATOM 1285 C CA . TYR A 1 168 ? 26.758 -13.424 -5.845 1.00 81.38 168 TYR A CA 1
ATOM 1286 C C . TYR A 1 168 ? 25.983 -13.329 -7.160 1.00 81.38 168 TYR A C 1
ATOM 1288 O O . TYR A 1 168 ? 26.238 -12.458 -7.993 1.00 81.38 168 TYR A O 1
ATOM 1296 N N . VAL A 1 169 ? 25.036 -14.248 -7.350 1.00 73.06 169 VAL A N 1
ATOM 1297 C CA . VAL A 1 169 ? 24.212 -14.310 -8.560 1.00 73.06 169 VAL A CA 1
ATOM 1298 C C . VAL A 1 169 ? 23.078 -13.295 -8.438 1.00 73.06 169 VAL A C 1
ATOM 1300 O O . VAL A 1 169 ? 22.160 -13.451 -7.634 1.00 73.06 169 VAL A O 1
ATOM 1303 N N . SER A 1 170 ? 23.160 -12.229 -9.226 1.00 73.38 170 SER A N 1
ATOM 1304 C CA . SER A 1 170 ? 22.114 -11.223 -9.378 1.00 73.38 170 SER A CA 1
ATOM 1305 C C . SER A 1 170 ? 22.057 -10.844 -10.848 1.00 73.38 170 SER A C 1
ATOM 1307 O O . SER A 1 170 ? 23.055 -10.367 -11.374 1.00 73.38 170 SER A O 1
ATOM 1309 N N . ASN A 1 171 ? 20.905 -11.050 -11.487 1.00 73.94 171 ASN A N 1
ATOM 1310 C CA . ASN A 1 171 ? 20.628 -10.607 -12.860 1.00 73.94 171 ASN A CA 1
ATOM 1311 C C . ASN A 1 171 ? 19.807 -9.310 -12.846 1.00 73.94 171 ASN A C 1
ATOM 1313 O O . ASN A 1 171 ? 18.905 -9.116 -13.652 1.00 73.94 171 ASN A O 1
ATOM 1317 N N . SER A 1 172 ? 20.075 -8.462 -11.853 1.00 84.56 172 SER A N 1
ATOM 1318 C CA . SER A 1 172 ? 19.345 -7.222 -11.627 1.00 84.56 172 SER A CA 1
ATOM 1319 C C . SER A 1 172 ? 19.726 -6.195 -12.692 1.00 84.56 172 SER A C 1
ATOM 1321 O O . SER A 1 172 ? 20.919 -5.943 -12.918 1.00 84.56 172 SER A O 1
ATOM 1323 N N . GLN A 1 173 ? 18.719 -5.621 -13.345 1.00 90.50 173 GLN A N 1
ATOM 1324 C CA . GLN A 1 173 ? 18.872 -4.671 -14.443 1.00 90.50 173 GLN A CA 1
ATOM 1325 C C . GLN A 1 173 ? 18.128 -3.373 -14.134 1.00 90.50 173 GLN A C 1
ATOM 1327 O O . GLN A 1 173 ? 17.005 -3.383 -13.636 1.00 90.50 173 GLN A O 1
ATOM 1332 N N . HIS A 1 174 ? 18.763 -2.251 -14.455 1.00 92.88 174 HIS A N 1
ATOM 1333 C CA . HIS A 1 174 ? 18.203 -0.912 -14.356 1.00 92.88 174 HIS A CA 1
ATOM 1334 C C . HIS A 1 174 ? 18.069 -0.322 -15.760 1.00 92.88 174 HIS A C 1
ATOM 1336 O O . HIS A 1 174 ? 19.067 -0.099 -16.457 1.00 92.88 174 HIS A O 1
ATOM 1342 N N . LEU A 1 175 ? 16.835 -0.033 -16.159 1.00 95.38 175 LEU A N 1
ATOM 1343 C CA . LEU A 1 175 ? 16.532 0.662 -17.402 1.00 95.38 175 LEU A CA 1
ATOM 1344 C C . LEU A 1 175 ? 16.175 2.113 -17.096 1.00 95.38 175 LEU A C 1
ATOM 1346 O O . LEU A 1 175 ? 15.341 2.383 -16.236 1.00 95.38 175 LEU A O 1
ATOM 1350 N N . TYR A 1 176 ? 16.784 3.036 -17.828 1.00 95.31 176 TYR A N 1
ATOM 1351 C CA . TYR A 1 176 ? 16.515 4.463 -17.738 1.00 95.31 176 TYR A CA 1
ATOM 1352 C C . TYR A 1 176 ? 15.942 4.980 -19.048 1.00 95.31 176 TYR A C 1
ATOM 1354 O O . TYR A 1 176 ? 16.490 4.714 -20.117 1.00 95.31 176 TYR A O 1
ATOM 1362 N N . TRP A 1 177 ? 14.865 5.748 -18.945 1.00 95.50 177 TRP A N 1
ATOM 1363 C CA . TRP A 1 177 ? 14.252 6.479 -20.052 1.00 95.50 177 TRP A CA 1
ATOM 1364 C C . TRP A 1 177 ? 13.645 7.776 -19.526 1.00 95.50 177 TRP A C 1
ATOM 1366 O O . TRP A 1 177 ? 13.541 7.980 -18.315 1.00 95.50 177 TRP A O 1
ATOM 1376 N N . ILE A 1 178 ? 13.250 8.667 -20.431 1.00 93.94 178 ILE A N 1
ATOM 1377 C CA . ILE A 1 178 ? 12.690 9.970 -20.066 1.00 93.94 178 ILE A CA 1
ATOM 1378 C C . ILE A 1 178 ? 11.182 9.955 -20.252 1.00 93.94 178 ILE A C 1
ATOM 1380 O O . ILE A 1 178 ? 10.686 9.460 -21.261 1.00 93.94 178 ILE A O 1
ATOM 1384 N N . LEU A 1 179 ? 10.458 10.511 -19.289 1.00 93.62 179 LEU A N 1
ATOM 1385 C CA . LEU A 1 179 ? 9.027 10.758 -19.369 1.00 93.62 179 LEU A CA 1
ATOM 1386 C C . LEU A 1 179 ? 8.776 12.228 -19.686 1.00 93.62 179 LEU A C 1
ATOM 1388 O O . LEU A 1 179 ? 9.389 13.112 -19.090 1.00 93.62 179 LEU A O 1
ATOM 1392 N N . LEU A 1 180 ? 7.849 12.467 -20.605 1.00 91.81 180 LEU A N 1
ATOM 1393 C CA . LEU A 1 180 ? 7.291 13.775 -20.919 1.00 91.81 180 LEU A CA 1
ATOM 1394 C C . LEU A 1 180 ? 5.868 13.855 -20.349 1.00 91.81 180 LEU A C 1
ATOM 1396 O O . LEU A 1 180 ? 5.101 12.896 -20.480 1.00 91.81 180 LEU A O 1
ATOM 1400 N N . ASN A 1 181 ? 5.512 15.006 -19.769 1.00 88.12 181 ASN A N 1
ATOM 1401 C CA . ASN A 1 181 ? 4.211 15.264 -19.129 1.00 88.12 181 ASN A CA 1
ATOM 1402 C C . ASN A 1 181 ? 3.938 14.354 -17.915 1.00 88.12 181 ASN A C 1
ATOM 1404 O O . ASN A 1 181 ? 2.860 13.775 -17.774 1.00 88.12 181 ASN A O 1
ATOM 1408 N N . ALA A 1 182 ? 4.941 14.200 -17.048 1.00 87.19 182 ALA A N 1
ATOM 1409 C CA . ALA A 1 182 ? 4.833 13.511 -15.760 1.00 87.19 182 ALA A CA 1
ATOM 1410 C C . ALA A 1 182 ? 4.672 14.521 -14.609 1.00 87.19 182 ALA A C 1
ATOM 1412 O O . ALA A 1 182 ? 5.344 14.430 -13.582 1.00 87.19 182 ALA A O 1
ATOM 1413 N N . ASP A 1 183 ? 3.811 15.518 -14.804 1.00 78.06 183 ASP A N 1
ATOM 1414 C CA . ASP A 1 183 ? 3.786 16.724 -13.972 1.00 78.06 183 ASP A CA 1
ATOM 1415 C C . ASP A 1 183 ? 3.104 16.477 -12.617 1.00 78.06 183 ASP A C 1
ATOM 1417 O O . ASP A 1 183 ? 3.454 17.097 -11.612 1.00 78.06 183 ASP A O 1
ATOM 1421 N N . THR A 1 184 ? 2.163 15.529 -12.555 1.00 79.62 184 THR A N 1
ATOM 1422 C CA . THR A 1 184 ? 1.370 15.243 -11.354 1.00 79.62 184 THR A CA 1
ATOM 1423 C C . THR A 1 184 ? 1.515 13.795 -10.866 1.00 79.62 184 THR A C 1
ATOM 1425 O O . THR A 1 184 ? 1.783 12.879 -11.651 1.00 79.62 184 THR A O 1
ATOM 1428 N N . PRO A 1 185 ? 1.277 13.523 -9.566 1.00 80.81 185 PRO A N 1
ATOM 1429 C CA . PRO A 1 185 ? 1.162 12.154 -9.060 1.00 80.81 185 PRO A CA 1
ATOM 1430 C C . PRO A 1 185 ? 0.105 11.321 -9.801 1.00 80.81 185 PRO A C 1
ATOM 1432 O O . PRO A 1 185 ? 0.283 10.117 -9.977 1.00 80.81 185 PRO A O 1
ATOM 1435 N N . GLN A 1 186 ? -0.972 11.961 -10.265 1.00 85.00 186 GLN A N 1
ATOM 1436 C CA . GLN A 1 186 ? -2.042 11.319 -11.022 1.00 85.00 186 GLN A CA 1
ATOM 1437 C C . GLN A 1 186 ? -1.556 10.815 -12.387 1.00 85.00 186 GLN A C 1
ATOM 1439 O O . GLN A 1 186 ? -1.990 9.750 -12.820 1.00 85.00 186 GLN A O 1
ATOM 1444 N N . ASP A 1 187 ? -0.635 11.516 -13.053 1.00 87.50 187 ASP A N 1
ATOM 1445 C CA . ASP A 1 187 ? -0.048 11.065 -14.325 1.00 87.50 187 ASP A CA 1
ATOM 1446 C C . ASP A 1 187 ? 0.733 9.764 -14.142 1.00 87.50 187 ASP A C 1
ATOM 1448 O O . ASP A 1 187 ? 0.547 8.800 -14.889 1.00 87.50 187 ASP A O 1
ATOM 1452 N N . LEU A 1 188 ? 1.539 9.698 -13.080 1.00 88.38 188 LEU A N 1
ATOM 1453 C CA . LEU A 1 188 ? 2.282 8.492 -12.723 1.00 88.38 188 LEU A CA 1
ATOM 1454 C C . LEU A 1 188 ? 1.359 7.351 -12.282 1.00 88.38 188 LEU A C 1
ATOM 1456 O O . LEU A 1 188 ? 1.602 6.204 -12.647 1.00 88.38 188 LEU A O 1
ATOM 1460 N N . ASP A 1 189 ? 0.286 7.636 -11.541 1.00 90.25 189 ASP A N 1
ATOM 1461 C CA . ASP A 1 189 ? -0.697 6.618 -11.157 1.00 90.25 189 ASP A CA 1
ATOM 1462 C C . ASP A 1 189 ? -1.431 6.039 -12.378 1.00 90.25 189 ASP A C 1
ATOM 1464 O O . ASP A 1 189 ? -1.597 4.819 -12.467 1.00 90.25 189 ASP A O 1
ATOM 1468 N N . ARG A 1 190 ? -1.801 6.881 -13.356 1.00 92.06 190 ARG A N 1
ATOM 1469 C CA . ARG A 1 190 ? -2.363 6.432 -14.643 1.00 92.06 190 ARG A CA 1
ATOM 1470 C C . ARG A 1 190 ? -1.374 5.556 -15.410 1.00 92.06 190 ARG A C 1
ATOM 1472 O O . ARG A 1 190 ? -1.760 4.503 -15.915 1.00 92.06 190 ARG A O 1
ATOM 1479 N N . TYR A 1 191 ? -0.105 5.952 -15.455 1.00 93.88 191 TYR A N 1
ATOM 1480 C CA . TYR A 1 191 ? 0.948 5.187 -16.118 1.00 93.88 191 TYR A CA 1
ATOM 1481 C C . TYR A 1 191 ? 1.210 3.830 -15.445 1.00 93.88 191 TYR A C 1
ATOM 1483 O O . TYR A 1 191 ? 1.291 2.799 -16.111 1.00 93.88 191 TYR A O 1
ATOM 1491 N N . VAL A 1 192 ? 1.271 3.793 -14.114 1.00 95.00 192 VAL A N 1
ATOM 1492 C CA . VAL A 1 192 ? 1.423 2.547 -13.352 1.00 95.00 192 VAL A CA 1
ATOM 1493 C C . VAL A 1 192 ? 0.226 1.620 -13.569 1.00 95.00 192 VAL A C 1
ATOM 1495 O O . VAL A 1 192 ? 0.412 0.413 -13.728 1.00 95.00 192 VAL A O 1
ATOM 1498 N N . GLU A 1 193 ? -0.998 2.151 -13.593 1.00 94.75 193 GLU A N 1
ATOM 1499 C CA . GLU A 1 193 ? -2.195 1.357 -13.890 1.00 94.75 193 GLU A CA 1
ATOM 1500 C C . GLU A 1 193 ? -2.158 0.804 -15.324 1.00 94.75 193 GLU A C 1
ATOM 1502 O O . GLU A 1 193 ? -2.424 -0.384 -15.515 1.00 94.75 193 GLU A O 1
ATOM 1507 N N . PHE A 1 194 ? -1.742 1.606 -16.308 1.00 95.62 194 PHE A N 1
ATOM 1508 C CA . PHE A 1 194 ? -1.501 1.149 -17.679 1.00 95.62 194 PHE A CA 1
ATOM 1509 C C . PHE A 1 194 ? -0.527 -0.034 -17.732 1.00 95.62 194 PHE A C 1
ATOM 1511 O O . PHE A 1 194 ? -0.876 -1.089 -18.269 1.00 95.62 194 PHE A O 1
ATOM 1518 N N . LEU A 1 195 ? 0.648 0.089 -17.105 1.00 96.62 195 LEU A N 1
ATOM 1519 C CA . LEU A 1 195 ? 1.662 -0.970 -17.096 1.00 96.62 195 LEU A CA 1
ATOM 1520 C C . LEU A 1 195 ? 1.157 -2.259 -16.437 1.00 96.62 195 LEU A C 1
ATOM 1522 O O . LEU A 1 195 ? 1.422 -3.343 -16.949 1.00 96.62 195 LEU A O 1
ATOM 1526 N N . LYS A 1 196 ? 0.375 -2.178 -15.350 1.00 96.62 196 LYS A N 1
ATOM 1527 C CA . LYS A 1 196 ? -0.226 -3.375 -14.728 1.00 96.62 196 LYS A CA 1
ATOM 1528 C C . LYS A 1 196 ? -1.165 -4.109 -15.675 1.00 96.62 196 LYS A C 1
ATOM 1530 O O . LYS A 1 196 ? -1.119 -5.334 -15.755 1.00 96.62 196 LYS A O 1
ATOM 1535 N N . ARG A 1 197 ? -2.025 -3.377 -16.383 1.00 95.56 197 ARG A N 1
ATOM 1536 C CA . ARG A 1 197 ? -2.999 -3.978 -17.303 1.00 95.56 197 ARG A CA 1
ATOM 1537 C C . ARG A 1 197 ? -2.327 -4.544 -18.552 1.00 95.56 197 ARG A C 1
ATOM 1539 O O . ARG A 1 197 ? -2.690 -5.626 -19.003 1.00 95.56 197 ARG A O 1
ATOM 1546 N N . ARG A 1 198 ? -1.294 -3.872 -19.069 1.00 95.00 198 ARG A N 1
ATOM 1547 C CA . ARG A 1 198 ? -0.445 -4.405 -20.146 1.00 95.00 198 ARG A CA 1
ATOM 1548 C C . ARG A 1 198 ? 0.304 -5.663 -19.717 1.00 95.00 198 ARG A C 1
ATOM 1550 O O . ARG A 1 198 ? 0.338 -6.626 -20.478 1.00 95.00 198 ARG A O 1
ATOM 1557 N N . ALA A 1 199 ? 0.832 -5.689 -18.492 1.00 96.19 199 ALA A N 1
ATOM 1558 C CA . ALA A 1 199 ? 1.519 -6.857 -17.952 1.00 96.19 199 ALA A CA 1
ATOM 1559 C C . ALA A 1 199 ? 0.612 -8.093 -17.943 1.00 96.19 199 ALA A C 1
ATOM 1561 O O . ALA A 1 199 ? 1.084 -9.177 -18.259 1.00 96.19 199 ALA A O 1
ATOM 1562 N N . VAL A 1 200 ? -0.687 -7.929 -17.663 1.00 94.56 200 VAL A N 1
ATOM 1563 C CA . VAL A 1 200 ? -1.678 -9.015 -17.759 1.00 94.56 200 VAL A CA 1
ATOM 1564 C C . VAL A 1 200 ? -1.774 -9.572 -19.178 1.00 94.56 200 VAL A C 1
ATOM 1566 O O . VAL A 1 200 ? -1.639 -10.780 -19.352 1.00 94.56 200 VAL A O 1
ATOM 1569 N N . ILE A 1 201 ? -1.953 -8.711 -20.187 1.00 93.19 201 ILE A N 1
ATOM 1570 C CA . ILE A 1 201 ? -2.052 -9.129 -21.599 1.00 93.19 201 ILE A CA 1
ATOM 1571 C C . ILE A 1 201 ? -0.785 -9.872 -22.034 1.00 93.19 201 ILE A C 1
ATOM 1573 O O . ILE A 1 201 ? -0.859 -10.903 -22.697 1.00 93.19 201 ILE A O 1
ATOM 1577 N N . LYS A 1 202 ? 0.378 -9.340 -21.651 1.00 93.88 202 LYS A N 1
ATOM 1578 C CA . LYS A 1 202 ? 1.693 -9.859 -22.039 1.00 93.88 202 LYS A CA 1
ATOM 1579 C C . LYS A 1 202 ? 2.220 -10.968 -21.133 1.00 93.88 202 LYS A C 1
ATOM 1581 O O . LYS A 1 202 ? 3.322 -11.446 -21.353 1.00 93.88 202 LYS A O 1
ATOM 1586 N N . LYS A 1 203 ? 1.454 -11.374 -20.113 1.00 93.88 203 LYS A N 1
ATOM 1587 C CA . LYS A 1 203 ? 1.861 -12.356 -19.092 1.00 93.88 203 LYS A CA 1
ATOM 1588 C C . LYS A 1 203 ? 3.179 -12.007 -18.375 1.00 93.88 203 LYS A C 1
ATOM 1590 O O . LYS A 1 203 ? 3.838 -12.870 -17.812 1.00 93.88 203 LYS A O 1
ATOM 1595 N N . PHE A 1 204 ? 3.527 -10.724 -18.307 1.00 95.38 204 PHE A N 1
ATOM 1596 C CA . PHE A 1 204 ? 4.701 -10.205 -17.596 1.00 95.38 204 PHE A CA 1
ATOM 1597 C C . PHE A 1 204 ? 4.379 -9.850 -16.143 1.00 95.38 204 PHE A C 1
ATOM 1599 O O . PHE A 1 204 ? 4.727 -8.777 -15.636 1.00 95.38 204 PHE A O 1
ATOM 1606 N N . TRP A 1 205 ? 3.666 -10.750 -15.473 1.00 95.31 205 TRP A N 1
ATOM 1607 C CA . TRP A 1 205 ? 3.244 -10.607 -14.089 1.00 95.31 205 TRP A CA 1
ATOM 1608 C C . TRP A 1 205 ? 3.154 -11.969 -13.403 1.00 95.31 205 TRP A C 1
ATOM 1610 O O . TRP A 1 205 ? 3.016 -13.001 -14.052 1.00 95.31 205 TRP A O 1
ATOM 1620 N N . PHE A 1 206 ? 3.194 -11.964 -12.074 1.00 95.19 206 PHE A N 1
ATOM 1621 C CA . PHE A 1 206 ? 3.007 -13.163 -11.267 1.00 95.19 206 PHE A CA 1
ATOM 1622 C C . PHE A 1 206 ? 2.413 -12.837 -9.893 1.00 95.19 206 PHE A C 1
ATOM 1624 O O . PHE A 1 206 ? 2.528 -11.723 -9.361 1.00 95.19 206 PHE A O 1
ATOM 1631 N N . LEU A 1 207 ? 1.772 -13.844 -9.296 1.00 94.69 207 LEU A N 1
ATOM 1632 C CA . LEU A 1 207 ? 1.317 -13.807 -7.912 1.00 94.69 207 LEU A CA 1
ATOM 1633 C C . LEU A 1 207 ? 2.495 -14.119 -6.986 1.00 94.69 207 LEU A C 1
ATOM 1635 O O . LEU A 1 207 ? 2.902 -15.271 -6.857 1.00 94.69 207 LEU A O 1
ATOM 1639 N N . LYS A 1 208 ? 3.008 -13.109 -6.281 1.00 93.81 208 LYS A N 1
ATOM 1640 C CA . LYS A 1 208 ? 3.996 -13.340 -5.225 1.00 93.81 208 LYS A CA 1
ATOM 1641 C C . LYS A 1 208 ? 3.287 -13.702 -3.927 1.00 93.81 208 LYS A C 1
ATOM 1643 O O . LYS A 1 208 ? 2.566 -12.866 -3.378 1.00 93.81 208 LYS A O 1
ATOM 1648 N N . ILE A 1 209 ? 3.526 -14.913 -3.430 1.00 90.94 209 ILE A N 1
ATOM 1649 C CA . ILE A 1 209 ? 3.084 -15.369 -2.110 1.00 90.94 209 ILE A CA 1
ATOM 1650 C C . ILE A 1 209 ? 4.253 -15.197 -1.138 1.00 90.94 209 ILE A C 1
ATOM 1652 O O . ILE A 1 209 ? 5.338 -15.749 -1.335 1.00 90.94 209 ILE A O 1
ATOM 1656 N N . HIS A 1 210 ? 4.057 -14.389 -0.103 1.00 86.69 210 HIS A N 1
ATOM 1657 C CA . HIS A 1 210 ? 5.076 -14.109 0.907 1.00 86.69 210 HIS A CA 1
ATOM 1658 C C . HIS A 1 210 ? 5.135 -15.227 1.952 1.00 86.69 210 HIS A C 1
ATOM 1660 O O . HIS A 1 210 ? 4.275 -16.103 2.005 1.00 86.69 210 HIS A O 1
ATOM 1666 N N . LYS A 1 211 ? 6.163 -15.202 2.806 1.00 84.00 211 LYS A N 1
ATOM 1667 C CA . LYS A 1 211 ? 6.398 -16.243 3.826 1.00 84.00 211 LYS A CA 1
ATOM 1668 C C . LYS A 1 211 ? 5.261 -16.389 4.839 1.00 84.00 211 LYS A C 1
ATOM 1670 O O . LYS A 1 211 ? 5.123 -17.448 5.429 1.00 84.00 211 LYS A O 1
ATOM 1675 N N . ASP A 1 212 ? 4.479 -15.335 5.040 1.00 71.06 212 ASP A N 1
ATOM 1676 C CA . ASP A 1 212 ? 3.303 -15.296 5.914 1.00 71.06 212 ASP A CA 1
ATOM 1677 C C . ASP A 1 212 ? 1.996 -15.652 5.183 1.00 71.06 212 ASP A C 1
ATOM 1679 O O . ASP A 1 212 ? 0.916 -15.607 5.768 1.00 71.06 212 ASP A O 1
ATOM 1683 N N . GLY A 1 213 ? 2.077 -15.978 3.890 1.00 80.19 213 GLY A N 1
ATOM 1684 C CA . GLY A 1 213 ? 0.934 -16.258 3.031 1.00 80.19 213 GLY A CA 1
ATOM 1685 C C . GLY A 1 213 ? 0.125 -15.023 2.630 1.00 80.19 213 GLY A C 1
ATOM 1686 O O . GLY A 1 213 ? -0.945 -15.174 2.038 1.00 80.19 213 GLY A O 1
ATOM 1687 N N . SER A 1 214 ? 0.600 -13.808 2.921 1.00 80.56 214 SER A N 1
ATOM 1688 C CA . SER A 1 214 ? 0.104 -12.612 2.237 1.00 80.56 214 SER A CA 1
ATOM 1689 C C . SER A 1 214 ? 0.492 -12.664 0.757 1.00 80.56 214 SER A C 1
ATOM 1691 O O . SER A 1 214 ? 1.446 -13.345 0.366 1.00 80.56 214 SER A O 1
ATOM 1693 N N . THR A 1 215 ? -0.258 -11.964 -0.090 1.00 85.94 215 THR A N 1
ATOM 1694 C CA . THR A 1 215 ? -0.035 -11.974 -1.538 1.00 85.94 215 THR A CA 1
ATOM 1695 C C . THR A 1 215 ? 0.153 -10.569 -2.087 1.00 85.94 215 THR A C 1
ATOM 1697 O O . THR A 1 215 ? -0.375 -9.599 -1.547 1.00 85.94 215 THR A O 1
ATOM 1700 N N . SER A 1 216 ? 0.895 -10.455 -3.185 1.00 89.62 216 SER A N 1
ATOM 1701 C CA . SER A 1 216 ? 1.021 -9.206 -3.938 1.00 89.62 216 SER A CA 1
ATOM 1702 C C . SER A 1 216 ? 1.105 -9.468 -5.435 1.00 89.62 216 SER A C 1
ATOM 1704 O O . SER A 1 216 ? 1.787 -10.402 -5.856 1.00 89.62 216 SER A O 1
ATOM 1706 N N . PHE A 1 217 ? 0.473 -8.601 -6.225 1.00 92.69 217 PHE A N 1
ATOM 1707 C CA . PHE A 1 217 ? 0.648 -8.557 -7.673 1.00 92.69 217 PHE A CA 1
ATOM 1708 C C . PHE A 1 217 ? 2.030 -7.979 -8.003 1.00 92.69 217 PHE A C 1
ATOM 1710 O O . PHE A 1 217 ? 2.353 -6.860 -7.585 1.00 92.69 217 PHE A O 1
ATOM 1717 N N . ARG A 1 218 ? 2.859 -8.749 -8.710 1.00 94.56 218 ARG A N 1
ATOM 1718 C CA . ARG A 1 218 ? 4.185 -8.328 -9.176 1.00 94.56 218 ARG A CA 1
ATOM 1719 C C . ARG A 1 218 ? 4.237 -8.378 -10.692 1.00 94.56 218 ARG A C 1
ATOM 1721 O O . ARG A 1 218 ? 3.618 -9.240 -11.298 1.00 94.56 218 ARG A O 1
ATOM 1728 N N . THR A 1 219 ? 4.972 -7.447 -11.277 1.00 95.56 219 THR A N 1
ATOM 1729 C CA . THR A 1 219 ? 5.205 -7.334 -12.720 1.00 95.56 219 THR A CA 1
ATOM 1730 C C . THR A 1 219 ? 6.692 -7.463 -13.011 1.00 95.56 219 THR A C 1
ATOM 1732 O O . THR A 1 219 ? 7.496 -7.424 -12.081 1.00 95.56 219 THR A O 1
ATOM 1735 N N . LEU A 1 220 ? 7.050 -7.596 -14.288 1.00 93.88 220 LEU A N 1
ATOM 1736 C CA . LEU A 1 220 ? 8.442 -7.591 -14.748 1.00 93.88 220 LEU A CA 1
ATOM 1737 C C . LEU A 1 220 ? 9.229 -6.378 -14.219 1.00 93.88 220 LEU A C 1
ATOM 1739 O O . LEU A 1 220 ? 10.319 -6.539 -13.685 1.00 93.88 220 LEU A O 1
ATOM 1743 N N . LEU A 1 221 ? 8.640 -5.181 -14.323 1.00 94.25 221 LEU A N 1
ATOM 1744 C CA . LEU A 1 221 ? 9.153 -3.953 -13.710 1.00 94.25 221 LEU A CA 1
ATOM 1745 C C . LEU A 1 221 ? 8.639 -3.813 -12.275 1.00 94.25 221 LEU A C 1
ATOM 1747 O O . LEU A 1 221 ? 7.440 -3.979 -12.037 1.00 94.25 221 LEU A O 1
ATOM 1751 N N . ASP A 1 222 ? 9.485 -3.404 -11.330 1.00 92.56 222 ASP A N 1
ATOM 1752 C CA . ASP A 1 222 ? 9.012 -2.962 -10.017 1.00 92.56 222 ASP A CA 1
ATOM 1753 C C . ASP A 1 222 ? 8.350 -1.579 -10.122 1.00 92.56 222 ASP A C 1
ATOM 1755 O O . ASP A 1 222 ? 8.973 -0.520 -10.030 1.00 92.56 222 ASP A O 1
ATOM 1759 N N . LEU A 1 223 ? 7.026 -1.584 -10.273 1.00 93.31 223 LEU A N 1
ATOM 1760 C CA . LEU A 1 223 ? 6.227 -0.365 -10.420 1.00 93.31 223 LEU A CA 1
ATOM 1761 C C . LEU A 1 223 ? 6.239 0.527 -9.172 1.00 93.31 223 LEU A C 1
ATOM 1763 O O . LEU A 1 223 ? 5.848 1.692 -9.254 1.00 93.31 223 LEU A O 1
ATOM 1767 N N . SER A 1 224 ? 6.683 0.023 -8.014 1.00 89.12 224 SER A N 1
ATOM 1768 C CA . SER A 1 224 ? 6.858 0.868 -6.831 1.00 89.12 224 SER A CA 1
ATOM 1769 C C . SER A 1 224 ? 7.994 1.877 -7.015 1.00 89.12 224 SER A C 1
ATOM 1771 O O . SER A 1 224 ? 7.924 2.975 -6.461 1.00 89.12 224 SER A O 1
ATOM 1773 N N . VAL A 1 225 ? 8.992 1.553 -7.843 1.00 89.44 225 VAL A N 1
ATOM 1774 C CA . VAL A 1 225 ? 10.095 2.444 -8.228 1.00 89.44 225 VAL A CA 1
ATOM 1775 C C . VAL A 1 225 ? 9.578 3.597 -9.077 1.00 89.44 225 VAL A C 1
ATOM 1777 O O . VAL A 1 225 ? 9.837 4.755 -8.759 1.00 89.44 225 VAL A O 1
ATOM 1780 N N . ILE A 1 226 ? 8.748 3.284 -10.074 1.00 90.38 226 ILE A N 1
ATOM 1781 C CA . ILE A 1 226 ? 8.111 4.275 -10.950 1.00 90.38 226 ILE A CA 1
ATOM 1782 C C . ILE A 1 226 ? 7.143 5.158 -10.151 1.00 90.38 226 ILE A C 1
ATOM 1784 O O . ILE A 1 226 ? 7.163 6.378 -10.276 1.00 90.38 226 ILE A O 1
ATOM 1788 N N . LYS A 1 227 ? 6.335 4.574 -9.257 1.00 86.94 227 LYS A N 1
ATOM 1789 C CA . LYS A 1 227 ? 5.401 5.340 -8.414 1.00 86.94 227 LYS A CA 1
ATOM 1790 C C . LYS A 1 227 ? 6.108 6.275 -7.425 1.00 86.94 227 LYS A C 1
ATOM 1792 O O . LYS A 1 227 ? 5.549 7.295 -7.031 1.00 86.94 227 LYS A O 1
ATOM 1797 N N . SER A 1 228 ? 7.317 5.925 -6.987 1.00 82.81 228 SER A N 1
ATOM 1798 C CA . SER A 1 228 ? 8.084 6.697 -5.999 1.00 82.81 228 SER A CA 1
ATOM 1799 C C . SER A 1 228 ? 9.136 7.620 -6.614 1.00 82.81 228 SER A C 1
ATOM 1801 O O . SER A 1 228 ? 9.927 8.186 -5.865 1.00 82.81 228 SER A O 1
ATOM 1803 N N . MET A 1 229 ? 9.118 7.816 -7.936 1.00 84.81 229 MET A N 1
ATOM 1804 C CA . MET A 1 229 ? 10.172 8.458 -8.734 1.00 84.81 229 MET A CA 1
ATOM 1805 C C . MET A 1 229 ? 10.723 9.757 -8.141 1.00 84.81 229 MET A C 1
ATOM 1807 O O . MET A 1 229 ? 11.927 9.836 -7.921 1.00 84.81 229 MET A O 1
ATOM 1811 N N . GLN A 1 230 ? 9.870 10.714 -7.755 1.00 80.50 230 GLN A N 1
ATOM 1812 C CA . GLN A 1 230 ? 10.319 11.980 -7.149 1.00 80.50 230 GLN A CA 1
ATOM 1813 C C . GLN A 1 230 ? 11.215 11.795 -5.914 1.00 80.50 230 GLN A C 1
ATOM 1815 O O . GLN A 1 230 ? 12.122 12.580 -5.673 1.00 80.50 230 GLN A O 1
ATOM 1820 N N . SER A 1 231 ? 10.986 10.727 -5.149 1.00 79.06 231 SER A N 1
ATOM 1821 C CA . SER A 1 231 ? 11.709 10.388 -3.916 1.00 79.06 231 SER A CA 1
ATOM 1822 C C . SER A 1 231 ? 12.634 9.176 -4.061 1.00 7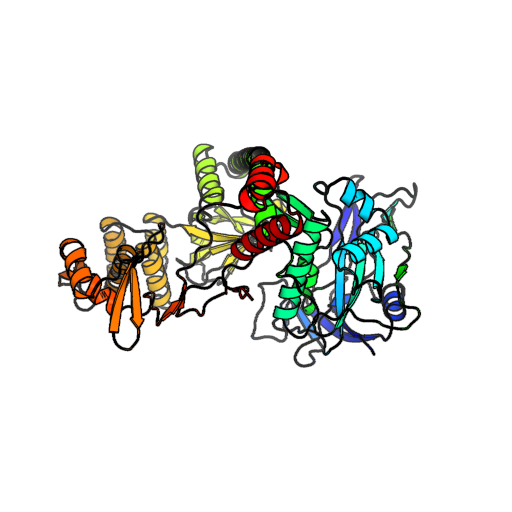9.06 231 SER A C 1
ATOM 1824 O O . SER A 1 231 ? 13.214 8.709 -3.073 1.00 79.06 231 SER A O 1
ATOM 1826 N N . ARG A 1 232 ? 12.735 8.603 -5.268 1.00 84.62 232 ARG A N 1
ATOM 1827 C CA . ARG A 1 232 ? 13.436 7.340 -5.480 1.00 84.62 232 ARG A CA 1
ATOM 1828 C C . ARG A 1 232 ? 14.932 7.594 -5.472 1.00 84.62 232 ARG A C 1
ATOM 1830 O O . ARG A 1 232 ? 15.484 8.146 -6.417 1.00 84.62 232 ARG A O 1
ATOM 1837 N N . LEU A 1 233 ? 15.574 7.111 -4.416 1.00 82.81 233 LEU A N 1
ATOM 1838 C CA . LEU A 1 233 ? 17.023 7.045 -4.308 1.00 82.81 233 LEU A CA 1
ATOM 1839 C C . LEU A 1 233 ? 17.534 5.770 -4.993 1.00 82.81 233 LEU A C 1
ATOM 1841 O O . LEU A 1 233 ? 17.113 4.671 -4.619 1.00 82.81 233 LEU A O 1
ATOM 1845 N N . SER A 1 234 ? 18.450 5.909 -5.952 1.00 86.31 234 SER A N 1
ATOM 1846 C CA . SER A 1 234 ? 19.183 4.797 -6.559 1.00 86.31 234 SER A CA 1
ATOM 1847 C C . SER A 1 234 ? 20.664 4.835 -6.195 1.00 86.31 234 SER A C 1
ATOM 1849 O O . SER A 1 234 ? 21.320 5.878 -6.232 1.00 86.31 234 SER A O 1
ATOM 1851 N N . PHE A 1 235 ? 21.197 3.667 -5.848 1.00 86.25 235 PHE A N 1
ATOM 1852 C CA . PHE A 1 235 ? 22.584 3.474 -5.432 1.00 86.25 235 PHE A CA 1
ATOM 1853 C C . PHE A 1 235 ? 23.411 2.931 -6.602 1.00 86.25 235 PHE A C 1
ATOM 1855 O O . PHE A 1 235 ? 23.789 1.752 -6.617 1.00 86.25 235 PHE A O 1
ATOM 1862 N N . GLU A 1 236 ? 23.640 3.792 -7.594 1.00 87.88 236 GLU A N 1
ATOM 1863 C CA . GLU A 1 236 ? 24.389 3.463 -8.817 1.00 87.88 236 GLU A CA 1
ATOM 1864 C C . GLU A 1 236 ? 25.904 3.434 -8.615 1.00 87.88 236 GLU A C 1
ATOM 1866 O O . GLU A 1 236 ? 26.610 2.796 -9.394 1.00 87.88 236 GLU A O 1
ATOM 1871 N N . ALA A 1 237 ? 26.404 4.064 -7.546 1.00 87.88 237 ALA A N 1
ATOM 1872 C CA . ALA A 1 237 ? 27.827 4.090 -7.254 1.00 87.88 237 ALA A CA 1
ATOM 1873 C C . ALA A 1 237 ? 28.442 2.675 -7.230 1.00 87.88 237 ALA A C 1
ATOM 1875 O O . ALA A 1 237 ? 27.806 1.729 -6.732 1.00 87.88 237 ALA A O 1
ATOM 1876 N N . PRO A 1 238 ? 29.684 2.504 -7.730 1.00 85.12 238 PRO A N 1
ATOM 1877 C CA . PRO A 1 238 ? 30.366 1.218 -7.716 1.00 85.12 238 PRO A CA 1
ATOM 1878 C C . PRO A 1 238 ? 30.347 0.572 -6.328 1.00 85.12 238 PRO A C 1
ATOM 1880 O O . PRO A 1 238 ? 30.539 1.230 -5.302 1.00 85.12 238 PRO A O 1
ATOM 1883 N N . ALA A 1 239 ? 30.099 -0.738 -6.290 1.00 87.94 239 ALA A N 1
ATOM 1884 C CA . ALA A 1 239 ? 30.075 -1.475 -5.037 1.00 87.94 239 ALA A CA 1
ATOM 1885 C C . ALA A 1 239 ? 31.487 -1.567 -4.445 1.00 87.94 239 ALA A C 1
ATOM 1887 O O . ALA A 1 239 ? 32.451 -1.822 -5.166 1.00 87.94 239 ALA A O 1
ATOM 1888 N N . THR A 1 240 ? 31.601 -1.410 -3.129 1.00 89.38 240 THR A N 1
ATOM 1889 C CA . THR A 1 240 ? 32.834 -1.724 -2.410 1.00 89.38 240 THR A CA 1
ATOM 1890 C C . THR A 1 240 ? 32.921 -3.236 -2.269 1.00 89.38 240 THR A C 1
ATOM 1892 O O . THR A 1 240 ? 32.028 -3.869 -1.706 1.00 89.38 240 THR A O 1
ATOM 1895 N N . VAL A 1 241 ? 33.998 -3.818 -2.779 1.00 90.00 241 VAL A N 1
ATOM 1896 C CA . VAL A 1 241 ? 34.283 -5.249 -2.667 1.00 90.00 241 VAL A CA 1
ATOM 1897 C C . VAL A 1 241 ? 35.393 -5.457 -1.642 1.00 90.00 241 VAL A C 1
ATOM 1899 O O . VAL A 1 241 ? 36.386 -4.733 -1.639 1.00 90.00 241 VAL A O 1
ATOM 1902 N N . GLY A 1 242 ? 35.178 -6.390 -0.719 1.00 88.88 242 GLY A N 1
ATOM 1903 C CA . GLY A 1 242 ? 36.165 -6.805 0.269 1.00 88.88 242 GLY A CA 1
ATOM 1904 C C . GLY A 1 242 ? 37.281 -7.644 -0.350 1.00 88.88 242 GLY A C 1
ATOM 1905 O O . GLY A 1 242 ? 37.240 -7.998 -1.528 1.00 88.88 242 GLY A O 1
ATOM 1906 N N . GLU A 1 243 ? 38.277 -7.979 0.465 1.00 89.62 243 GLU A N 1
ATOM 1907 C CA . GLU A 1 243 ? 39.403 -8.818 0.051 1.00 89.62 243 GLU A CA 1
ATOM 1908 C C . GLU A 1 243 ? 38.926 -10.158 -0.540 1.00 89.62 243 GLU A C 1
ATOM 1910 O O . GLU A 1 243 ? 37.972 -10.759 -0.046 1.00 89.62 243 GLU A O 1
ATOM 1915 N N . GLY A 1 244 ? 39.569 -10.607 -1.623 1.00 88.25 244 GLY A N 1
ATOM 1916 C CA . GLY A 1 244 ? 39.212 -11.841 -2.332 1.00 88.25 244 GLY A CA 1
ATOM 1917 C C . GLY A 1 244 ? 38.030 -11.724 -3.304 1.00 88.25 244 GLY A C 1
ATOM 1918 O O . GLY A 1 244 ? 37.652 -12.719 -3.920 1.00 88.25 244 GLY A O 1
ATOM 1919 N N . LEU A 1 245 ? 37.436 -10.535 -3.460 1.00 92.06 245 LEU A N 1
ATOM 1920 C CA . LEU A 1 245 ? 36.320 -10.276 -4.374 1.00 92.06 245 LEU A CA 1
ATOM 1921 C C . LEU A 1 245 ? 36.684 -9.203 -5.401 1.00 92.06 245 LEU A C 1
ATOM 1923 O O . LEU A 1 245 ? 37.363 -8.226 -5.089 1.00 92.06 245 LEU A O 1
ATOM 1927 N N . LYS A 1 246 ? 36.178 -9.344 -6.627 1.00 90.81 246 LYS A N 1
ATOM 1928 C CA . LYS A 1 246 ? 36.232 -8.286 -7.645 1.00 90.81 246 LYS A CA 1
ATOM 1929 C C . LYS A 1 246 ? 34.866 -8.082 -8.285 1.00 90.81 246 LYS A C 1
ATOM 1931 O O . LYS A 1 246 ? 34.057 -9.005 -8.379 1.00 90.81 246 LYS A O 1
ATOM 1936 N N . LYS A 1 247 ? 34.611 -6.854 -8.735 1.00 87.81 247 LYS A N 1
ATOM 1937 C CA . LYS A 1 247 ? 33.438 -6.524 -9.546 1.00 87.81 247 LYS A CA 1
ATOM 1938 C C . LYS A 1 247 ? 33.835 -6.506 -11.017 1.00 87.81 247 LYS A C 1
ATOM 1940 O O . LYS A 1 247 ? 34.717 -5.748 -11.411 1.00 87.81 247 LYS A O 1
ATOM 1945 N N . MET A 1 248 ? 33.165 -7.319 -11.822 1.00 85.88 248 MET A N 1
ATOM 1946 C CA . MET A 1 248 ? 33.328 -7.326 -13.271 1.00 85.88 248 MET A CA 1
ATOM 1947 C C . MET A 1 248 ? 32.755 -6.043 -13.870 1.00 85.88 248 MET A C 1
ATOM 1949 O O . MET A 1 248 ? 31.669 -5.592 -13.488 1.00 85.88 248 MET A O 1
ATOM 1953 N N . LYS A 1 249 ? 33.486 -5.455 -14.822 1.00 81.25 249 LYS A N 1
ATOM 1954 C CA . LYS A 1 249 ? 32.991 -4.312 -15.590 1.00 81.25 249 LYS A CA 1
ATOM 1955 C C . LYS A 1 249 ? 31.793 -4.771 -16.414 1.00 81.25 249 LYS A C 1
ATOM 1957 O O . LYS A 1 249 ? 31.890 -5.729 -17.173 1.00 81.25 249 LYS A O 1
ATOM 1962 N N . GLN A 1 250 ? 30.676 -4.082 -16.241 1.00 78.44 250 GLN A N 1
ATOM 1963 C CA . GLN A 1 250 ? 29.439 -4.347 -16.963 1.00 78.44 250 GLN A CA 1
ATOM 1964 C C . GLN A 1 250 ? 29.255 -3.256 -18.012 1.00 78.44 250 GLN A C 1
ATOM 1966 O O . GLN A 1 250 ? 29.599 -2.100 -17.762 1.00 78.44 250 GLN A O 1
ATOM 1971 N N . THR A 1 251 ? 28.760 -3.624 -19.187 1.00 84.81 251 THR A N 1
ATOM 1972 C CA . THR A 1 251 ? 28.500 -2.687 -20.281 1.00 84.81 251 THR A CA 1
ATOM 1973 C C . THR A 1 251 ? 27.026 -2.325 -20.319 1.00 84.81 251 THR A C 1
ATOM 1975 O O . THR A 1 251 ? 26.161 -3.200 -20.251 1.00 84.81 251 THR A O 1
ATOM 1978 N N . SER A 1 252 ? 26.743 -1.037 -20.456 1.00 92.19 252 SER A N 1
ATOM 1979 C CA . SER A 1 252 ? 25.401 -0.552 -20.752 1.00 92.19 252 SER A CA 1
ATOM 1980 C C . SER A 1 252 ? 25.090 -0.731 -22.238 1.00 92.19 252 SER A C 1
ATOM 1982 O O . SER A 1 252 ? 25.984 -0.649 -23.083 1.00 92.19 252 SER A O 1
ATOM 1984 N N . LYS A 1 253 ? 23.816 -0.957 -22.551 1.00 94.50 253 LYS A N 1
ATOM 1985 C CA . LYS A 1 253 ? 23.267 -0.904 -23.907 1.00 94.50 253 LYS A CA 1
ATOM 1986 C C . LYS A 1 253 ? 22.362 0.308 -24.055 1.00 94.50 253 LYS A C 1
ATOM 1988 O O . LYS A 1 253 ? 21.696 0.716 -23.102 1.00 94.50 253 LYS A O 1
ATOM 1993 N N . PHE A 1 254 ? 22.335 0.849 -25.263 1.00 95.19 254 PHE A N 1
ATOM 1994 C CA . PHE A 1 254 ? 21.547 2.018 -25.622 1.00 95.19 254 PHE A CA 1
ATOM 1995 C C . PHE A 1 254 ? 20.641 1.668 -26.792 1.00 95.19 254 PHE A C 1
ATOM 1997 O O . PHE A 1 254 ? 21.078 1.026 -27.747 1.00 95.19 254 PHE A O 1
ATOM 2004 N N . TYR A 1 255 ? 19.392 2.103 -26.707 1.00 94.75 255 TYR A N 1
ATOM 2005 C CA . TYR A 1 255 ? 18.371 1.885 -27.721 1.00 94.75 255 TYR A CA 1
ATOM 2006 C C . TYR A 1 255 ? 17.778 3.234 -28.120 1.00 94.75 255 TYR A C 1
ATOM 2008 O O . TYR A 1 255 ? 17.498 4.064 -27.255 1.00 94.75 255 TYR A O 1
ATOM 2016 N N . ASN A 1 256 ? 17.613 3.456 -29.427 1.00 91.56 256 ASN A N 1
ATOM 2017 C CA . ASN A 1 256 ? 17.058 4.683 -30.018 1.00 91.56 256 ASN A CA 1
ATOM 2018 C C . ASN A 1 256 ? 17.700 5.992 -29.528 1.00 91.56 256 ASN A C 1
ATOM 2020 O O . ASN A 1 256 ? 17.014 6.984 -29.283 1.00 91.56 256 ASN A O 1
ATOM 2024 N N . THR A 1 257 ? 19.021 6.014 -29.365 1.00 85.19 257 THR A N 1
ATOM 2025 C CA . THR A 1 257 ? 19.755 7.221 -28.945 1.00 85.19 257 THR A CA 1
ATOM 2026 C C . THR A 1 257 ? 20.441 7.953 -30.102 1.00 85.19 257 THR A C 1
ATOM 2028 O O . THR A 1 257 ? 20.865 9.098 -29.954 1.00 85.19 257 THR A O 1
ATOM 2031 N N . THR A 1 258 ? 20.500 7.346 -31.294 1.00 77.12 258 THR A N 1
ATOM 2032 C CA . THR A 1 258 ? 21.192 7.904 -32.472 1.00 77.12 258 THR A CA 1
ATOM 2033 C C . THR A 1 258 ? 20.601 9.221 -32.972 1.00 77.12 258 THR A C 1
ATOM 2035 O O . THR A 1 258 ? 21.310 10.005 -33.597 1.00 77.12 258 THR A O 1
ATOM 2038 N N . ASN A 1 259 ? 19.322 9.479 -32.689 1.00 74.12 259 ASN A N 1
ATOM 2039 C CA . ASN A 1 259 ? 18.602 10.682 -33.116 1.00 74.12 259 ASN A CA 1
ATOM 2040 C C . ASN A 1 259 ? 18.462 11.723 -31.988 1.00 74.12 259 ASN A C 1
ATOM 2042 O O . ASN A 1 259 ? 17.648 12.640 -32.084 1.00 74.12 259 ASN A O 1
ATOM 2046 N N . GLY A 1 260 ? 19.260 11.594 -30.923 1.00 79.62 260 GLY A N 1
ATOM 2047 C CA . GLY A 1 260 ? 19.131 12.397 -29.711 1.00 79.62 260 GLY A CA 1
ATOM 2048 C C . GLY A 1 260 ? 18.086 11.836 -28.745 1.00 79.62 260 GLY A C 1
ATOM 2049 O O . GLY A 1 260 ? 17.593 10.725 -28.911 1.00 79.62 260 GLY A O 1
ATOM 2050 N N . LEU A 1 261 ? 17.783 12.610 -27.702 1.00 88.81 261 LEU A N 1
ATOM 2051 C CA . LEU A 1 261 ? 16.894 12.208 -26.614 1.00 88.81 261 LEU A CA 1
ATOM 2052 C C . LEU A 1 261 ? 15.418 12.248 -27.042 1.00 88.81 261 LEU A C 1
ATOM 2054 O O . LEU A 1 261 ? 14.861 13.331 -27.234 1.00 88.81 261 LEU A O 1
ATOM 2058 N N . ILE A 1 262 ? 14.776 11.082 -27.123 1.00 93.38 262 ILE A N 1
ATOM 2059 C CA . ILE A 1 262 ? 13.350 10.930 -27.435 1.00 93.38 262 ILE A CA 1
ATOM 2060 C C . ILE A 1 262 ? 12.609 10.480 -26.164 1.00 93.38 262 ILE A C 1
ATOM 2062 O O . ILE A 1 262 ? 12.811 9.347 -25.715 1.00 93.38 262 ILE A O 1
ATOM 2066 N N . PRO A 1 263 ? 11.776 11.342 -25.546 1.00 93.62 263 PRO A N 1
ATOM 2067 C CA . PRO A 1 263 ? 11.042 10.999 -24.334 1.00 93.62 263 PRO A CA 1
ATOM 2068 C C . PRO A 1 263 ? 9.745 10.236 -24.633 1.00 93.62 263 PRO A C 1
ATOM 2070 O O . PRO A 1 263 ? 9.125 10.400 -25.683 1.00 93.62 263 PRO A O 1
ATOM 2073 N N . PHE A 1 264 ? 9.280 9.461 -23.658 1.00 93.88 264 PHE A N 1
ATOM 2074 C CA . PHE A 1 264 ? 7.980 8.805 -23.686 1.00 93.88 264 PHE A CA 1
ATOM 2075 C C . PHE A 1 264 ? 6.884 9.741 -23.160 1.00 93.88 264 PHE A C 1
ATOM 2077 O O . PHE A 1 264 ? 6.930 10.176 -22.008 1.00 93.88 264 PHE A O 1
ATOM 2084 N N . ASN A 1 265 ? 5.891 10.060 -23.991 1.00 92.31 265 ASN A N 1
ATOM 2085 C CA . ASN A 1 265 ? 4.825 10.999 -23.638 1.00 92.31 265 ASN A CA 1
ATOM 2086 C C . ASN A 1 265 ? 3.662 10.309 -22.910 1.00 92.31 265 ASN A C 1
ATOM 2088 O O . ASN A 1 265 ? 2.961 9.481 -23.494 1.00 92.31 265 ASN A O 1
ATOM 2092 N N . LEU A 1 266 ? 3.404 10.714 -21.662 1.00 91.12 266 LEU A N 1
ATOM 2093 C CA . LEU A 1 266 ? 2.339 10.136 -20.841 1.00 91.12 266 LEU A CA 1
ATOM 2094 C C . LEU A 1 266 ? 0.918 10.605 -21.210 1.00 91.12 266 LEU A C 1
ATOM 2096 O O . LEU A 1 266 ? -0.049 9.955 -20.816 1.00 91.12 266 LEU A O 1
ATOM 2100 N N . GLN A 1 267 ? 0.748 11.698 -21.967 1.00 85.81 267 GLN A N 1
ATOM 2101 C CA . GLN A 1 267 ? -0.588 12.231 -22.299 1.00 85.81 267 GLN A CA 1
ATOM 2102 C C . GLN A 1 267 ? -1.430 11.271 -23.146 1.00 85.81 267 GLN A C 1
ATOM 2104 O O . GLN A 1 267 ? -2.653 11.267 -23.025 1.00 85.81 267 GLN A O 1
ATOM 2109 N N . ASN A 1 268 ? -0.780 10.442 -23.964 1.00 76.94 268 ASN A N 1
ATOM 2110 C CA . ASN A 1 268 ? -1.446 9.517 -24.882 1.00 76.94 268 ASN A CA 1
ATOM 2111 C C . ASN A 1 268 ? -1.692 8.133 -24.262 1.00 76.94 268 ASN A C 1
ATOM 2113 O O . ASN A 1 268 ? -2.042 7.191 -24.969 1.00 76.94 268 ASN A O 1
ATOM 2117 N N . ILE A 1 269 ? -1.482 7.982 -22.950 1.00 85.56 269 ILE A N 1
ATOM 2118 C CA . ILE A 1 269 ? -1.666 6.700 -22.278 1.00 85.56 269 ILE A CA 1
ATOM 2119 C C . ILE A 1 269 ? -3.144 6.478 -21.974 1.00 85.56 269 ILE A C 1
ATOM 2121 O O . ILE A 1 269 ? -3.726 7.093 -21.078 1.00 85.56 269 ILE A O 1
ATOM 2125 N N . GLU A 1 270 ? -3.724 5.515 -22.681 1.00 83.25 270 GLU A N 1
ATOM 2126 C CA . GLU A 1 270 ? -5.059 4.998 -22.427 1.00 83.25 270 GLU A CA 1
ATOM 2127 C C . GLU A 1 270 ? -4.980 3.567 -21.880 1.00 83.25 270 GLU A C 1
ATOM 2129 O O . GLU A 1 270 ? -4.359 2.686 -22.470 1.00 83.25 270 GLU A O 1
ATOM 2134 N N . TYR A 1 271 ? -5.618 3.324 -20.732 1.00 86.88 271 TYR A N 1
ATOM 2135 C CA . TYR A 1 271 ? -5.629 2.002 -20.094 1.00 86.88 271 TYR A CA 1
ATOM 2136 C C . TYR A 1 271 ? -7.027 1.451 -19.813 1.00 86.88 271 TYR A C 1
ATOM 2138 O O . TYR A 1 271 ? -7.152 0.300 -19.393 1.00 86.88 271 TYR A O 1
ATOM 2146 N N . LYS A 1 272 ? -8.085 2.252 -19.991 1.00 84.06 272 LYS A N 1
ATOM 2147 C CA . LYS A 1 272 ? -9.453 1.853 -19.622 1.00 84.06 272 LYS A CA 1
ATOM 2148 C C . LYS A 1 272 ? -9.974 0.701 -20.484 1.00 84.06 272 LYS A C 1
ATOM 2150 O O . LYS A 1 272 ? -10.691 -0.143 -19.962 1.00 84.06 272 LYS A O 1
ATOM 2155 N N . SER A 1 273 ? -9.541 0.635 -21.742 1.00 82.44 273 SER A N 1
ATOM 2156 C CA . SER A 1 273 ? -9.808 -0.461 -22.682 1.00 82.44 273 SER A CA 1
ATOM 2157 C C . SER A 1 273 ? -9.025 -1.749 -22.379 1.00 82.44 273 SER A C 1
ATOM 2159 O O . SER A 1 273 ? -9.326 -2.799 -22.940 1.00 82.44 273 SER A O 1
ATOM 2161 N N . LEU A 1 274 ? -8.022 -1.696 -21.495 1.00 86.44 274 LEU A N 1
ATOM 2162 C CA . LEU A 1 274 ? -7.212 -2.852 -21.108 1.00 86.44 274 LEU A CA 1
ATOM 2163 C C . LEU A 1 274 ? -7.871 -3.621 -19.946 1.00 86.44 274 LEU A C 1
ATOM 2165 O O . LEU A 1 274 ? -8.528 -3.002 -19.099 1.00 86.44 274 LEU A O 1
ATOM 2169 N N . PRO A 1 275 ? -7.653 -4.946 -19.833 1.00 85.56 275 PRO A N 1
ATOM 2170 C CA . PRO A 1 275 ? -8.286 -5.774 -18.811 1.00 85.56 275 PRO A CA 1
ATOM 2171 C C . PRO A 1 275 ? -7.934 -5.305 -17.398 1.00 85.56 275 PRO A C 1
ATOM 2173 O O . PRO A 1 275 ? -6.807 -4.894 -17.115 1.00 85.56 275 PRO A O 1
ATOM 2176 N N . ASN A 1 276 ? -8.899 -5.388 -16.482 1.00 85.56 276 ASN A N 1
ATOM 2177 C CA . ASN A 1 276 ? -8.685 -5.009 -15.090 1.00 85.56 276 ASN A CA 1
ATOM 2178 C C . ASN A 1 276 ? -7.815 -6.053 -14.373 1.00 85.56 276 ASN A C 1
ATOM 2180 O O . ASN A 1 276 ? -8.264 -7.156 -14.064 1.00 85.56 276 ASN A O 1
ATOM 2184 N N . TRP A 1 277 ? -6.577 -5.676 -14.047 1.00 91.00 277 TRP A N 1
ATOM 2185 C CA . TRP A 1 277 ? -5.612 -6.561 -13.391 1.00 91.00 277 TRP A CA 1
ATOM 2186 C C . TRP A 1 277 ? -6.080 -7.083 -12.027 1.00 91.00 277 TRP A C 1
ATOM 2188 O O . TRP A 1 277 ? -5.633 -8.146 -11.603 1.00 91.00 277 TRP A O 1
ATOM 2198 N N . ARG A 1 278 ? -6.988 -6.372 -11.339 1.00 84.12 278 ARG A N 1
ATOM 2199 C CA . ARG A 1 278 ? -7.516 -6.800 -10.034 1.00 84.12 278 ARG A CA 1
ATOM 2200 C C . ARG A 1 278 ? -8.311 -8.098 -10.143 1.00 84.12 278 ARG A C 1
ATOM 2202 O O . ARG A 1 278 ? -8.173 -8.945 -9.272 1.00 84.12 278 ARG A O 1
ATOM 2209 N N . VAL A 1 279 ? -9.073 -8.279 -11.224 1.00 81.75 279 VAL A N 1
ATOM 2210 C CA . VAL A 1 279 ? -9.854 -9.505 -11.466 1.00 81.75 279 VAL A CA 1
ATOM 2211 C C . VAL A 1 279 ? -8.912 -10.697 -11.625 1.00 81.75 279 VAL A C 1
ATOM 2213 O O . VAL A 1 279 ? -9.055 -11.708 -10.946 1.00 81.75 279 VAL A O 1
ATOM 2216 N N . VAL A 1 280 ? -7.876 -10.534 -12.449 1.00 85.69 280 VAL A N 1
ATOM 2217 C CA . VAL A 1 280 ? -6.857 -11.566 -12.685 1.00 85.69 280 VAL A CA 1
ATOM 2218 C C . VAL A 1 280 ? -6.063 -11.880 -11.411 1.00 85.69 280 VAL A C 1
ATOM 2220 O O . VAL A 1 280 ? -5.776 -13.039 -11.116 1.00 85.69 280 VAL A O 1
ATOM 2223 N N . TYR A 1 281 ? -5.739 -10.857 -10.620 1.00 87.94 281 TYR A N 1
ATOM 2224 C CA . TYR A 1 281 ? -5.063 -11.017 -9.336 1.00 87.94 281 TYR A CA 1
ATOM 2225 C C . TYR A 1 281 ? -5.906 -11.795 -8.316 1.00 87.94 281 TYR A C 1
ATOM 2227 O O . TYR A 1 281 ? -5.383 -12.690 -7.649 1.00 87.94 281 TYR A O 1
ATOM 2235 N N . GLU A 1 282 ? -7.199 -11.485 -8.198 1.00 78.94 282 GLU A N 1
ATOM 2236 C CA . GLU A 1 282 ? -8.107 -12.201 -7.298 1.00 78.94 282 GLU A CA 1
ATOM 2237 C C . GLU A 1 282 ? -8.337 -13.646 -7.752 1.00 78.94 282 GLU A C 1
ATOM 2239 O O . GLU A 1 282 ? -8.267 -14.553 -6.920 1.00 78.94 282 GLU A O 1
ATOM 2244 N N . GLN A 1 283 ? -8.476 -13.893 -9.058 1.00 79.94 283 GLN A N 1
ATOM 2245 C CA . GLN A 1 283 ? -8.564 -15.255 -9.584 1.00 79.94 283 GLN A CA 1
ATOM 2246 C C . GLN A 1 283 ? -7.303 -16.067 -9.260 1.00 79.94 283 GLN A C 1
ATOM 2248 O O . GLN A 1 283 ? -7.392 -17.156 -8.699 1.00 79.94 283 GLN A O 1
ATOM 2253 N N . ALA A 1 284 ? -6.111 -15.505 -9.474 1.00 87.69 284 ALA A N 1
ATOM 2254 C CA . ALA A 1 284 ? -4.869 -16.200 -9.144 1.00 87.69 284 ALA A CA 1
ATOM 2255 C C . ALA A 1 284 ? -4.734 -16.512 -7.645 1.00 87.69 284 ALA A C 1
ATOM 2257 O O . ALA A 1 284 ? -4.156 -17.542 -7.279 1.00 87.69 284 ALA A O 1
ATOM 2258 N N . LYS A 1 285 ? -5.270 -15.658 -6.759 1.00 86.25 285 LYS A N 1
ATOM 2259 C CA . LYS A 1 285 ? -5.352 -15.951 -5.318 1.00 86.25 285 LYS A CA 1
ATOM 2260 C C . LYS A 1 285 ? -6.272 -17.138 -5.036 1.00 86.25 285 LYS A C 1
ATOM 2262 O O . LYS A 1 285 ? -5.938 -17.944 -4.167 1.00 86.25 285 LYS A O 1
ATOM 2267 N N . LEU A 1 286 ? -7.398 -17.254 -5.741 1.00 83.12 286 LEU A N 1
ATOM 2268 C CA . LEU A 1 286 ? -8.306 -18.399 -5.627 1.00 83.12 286 LEU A CA 1
ATOM 2269 C C . LEU A 1 286 ? -7.633 -19.685 -6.114 1.00 83.12 286 LEU A C 1
ATOM 2271 O O . LEU A 1 286 ? -7.612 -20.670 -5.373 1.00 83.12 286 LEU A O 1
ATOM 2275 N N . ASP A 1 287 ? -6.985 -19.642 -7.277 1.00 89.31 287 ASP A N 1
ATOM 2276 C CA . ASP A 1 287 ? -6.279 -20.788 -7.863 1.00 89.31 287 ASP A CA 1
ATOM 2277 C C . ASP A 1 287 ? -5.139 -21.279 -6.952 1.00 89.31 287 ASP A C 1
ATOM 2279 O O . ASP A 1 287 ? -4.880 -22.475 -6.824 1.00 89.31 287 ASP A O 1
ATOM 2283 N N . ASN A 1 288 ? -4.487 -20.357 -6.234 1.00 91.50 288 ASN A N 1
ATOM 2284 C CA . ASN A 1 288 ? -3.407 -20.658 -5.291 1.00 91.50 288 ASN A CA 1
ATOM 2285 C C . ASN A 1 288 ? -3.866 -20.798 -3.830 1.00 91.50 288 ASN A C 1
ATOM 2287 O O . ASN A 1 288 ? -3.022 -20.909 -2.933 1.00 91.50 288 ASN A O 1
ATOM 2291 N N . LYS A 1 289 ? -5.177 -20.834 -3.548 1.00 87.12 289 LYS A N 1
ATOM 2292 C CA . LYS A 1 289 ? -5.727 -20.852 -2.179 1.00 87.12 289 LYS A CA 1
ATOM 2293 C C . LYS A 1 289 ? -5.147 -21.977 -1.320 1.00 87.12 289 LYS A C 1
ATOM 2295 O O . LYS A 1 289 ? -4.819 -21.752 -0.156 1.00 87.12 289 LYS A O 1
ATOM 2300 N N . GLY A 1 290 ? -4.970 -23.172 -1.891 1.00 90.62 290 GLY A N 1
ATOM 2301 C CA . GLY A 1 290 ? -4.366 -24.315 -1.196 1.00 90.62 290 GLY A CA 1
ATOM 2302 C C . GLY A 1 290 ? -2.928 -24.039 -0.741 1.00 90.62 290 GLY A C 1
ATOM 2303 O O . GLY A 1 290 ? -2.601 -24.225 0.432 1.00 90.62 290 GLY A O 1
ATOM 2304 N N . LYS A 1 291 ? -2.090 -23.515 -1.645 1.00 91.62 291 LYS A N 1
ATOM 2305 C CA . LYS A 1 291 ? -0.692 -23.150 -1.365 1.00 91.62 291 LYS A CA 1
ATOM 2306 C C . LYS A 1 291 ? -0.596 -22.006 -0.354 1.00 91.62 291 LYS A C 1
ATOM 2308 O O . LYS A 1 291 ? 0.191 -22.090 0.586 1.00 91.62 291 LYS A O 1
ATOM 2313 N N . ILE A 1 292 ? -1.429 -20.975 -0.506 1.00 84.19 292 ILE A N 1
ATOM 2314 C CA . ILE A 1 292 ? -1.516 -19.844 0.428 1.00 84.19 292 ILE A CA 1
ATOM 2315 C C . ILE A 1 292 ? -1.857 -20.344 1.837 1.00 84.19 292 ILE A C 1
ATOM 2317 O O . ILE A 1 292 ? -1.167 -20.002 2.795 1.00 84.19 292 ILE A O 1
ATOM 2321 N N . ASN A 1 293 ? -2.876 -21.195 1.973 1.00 85.00 293 ASN A N 1
ATOM 2322 C CA . ASN A 1 293 ? -3.292 -21.730 3.269 1.00 85.00 293 ASN A CA 1
ATOM 2323 C C . ASN A 1 293 ? -2.229 -22.636 3.901 1.00 85.00 293 ASN A C 1
ATOM 2325 O O . ASN A 1 293 ? -2.026 -22.575 5.114 1.00 85.00 293 ASN A O 1
ATOM 2329 N N . ALA A 1 294 ? -1.524 -23.440 3.101 1.00 89.50 294 ALA A N 1
ATOM 2330 C CA . ALA A 1 294 ? -0.416 -24.257 3.586 1.00 89.50 294 ALA A CA 1
ATOM 2331 C C . ALA A 1 294 ? 0.724 -23.388 4.145 1.00 89.50 294 ALA A C 1
ATOM 2333 O O . ALA A 1 294 ? 1.190 -23.637 5.256 1.00 89.50 294 ALA A O 1
ATOM 2334 N N . ILE A 1 295 ? 1.110 -22.324 3.428 1.00 87.50 295 ILE A N 1
ATOM 2335 C CA . ILE A 1 295 ? 2.129 -21.368 3.887 1.00 87.50 295 ILE A CA 1
ATOM 2336 C C . ILE A 1 295 ? 1.669 -20.653 5.160 1.00 87.50 295 ILE A C 1
ATOM 2338 O O . ILE A 1 295 ? 2.428 -20.601 6.121 1.00 87.50 295 ILE A O 1
ATOM 2342 N N . LYS A 1 296 ? 0.418 -20.173 5.221 1.00 82.69 296 LYS A N 1
ATOM 2343 C CA . LYS A 1 296 ? -0.145 -19.556 6.437 1.00 82.69 296 LYS A CA 1
ATOM 2344 C C . LYS A 1 296 ? -0.088 -20.502 7.636 1.00 82.69 296 LYS A C 1
ATOM 2346 O O . LYS A 1 296 ? 0.297 -20.086 8.726 1.00 82.69 296 LYS A O 1
ATOM 2351 N N . LYS A 1 297 ? -0.448 -21.774 7.438 1.00 85.44 297 LYS A N 1
ATOM 2352 C CA . LYS A 1 297 ? -0.428 -22.794 8.494 1.00 85.44 297 LYS A CA 1
ATOM 2353 C C . LYS A 1 297 ? 0.993 -23.077 8.979 1.00 85.44 297 LYS A C 1
ATOM 2355 O O . LYS A 1 297 ? 1.206 -23.127 10.187 1.00 85.44 297 LYS A O 1
ATOM 2360 N N . GLN A 1 298 ? 1.946 -23.230 8.058 1.00 86.69 298 GLN A N 1
ATOM 2361 C CA . GLN A 1 298 ? 3.350 -23.441 8.408 1.00 86.69 298 GLN A CA 1
ATOM 2362 C C . GLN A 1 298 ? 3.912 -22.232 9.154 1.00 86.69 298 GLN A C 1
ATOM 2364 O O . GLN A 1 298 ? 4.471 -22.375 10.233 1.00 86.69 298 GLN A O 1
ATOM 2369 N N . TYR A 1 299 ? 3.680 -21.033 8.625 1.00 82.38 299 TYR A N 1
ATOM 2370 C CA . TYR A 1 299 ? 4.126 -19.791 9.238 1.00 82.38 299 TYR A CA 1
ATOM 2371 C C . TYR A 1 299 ? 3.575 -19.610 10.656 1.00 82.38 299 TYR A C 1
ATOM 2373 O O . TYR A 1 299 ? 4.313 -19.243 11.567 1.00 82.38 299 TYR A O 1
ATOM 2381 N N . ARG A 1 300 ? 2.285 -19.910 10.864 1.00 81.62 300 ARG A N 1
ATOM 2382 C CA . ARG A 1 300 ? 1.661 -19.918 12.192 1.00 81.62 300 ARG A CA 1
ATOM 2383 C C . ARG A 1 300 ? 2.377 -20.881 13.139 1.00 81.62 300 ARG A C 1
ATOM 2385 O O . ARG A 1 300 ? 2.690 -20.487 14.258 1.00 81.62 300 ARG A O 1
ATOM 2392 N N . ALA A 1 301 ? 2.639 -22.112 12.702 1.00 84.69 301 ALA A N 1
ATOM 2393 C CA . ALA A 1 301 ? 3.332 -23.110 13.515 1.00 84.69 301 ALA A CA 1
ATOM 2394 C C . ALA A 1 301 ? 4.749 -22.650 13.898 1.00 84.69 301 ALA A C 1
ATOM 2396 O O . ALA A 1 301 ? 5.113 -22.714 15.071 1.00 84.69 301 ALA A O 1
ATOM 2397 N N . ASP A 1 302 ? 5.503 -22.107 12.939 1.00 81.94 302 ASP A N 1
ATOM 2398 C CA . ASP A 1 302 ? 6.857 -21.597 13.168 1.00 81.94 302 ASP A CA 1
ATOM 2399 C C . ASP A 1 302 ? 6.861 -20.454 14.197 1.00 81.94 302 ASP A C 1
ATOM 2401 O O . ASP A 1 302 ? 7.716 -20.414 15.081 1.00 81.94 302 ASP A O 1
ATOM 2405 N N . LYS A 1 303 ? 5.882 -19.541 14.126 1.00 74.25 303 LYS A N 1
ATOM 2406 C CA . LYS A 1 303 ? 5.773 -18.410 15.062 1.00 74.25 303 LYS A CA 1
ATOM 2407 C C . LYS A 1 303 ? 5.333 -18.818 16.461 1.00 74.25 303 LYS A C 1
ATOM 2409 O O . LYS A 1 303 ? 5.855 -18.278 17.431 1.00 74.25 303 LYS A O 1
ATOM 2414 N N . ILE A 1 304 ? 4.410 -19.773 16.581 1.00 77.81 304 ILE A N 1
ATOM 2415 C CA . ILE A 1 304 ? 4.030 -20.337 17.885 1.00 77.81 304 ILE A CA 1
ATOM 2416 C C . ILE A 1 304 ? 5.258 -20.966 18.543 1.00 77.81 304 ILE A C 1
ATOM 2418 O O . ILE A 1 304 ? 5.560 -20.666 19.695 1.00 77.81 304 ILE A O 1
ATOM 2422 N N . LEU A 1 305 ? 6.003 -21.784 17.795 1.00 80.19 305 LEU A N 1
ATOM 2423 C CA . LEU A 1 305 ? 7.206 -22.441 18.295 1.00 80.19 305 LEU A CA 1
ATOM 2424 C C . LEU A 1 305 ? 8.276 -21.426 18.726 1.00 80.19 305 LEU A C 1
ATOM 2426 O O . LEU A 1 305 ? 8.888 -21.595 19.776 1.00 80.19 305 LEU A O 1
ATOM 2430 N N . GLU A 1 306 ? 8.453 -20.345 17.967 1.00 73.94 306 GLU A N 1
ATOM 2431 C CA . GLU A 1 306 ? 9.348 -19.242 18.326 1.00 73.94 306 GLU A CA 1
ATOM 2432 C C . GLU A 1 306 ? 8.940 -18.556 19.641 1.00 73.94 306 GLU A C 1
ATOM 2434 O O . GLU A 1 306 ? 9.790 -18.356 20.508 1.00 73.94 306 GLU A O 1
ATOM 2439 N N . LEU A 1 307 ? 7.651 -18.253 19.837 1.00 64.69 307 LEU A N 1
ATOM 2440 C CA . LEU A 1 307 ? 7.143 -17.647 21.076 1.00 64.69 307 LEU A CA 1
ATOM 2441 C C . LEU A 1 307 ? 7.284 -18.577 22.288 1.00 64.69 307 LEU A C 1
ATOM 2443 O O . LEU A 1 307 ? 7.675 -18.127 23.366 1.00 64.69 307 LEU A O 1
ATOM 2447 N N . VAL A 1 308 ? 7.013 -19.870 22.114 1.00 73.25 308 VAL A N 1
ATOM 2448 C CA . VAL A 1 308 ? 7.177 -20.868 23.179 1.00 73.25 308 VAL A CA 1
ATOM 2449 C C . VAL A 1 308 ? 8.652 -20.995 23.571 1.00 73.25 308 VAL A C 1
ATOM 2451 O O . VAL A 1 308 ? 8.982 -20.952 24.753 1.00 73.25 308 VAL A O 1
ATOM 2454 N N . GLN A 1 309 ? 9.555 -21.109 22.592 1.00 75.50 309 GLN A N 1
ATOM 2455 C CA . GLN A 1 309 ? 10.973 -21.385 22.846 1.00 75.50 309 GLN A CA 1
ATOM 2456 C C . GLN A 1 309 ? 11.778 -20.164 23.296 1.00 75.50 309 GLN A C 1
ATOM 2458 O O . GLN A 1 309 ? 12.666 -20.301 24.135 1.00 75.50 309 GLN A O 1
ATOM 2463 N N . LEU A 1 310 ? 11.521 -18.985 22.725 1.00 63.03 310 LEU A N 1
ATOM 2464 C CA . LEU A 1 310 ? 12.318 -17.785 23.003 1.00 63.03 310 LEU A CA 1
ATOM 2465 C C . LEU A 1 310 ? 11.731 -16.923 24.121 1.00 63.03 310 LEU A C 1
ATOM 2467 O O . LEU A 1 310 ? 12.461 -16.132 24.720 1.00 63.03 310 LEU A O 1
ATOM 2471 N N . HIS A 1 311 ? 10.433 -17.059 24.401 1.00 54.66 311 HIS A N 1
ATOM 2472 C CA . HIS A 1 311 ? 9.712 -16.142 25.282 1.00 54.66 311 HIS A CA 1
ATOM 2473 C C . HIS A 1 311 ? 8.897 -16.840 26.386 1.00 54.66 311 HIS A C 1
ATOM 2475 O O . HIS A 1 311 ? 8.199 -16.154 27.128 1.00 54.66 311 HIS A O 1
ATOM 2481 N N . ASN A 1 312 ? 9.030 -18.167 26.553 1.00 67.38 312 ASN A N 1
ATOM 2482 C CA . ASN A 1 312 ? 8.398 -18.966 27.618 1.00 67.38 312 ASN A CA 1
ATOM 2483 C C . ASN A 1 312 ? 6.861 -18.850 27.696 1.00 67.38 312 ASN A C 1
ATOM 2485 O O . ASN A 1 312 ? 6.280 -19.063 28.761 1.00 67.38 312 ASN A O 1
ATOM 2489 N N . PHE A 1 313 ? 6.186 -18.538 26.589 1.00 59.53 313 PHE A N 1
ATOM 2490 C CA . PHE A 1 313 ? 4.726 -18.631 26.538 1.00 59.53 313 PHE A CA 1
ATOM 2491 C C . PHE A 1 313 ? 4.279 -20.094 26.546 1.00 59.53 313 PHE A C 1
ATOM 2493 O O . PHE A 1 313 ? 4.957 -20.962 25.989 1.00 59.53 313 PHE A O 1
ATOM 2500 N N . SER A 1 314 ? 3.106 -20.376 27.120 1.00 71.94 314 SER A N 1
ATOM 2501 C CA . SER A 1 314 ? 2.447 -21.655 26.852 1.00 71.94 314 SER A CA 1
ATOM 2502 C C . SER A 1 314 ? 2.025 -21.732 25.382 1.00 71.94 314 SER A C 1
ATOM 2504 O O . SER A 1 314 ? 1.751 -20.718 24.736 1.00 71.94 314 SER A O 1
ATOM 2506 N N . GLU A 1 315 ? 1.930 -22.945 24.841 1.00 75.62 315 GLU A N 1
ATOM 2507 C CA . GLU A 1 315 ? 1.503 -23.158 23.453 1.00 75.62 315 GLU A CA 1
ATOM 2508 C C . GLU A 1 315 ? 0.105 -22.573 23.182 1.00 75.62 315 GLU A C 1
ATOM 2510 O O . GLU A 1 315 ? -0.133 -21.995 22.121 1.00 75.62 315 GLU A O 1
ATOM 2515 N N . SER A 1 316 ? -0.797 -22.639 24.169 1.00 72.06 316 SER A N 1
ATOM 2516 C CA . SER A 1 316 ? -2.132 -22.035 24.107 1.00 72.06 316 SER A CA 1
ATOM 2517 C C . SER A 1 316 ? -2.102 -20.509 24.043 1.00 72.06 316 SER A C 1
ATOM 2519 O O . SER A 1 316 ? -2.826 -19.923 23.241 1.00 72.06 316 SER A O 1
ATOM 2521 N N . GLU A 1 317 ? -1.260 -19.856 24.849 1.00 62.78 317 GLU A N 1
ATOM 2522 C CA . GLU A 1 317 ? -1.122 -18.394 24.830 1.00 62.78 317 GLU A CA 1
ATOM 2523 C C . GLU A 1 317 ? -0.484 -17.930 23.521 1.00 62.78 317 GLU A C 1
ATOM 2525 O O . GLU A 1 317 ? -0.994 -17.019 22.876 1.00 62.78 317 GLU A O 1
ATOM 2530 N N . ALA A 1 318 ? 0.583 -18.600 23.078 1.00 67.00 318 ALA A N 1
ATOM 2531 C CA . ALA A 1 318 ? 1.244 -18.301 21.813 1.00 67.00 318 ALA A CA 1
ATOM 2532 C C . ALA A 1 318 ? 0.299 -18.480 20.610 1.00 67.00 318 ALA A C 1
ATOM 2534 O O . ALA A 1 318 ? 0.311 -17.661 19.692 1.00 67.00 318 ALA A O 1
ATOM 2535 N N . ALA A 1 319 ? -0.547 -19.514 20.613 1.00 73.44 319 ALA A N 1
ATOM 2536 C CA . ALA A 1 319 ? -1.541 -19.732 19.566 1.00 73.44 319 ALA A CA 1
ATOM 2537 C C . ALA A 1 319 ? -2.615 -18.636 19.534 1.00 73.44 319 ALA A C 1
ATOM 2539 O O . ALA A 1 319 ? -2.910 -18.126 18.454 1.00 73.44 319 ALA A O 1
ATOM 2540 N N . LEU A 1 320 ? -3.158 -18.251 20.697 1.00 66.62 320 LEU A N 1
ATOM 2541 C CA . LEU A 1 320 ? -4.148 -17.174 20.812 1.00 66.62 320 LEU A CA 1
ATOM 2542 C C . LEU A 1 320 ? -3.587 -15.838 20.337 1.00 66.62 320 LEU A C 1
ATOM 2544 O O . LEU A 1 320 ? -4.230 -15.169 19.532 1.00 66.62 320 LEU A O 1
ATOM 2548 N N . ILE A 1 321 ? -2.368 -15.506 20.778 1.00 65.56 321 ILE A N 1
ATOM 2549 C CA . ILE A 1 321 ? -1.600 -14.354 20.306 1.00 65.56 321 ILE A CA 1
ATOM 2550 C C . ILE A 1 321 ? -1.583 -14.411 18.777 1.00 65.56 321 ILE A C 1
ATOM 2552 O O . ILE A 1 321 ? -2.241 -13.599 18.134 1.00 65.56 321 ILE A O 1
ATOM 2556 N N . ILE A 1 322 ? -0.924 -15.407 18.174 1.00 71.44 322 ILE A N 1
ATOM 2557 C CA . ILE A 1 322 ? -0.737 -15.475 16.716 1.00 71.44 322 ILE A CA 1
ATOM 2558 C C . ILE A 1 322 ? -2.061 -15.456 15.932 1.00 71.44 322 ILE A C 1
ATOM 2560 O O . ILE A 1 322 ? -2.107 -14.838 14.865 1.00 71.44 322 ILE A O 1
ATOM 2564 N N . ASP A 1 323 ? -3.132 -16.064 16.444 1.00 68.81 323 ASP A N 1
ATOM 2565 C CA . ASP A 1 323 ? -4.450 -16.016 15.806 1.00 68.81 323 ASP A CA 1
ATOM 2566 C C . ASP A 1 323 ? -5.039 -14.605 15.797 1.00 68.81 323 ASP A C 1
ATOM 2568 O O . ASP A 1 323 ? -5.477 -14.152 14.736 1.00 68.81 323 ASP A O 1
ATOM 2572 N N . GLU A 1 324 ? -4.996 -13.874 16.914 1.00 63.84 324 GLU A N 1
ATOM 2573 C CA . GLU A 1 324 ? -5.435 -12.474 16.957 1.00 63.84 324 GLU A CA 1
ATOM 2574 C C . GLU A 1 324 ? -4.651 -11.598 15.964 1.00 63.84 324 GLU A C 1
ATOM 2576 O O . GLU A 1 324 ? -5.257 -10.798 15.243 1.00 63.84 324 GLU A O 1
ATOM 2581 N N . TYR A 1 325 ? -3.338 -11.816 15.814 1.00 66.00 325 TYR A N 1
ATOM 2582 C CA . TYR A 1 325 ? -2.510 -11.057 14.864 1.00 66.00 325 TYR A CA 1
ATOM 2583 C C . TYR A 1 325 ? -2.774 -11.405 13.396 1.00 66.00 325 TYR A C 1
ATOM 2585 O O . TYR A 1 325 ? -2.831 -10.508 12.553 1.00 66.00 325 TYR A O 1
ATOM 2593 N N . LEU A 1 326 ? -2.877 -12.694 13.052 1.00 63.97 326 LEU A N 1
ATOM 2594 C CA . LEU A 1 326 ? -3.003 -13.134 11.656 1.00 63.97 326 LEU A CA 1
ATOM 2595 C C . LEU A 1 326 ? -4.415 -12.954 11.094 1.00 63.97 326 LEU A C 1
ATOM 2597 O O . LEU A 1 326 ? -4.563 -12.872 9.874 1.00 63.97 326 LEU A O 1
ATOM 2601 N N . THR A 1 327 ? -5.437 -12.915 11.954 1.00 61.97 327 THR A N 1
ATOM 2602 C CA . THR A 1 327 ? -6.838 -12.853 11.512 1.00 61.97 327 THR A CA 1
ATOM 2603 C C . THR A 1 327 ? -7.520 -11.516 11.776 1.00 61.97 327 THR A C 1
ATOM 2605 O O . THR A 1 327 ? -8.379 -11.143 10.981 1.00 61.97 327 THR A O 1
ATOM 2608 N N . LYS A 1 328 ? -7.147 -10.774 12.831 1.00 62.47 328 LYS A N 1
ATOM 2609 C CA . LYS A 1 328 ? -7.872 -9.556 13.245 1.00 62.47 328 LYS A CA 1
ATOM 2610 C C . LYS A 1 328 ? -7.106 -8.247 13.042 1.00 62.47 328 LYS A C 1
ATOM 2612 O O . LYS A 1 328 ? -7.662 -7.194 13.328 1.00 62.47 328 LYS A O 1
ATOM 2617 N N . SER A 1 329 ? -5.857 -8.285 12.560 1.00 70.56 329 SER A N 1
ATOM 2618 C CA . SER A 1 329 ? -4.987 -7.097 12.442 1.00 70.56 329 SER A CA 1
ATOM 2619 C C . SER A 1 329 ? -4.898 -6.280 13.744 1.00 70.56 329 SER A C 1
ATOM 2621 O O . SER A 1 329 ? -4.767 -5.057 13.711 1.00 70.56 329 SER A O 1
ATOM 2623 N N . ASN A 1 330 ? -4.944 -6.961 14.891 1.00 76.06 330 ASN A N 1
ATOM 2624 C CA . ASN A 1 330 ? -4.887 -6.346 16.214 1.00 76.06 330 ASN A CA 1
ATOM 2625 C C . ASN A 1 330 ? -3.652 -6.821 16.988 1.00 76.06 330 ASN A C 1
ATOM 2627 O O . ASN A 1 330 ? -3.175 -7.936 16.788 1.00 76.06 330 ASN A O 1
ATOM 2631 N N . VAL A 1 331 ? -3.149 -5.962 17.874 1.00 80.12 331 VAL A N 1
ATOM 2632 C CA . VAL A 1 331 ? -2.064 -6.228 18.823 1.00 80.12 331 VAL A CA 1
ATOM 2633 C C . VAL A 1 331 ? -2.594 -6.046 20.236 1.00 80.12 331 VAL A C 1
ATOM 2635 O O . VAL A 1 331 ? -3.014 -4.951 20.581 1.00 80.12 331 VAL A O 1
ATOM 2638 N N . SER A 1 332 ? -2.520 -7.064 21.090 1.00 82.38 332 SER A N 1
ATOM 2639 C CA . SER A 1 332 ? -2.896 -6.890 22.497 1.00 82.38 332 SER A CA 1
ATOM 2640 C C . SER A 1 332 ? -1.952 -5.922 23.219 1.00 82.38 332 SER A C 1
ATOM 2642 O O . SER A 1 332 ? -0.730 -5.996 23.066 1.00 82.38 332 SER A O 1
ATOM 2644 N N . ALA A 1 333 ? -2.504 -5.058 24.072 1.00 85.81 333 ALA A N 1
ATOM 2645 C CA . ALA A 1 333 ? -1.742 -4.189 24.964 1.00 85.81 333 ALA A CA 1
ATOM 2646 C C . ALA A 1 333 ? -0.847 -4.975 25.953 1.00 85.81 333 ALA A C 1
ATOM 2648 O O . ALA A 1 333 ? 0.153 -4.443 26.446 1.00 85.81 333 ALA A O 1
ATOM 2649 N N . SER A 1 334 ? -1.149 -6.249 26.214 1.00 78.62 334 SER A N 1
ATOM 2650 C CA . SER A 1 334 ? -0.329 -7.148 27.035 1.00 78.62 334 SER A CA 1
ATOM 2651 C C . SER A 1 334 ? 0.870 -7.734 26.295 1.00 78.62 334 SER A C 1
ATOM 2653 O O . SER A 1 334 ? 1.764 -8.286 26.945 1.00 78.62 334 SER A O 1
ATOM 2655 N N . MET A 1 335 ? 0.909 -7.618 24.962 1.00 78.38 335 MET A N 1
ATOM 2656 C CA . MET A 1 335 ? 1.950 -8.229 24.147 1.00 78.38 335 MET A CA 1
ATOM 2657 C C . MET A 1 335 ? 3.322 -7.709 24.544 1.00 78.38 335 MET A C 1
ATOM 2659 O O . MET A 1 335 ? 3.521 -6.507 24.688 1.00 78.38 335 MET A O 1
ATOM 2663 N N . ILE A 1 336 ? 4.283 -8.618 24.665 1.00 78.06 336 ILE A N 1
ATOM 2664 C CA . ILE A 1 336 ? 5.666 -8.270 24.952 1.00 78.06 336 ILE A CA 1
ATOM 2665 C C . ILE A 1 336 ? 6.400 -8.006 23.636 1.00 78.06 336 ILE A C 1
ATOM 2667 O O . ILE A 1 336 ? 6.512 -8.896 22.797 1.00 78.06 336 ILE A O 1
ATOM 2671 N N . LEU A 1 337 ? 6.923 -6.793 23.478 1.00 79.62 337 LEU A N 1
ATOM 2672 C CA . LEU A 1 337 ? 7.780 -6.395 22.368 1.00 79.62 337 LEU A CA 1
ATOM 2673 C C . LEU A 1 337 ? 9.177 -6.062 22.874 1.00 79.62 337 LEU A C 1
ATOM 2675 O O . LEU A 1 337 ? 9.359 -5.538 23.975 1.00 79.62 337 LEU A O 1
ATOM 2679 N N . LYS A 1 338 ? 10.175 -6.355 22.041 1.00 79.56 338 LYS A N 1
ATOM 2680 C CA . LYS A 1 338 ? 11.562 -6.004 22.327 1.00 79.56 338 LYS A CA 1
ATOM 2681 C C . LYS A 1 338 ? 11.836 -4.575 21.855 1.00 79.56 338 LYS A C 1
ATOM 2683 O O . LYS A 1 338 ? 11.574 -4.246 20.698 1.00 79.56 338 LYS A O 1
ATOM 2688 N N . ALA A 1 339 ? 12.350 -3.738 22.745 1.00 80.75 339 ALA A N 1
ATOM 2689 C CA . ALA A 1 339 ? 12.730 -2.358 22.475 1.00 80.75 339 ALA A CA 1
ATOM 2690 C C . ALA A 1 339 ? 14.165 -2.257 21.936 1.00 80.75 339 ALA A C 1
ATOM 2692 O O . ALA A 1 339 ? 14.905 -3.240 21.888 1.00 80.75 339 ALA A O 1
ATOM 2693 N N . ALA A 1 340 ? 14.565 -1.045 21.547 1.00 76.38 340 ALA A N 1
ATOM 2694 C CA . ALA A 1 340 ? 15.905 -0.754 21.041 1.00 76.38 340 ALA A CA 1
ATOM 2695 C C . ALA A 1 340 ? 17.048 -1.021 22.036 1.00 76.38 340 ALA A C 1
ATOM 2697 O O . ALA A 1 340 ? 18.183 -1.219 21.613 1.00 76.38 340 ALA A O 1
ATOM 2698 N N . ASP A 1 341 ? 16.759 -1.050 23.338 1.00 77.00 341 ASP A N 1
ATOM 2699 C CA . ASP A 1 341 ? 17.719 -1.373 24.400 1.00 77.00 341 ASP A CA 1
ATOM 2700 C C . ASP A 1 341 ? 17.825 -2.885 24.681 1.00 77.00 341 ASP A C 1
ATOM 2702 O O . ASP A 1 341 ? 18.350 -3.295 25.716 1.00 77.00 341 ASP A O 1
ATOM 2706 N N . ASP A 1 342 ? 17.301 -3.709 23.769 1.00 72.38 342 ASP A N 1
ATOM 2707 C CA . ASP A 1 342 ? 17.196 -5.163 23.866 1.00 72.38 342 ASP A CA 1
ATOM 2708 C C . ASP A 1 342 ? 16.349 -5.683 25.044 1.00 72.38 342 ASP A C 1
ATOM 2710 O O . ASP A 1 342 ? 16.274 -6.899 25.262 1.00 72.38 342 ASP A O 1
ATOM 2714 N N . LYS A 1 343 ? 15.642 -4.810 25.770 1.00 76.62 343 LYS A N 1
ATOM 2715 C CA . LYS A 1 343 ? 14.702 -5.231 26.811 1.00 76.62 343 LYS A CA 1
ATOM 2716 C C . LYS A 1 343 ? 13.324 -5.501 26.239 1.00 76.62 343 LYS A C 1
ATOM 2718 O O . LYS A 1 343 ? 12.930 -4.994 25.194 1.00 76.62 343 LYS A O 1
ATOM 2723 N N . SER A 1 344 ? 12.592 -6.351 26.944 1.00 76.25 344 SER A N 1
ATOM 2724 C CA . SER A 1 344 ? 11.244 -6.768 26.582 1.00 76.25 344 SER A CA 1
ATOM 2725 C C . SER A 1 344 ? 10.233 -6.048 27.468 1.00 76.25 344 SER A C 1
ATOM 2727 O O . SER A 1 344 ? 10.324 -6.124 28.692 1.00 76.25 344 SER A O 1
ATOM 2729 N N . HIS A 1 345 ? 9.279 -5.358 26.853 1.00 81.00 345 HIS A N 1
ATOM 2730 C CA . HIS A 1 345 ? 8.254 -4.567 27.531 1.00 81.00 345 HIS A CA 1
ATOM 2731 C C . HIS A 1 345 ? 6.876 -4.902 26.974 1.00 81.00 345 HIS A C 1
ATOM 2733 O O . HIS A 1 345 ? 6.743 -5.220 25.793 1.00 81.00 345 HIS A O 1
ATOM 2739 N N . LYS A 1 346 ? 5.836 -4.798 27.802 1.00 84.88 346 LYS A N 1
ATOM 2740 C CA . LYS A 1 346 ? 4.457 -4.885 27.309 1.00 84.88 346 LYS A CA 1
ATOM 2741 C C . LYS A 1 346 ? 4.130 -3.667 26.445 1.00 84.88 346 LYS A C 1
ATOM 2743 O O . LYS A 1 346 ? 4.578 -2.567 26.760 1.00 84.88 346 LYS A O 1
ATOM 2748 N N . VAL A 1 347 ? 3.291 -3.831 25.424 1.00 88.25 347 VAL A N 1
ATOM 2749 C CA . VAL A 1 347 ? 2.790 -2.729 24.585 1.00 88.25 347 VAL A CA 1
ATOM 2750 C C . VAL A 1 347 ? 2.238 -1.592 25.450 1.00 88.25 347 VAL A C 1
ATOM 2752 O O . VAL A 1 347 ? 2.652 -0.449 25.282 1.00 88.25 347 VAL A O 1
ATOM 2755 N N . SER A 1 348 ? 1.414 -1.904 26.453 1.00 88.12 348 SER A N 1
ATOM 2756 C CA . SER A 1 348 ? 0.865 -0.935 27.413 1.00 88.12 348 SER A CA 1
ATOM 2757 C C . SER A 1 348 ? 1.928 -0.104 28.135 1.00 88.12 348 SER A C 1
ATOM 2759 O O . SER A 1 348 ? 1.710 1.080 28.379 1.00 88.12 348 SER A O 1
ATOM 2761 N N . GLN A 1 349 ? 3.101 -0.677 28.423 1.00 88.00 349 GLN A N 1
ATOM 2762 C CA . GLN A 1 349 ? 4.196 0.048 29.068 1.00 88.00 349 GLN A CA 1
ATOM 2763 C C . GLN A 1 349 ? 4.814 1.097 28.144 1.00 88.00 349 GLN A C 1
ATOM 2765 O O . GLN A 1 349 ? 5.265 2.124 28.638 1.00 88.00 349 GLN A O 1
ATOM 2770 N N . PHE A 1 350 ? 4.839 0.874 26.828 1.00 88.69 350 PHE A N 1
ATOM 2771 C CA . PHE A 1 350 ? 5.299 1.891 25.878 1.00 88.69 350 PHE A CA 1
ATOM 2772 C C . PHE A 1 350 ? 4.317 3.065 25.791 1.00 88.69 350 PHE A C 1
ATOM 2774 O O . PHE A 1 350 ? 4.738 4.217 25.686 1.00 88.69 350 PHE A O 1
ATOM 2781 N N . LEU A 1 351 ? 3.012 2.787 25.877 1.00 89.31 351 LEU A N 1
ATOM 2782 C CA . LEU A 1 351 ? 1.962 3.803 25.742 1.00 89.31 351 LEU A CA 1
ATOM 2783 C C . LEU A 1 351 ? 1.973 4.835 26.879 1.00 89.31 351 LEU A C 1
ATOM 2785 O O . LEU A 1 351 ? 1.642 5.994 26.650 1.00 89.31 351 LEU A O 1
ATOM 2789 N N . ILE A 1 352 ? 2.373 4.430 28.087 1.00 86.81 352 ILE A N 1
ATOM 2790 C CA . ILE A 1 352 ? 2.362 5.290 29.284 1.00 86.81 352 ILE A CA 1
ATOM 2791 C C . ILE A 1 352 ? 3.674 6.059 29.516 1.00 86.81 352 ILE A C 1
ATOM 2793 O O . ILE A 1 352 ? 3.756 6.864 30.435 1.00 86.81 352 ILE A O 1
ATOM 2797 N N . GLN A 1 353 ? 4.708 5.837 28.697 1.00 83.12 353 GLN A N 1
ATOM 2798 C CA . GLN A 1 353 ? 6.023 6.480 28.853 1.00 83.12 353 GLN A CA 1
ATOM 2799 C C . GLN A 1 353 ? 6.133 7.867 28.185 1.00 83.12 353 GLN A C 1
ATOM 2801 O O . GLN A 1 353 ? 7.205 8.467 28.191 1.00 83.12 353 GLN A O 1
ATOM 2806 N N . GLY A 1 354 ? 5.047 8.390 27.603 1.00 74.06 354 GLY A N 1
ATOM 2807 C CA . GLY A 1 354 ? 4.961 9.774 27.112 1.00 74.06 354 GLY A CA 1
ATOM 2808 C C . GLY A 1 354 ? 5.675 10.078 25.787 1.00 74.06 354 GLY A C 1
ATOM 2809 O O . GLY A 1 354 ? 5.630 11.217 25.327 1.00 74.06 354 GLY A O 1
ATOM 2810 N N . ALA A 1 355 ? 6.314 9.098 25.142 1.00 80.94 355 ALA A N 1
ATOM 2811 C CA . ALA A 1 355 ? 6.874 9.283 23.802 1.00 80.94 355 ALA A CA 1
ATOM 2812 C C . ALA A 1 355 ? 5.795 9.126 22.718 1.00 80.94 355 ALA A C 1
ATOM 2814 O O . ALA A 1 355 ? 4.908 8.283 22.832 1.00 80.94 355 ALA A O 1
ATOM 2815 N N . THR A 1 356 ? 5.907 9.898 21.634 1.00 81.00 356 THR A N 1
ATOM 2816 C CA . THR A 1 356 ? 4.978 9.852 20.489 1.00 81.00 356 THR A CA 1
ATOM 2817 C C . THR A 1 356 ? 5.206 8.648 19.577 1.00 81.00 356 THR A C 1
ATOM 2819 O O . THR A 1 356 ? 4.323 8.267 18.807 1.00 81.00 356 THR A O 1
ATOM 2822 N N . SER A 1 357 ? 6.387 8.029 19.643 1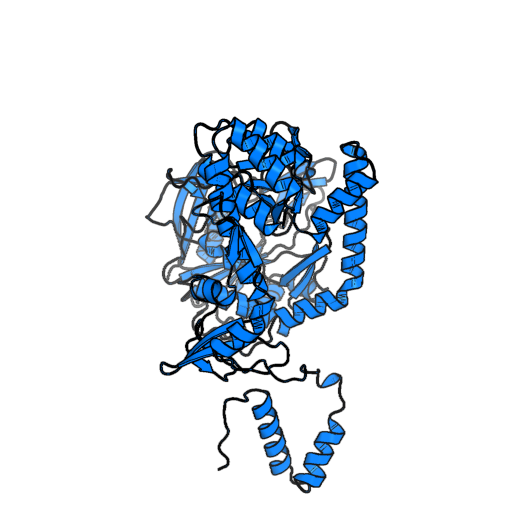.00 87.50 357 SER A N 1
ATOM 2823 C CA . SER A 1 357 ? 6.675 6.786 18.936 1.00 87.50 357 SER A CA 1
ATOM 2824 C C . SER A 1 357 ? 7.795 5.987 19.595 1.00 87.50 357 SER A C 1
ATOM 2826 O O . SER A 1 357 ? 8.649 6.550 20.279 1.00 87.50 357 SER A O 1
ATOM 2828 N N . TRP A 1 358 ? 7.789 4.675 19.359 1.00 86.19 358 TRP A N 1
ATOM 2829 C CA . TRP A 1 358 ? 8.818 3.749 19.830 1.00 86.19 358 TRP A CA 1
ATOM 2830 C C . TRP A 1 358 ? 9.286 2.852 18.698 1.00 86.19 358 TRP A C 1
ATOM 2832 O O . TRP A 1 358 ? 8.481 2.103 18.147 1.00 86.19 358 TRP A O 1
ATOM 2842 N N . ASP A 1 359 ? 10.583 2.877 18.394 1.00 86.38 359 ASP A N 1
ATOM 2843 C CA . ASP A 1 359 ? 11.195 1.867 17.535 1.00 86.38 359 ASP A CA 1
ATOM 2844 C C . ASP A 1 359 ? 11.315 0.553 18.310 1.00 86.38 359 ASP A C 1
ATOM 2846 O O . ASP A 1 359 ? 11.952 0.476 19.366 1.00 86.38 359 ASP A O 1
ATOM 2850 N N . VAL A 1 360 ? 10.710 -0.495 17.762 1.00 82.31 360 VAL A N 1
ATOM 2851 C CA . VAL A 1 360 ? 10.720 -1.833 18.348 1.00 82.31 360 VAL A CA 1
ATOM 2852 C C . VAL A 1 360 ? 11.188 -2.844 17.317 1.00 82.31 360 VAL A C 1
ATOM 2854 O O . VAL A 1 360 ? 11.161 -2.624 16.100 1.00 82.31 360 VAL A O 1
ATOM 2857 N N . TYR A 1 361 ? 11.654 -3.978 17.814 1.00 78.25 361 TYR A N 1
ATOM 2858 C CA . TYR A 1 361 ? 11.878 -5.125 16.959 1.00 78.25 361 TYR A CA 1
ATOM 2859 C C . TYR A 1 361 ? 10.558 -5.571 16.340 1.00 78.25 361 TYR A C 1
ATOM 2861 O O . TYR A 1 361 ? 9.485 -5.419 16.926 1.00 78.25 361 TYR A O 1
ATOM 2869 N N . ASP A 1 362 ? 10.647 -6.105 15.127 1.00 76.75 362 ASP A N 1
ATOM 2870 C CA . ASP A 1 362 ? 9.460 -6.572 14.437 1.00 76.75 362 ASP A CA 1
ATOM 2871 C C . ASP A 1 362 ? 8.764 -7.686 15.219 1.00 76.75 362 ASP A C 1
ATOM 2873 O O . ASP A 1 362 ? 9.412 -8.619 15.694 1.00 76.75 362 ASP A O 1
ATOM 2877 N N . ILE A 1 363 ? 7.436 -7.570 15.306 1.00 68.00 363 ILE A N 1
ATOM 2878 C CA . ILE A 1 363 ? 6.560 -8.495 16.032 1.00 68.00 363 ILE A CA 1
ATOM 2879 C C . ILE A 1 363 ? 6.725 -9.935 15.523 1.00 68.00 363 ILE A C 1
ATOM 2881 O O . ILE A 1 363 ? 6.541 -10.894 16.268 1.00 68.00 363 ILE A O 1
ATOM 2885 N N . PHE A 1 364 ? 7.082 -10.093 14.248 1.00 62.91 364 PHE A N 1
ATOM 2886 C CA . PHE A 1 364 ? 7.235 -11.381 13.602 1.00 62.91 364 PHE A CA 1
ATOM 2887 C C . PHE A 1 364 ? 8.674 -11.735 13.268 1.00 62.91 364 PHE A C 1
ATOM 2889 O O . PHE A 1 364 ? 8.978 -12.913 13.202 1.00 62.91 364 PHE A O 1
ATOM 2896 N N . ASP A 1 365 ? 9.561 -10.796 12.971 1.00 64.12 365 ASP A N 1
ATOM 2897 C CA . ASP A 1 365 ? 10.930 -11.126 12.558 1.00 64.12 365 ASP A CA 1
ATOM 2898 C C . ASP A 1 365 ? 11.938 -10.203 13.238 1.00 64.12 365 ASP A C 1
ATOM 2900 O O . ASP A 1 365 ? 12.571 -9.348 12.610 1.00 64.12 365 ASP A O 1
ATOM 2904 N N . TYR A 1 366 ? 12.105 -10.393 14.550 1.00 64.62 366 TYR A N 1
ATOM 2905 C CA . TYR A 1 366 ? 13.050 -9.622 15.361 1.00 64.62 366 TYR A CA 1
ATOM 2906 C C . TYR A 1 366 ? 14.487 -9.693 14.803 1.00 64.62 366 TYR A C 1
ATOM 2908 O O . TYR A 1 366 ? 15.279 -8.764 14.954 1.00 64.62 366 TYR A O 1
ATOM 2916 N N . LYS A 1 367 ? 14.845 -10.753 14.066 1.00 63.31 367 LYS A N 1
ATOM 2917 C CA . LYS A 1 367 ? 16.172 -10.885 13.443 1.00 63.31 367 LYS A CA 1
ATOM 2918 C C . LYS A 1 367 ? 16.425 -9.856 12.337 1.00 63.31 367 LYS A C 1
ATOM 2920 O O . LYS A 1 367 ? 17.576 -9.641 11.965 1.00 63.31 367 LYS A O 1
ATOM 2925 N N . LYS A 1 368 ? 15.389 -9.186 11.817 1.00 65.19 368 LYS A N 1
ATOM 2926 C CA . LYS A 1 368 ? 15.529 -8.091 10.839 1.00 65.19 368 LYS A CA 1
ATOM 2927 C C . LYS A 1 368 ? 16.008 -6.776 11.451 1.00 65.19 368 LYS A C 1
ATOM 2929 O O . LYS A 1 368 ? 16.329 -5.860 10.691 1.00 65.19 368 LYS A O 1
ATOM 2934 N N . GLY A 1 369 ? 16.110 -6.711 12.778 1.00 60.44 369 GLY A N 1
ATOM 2935 C CA . GLY A 1 369 ? 16.640 -5.569 13.512 1.00 60.44 369 GLY A CA 1
ATOM 2936 C C . GLY A 1 369 ? 15.666 -4.394 13.629 1.00 60.44 369 GLY A C 1
ATOM 2937 O O . GLY A 1 369 ? 14.530 -4.439 13.155 1.00 60.44 369 GLY A O 1
ATOM 2938 N N . LEU A 1 370 ? 16.141 -3.335 14.285 1.00 66.19 370 LEU A N 1
ATOM 2939 C CA . LEU A 1 370 ? 15.396 -2.101 14.553 1.00 66.19 370 LEU A CA 1
ATOM 2940 C C . LEU A 1 370 ? 15.108 -1.284 13.281 1.00 66.19 370 LEU A C 1
ATOM 2942 O O . LEU A 1 370 ? 15.792 -1.415 12.262 1.00 66.19 370 LEU A O 1
ATOM 2946 N N . GLY A 1 371 ? 14.090 -0.419 13.353 1.00 66.69 371 GLY A N 1
ATOM 2947 C CA . GLY A 1 371 ? 13.652 0.442 12.244 1.00 66.69 371 GLY A CA 1
ATOM 2948 C C . GLY A 1 371 ? 12.743 -0.258 11.227 1.00 66.69 371 GLY A C 1
ATOM 2949 O O . GLY A 1 371 ? 12.562 0.225 10.108 1.00 66.69 371 GLY A O 1
ATOM 2950 N N . LYS A 1 372 ? 12.209 -1.434 11.584 1.00 75.38 372 LYS A N 1
ATOM 2951 C CA . LYS A 1 372 ? 11.235 -2.188 10.778 1.00 75.38 372 LYS A CA 1
ATOM 2952 C C . LYS A 1 372 ? 9.823 -2.128 11.331 1.00 75.38 372 LYS A C 1
ATOM 2954 O O . LYS A 1 372 ? 8.892 -2.188 10.534 1.00 75.38 372 LYS A O 1
ATOM 2959 N N . THR A 1 373 ? 9.684 -1.981 12.642 1.00 79.56 373 THR A N 1
ATOM 2960 C CA . THR A 1 373 ? 8.404 -1.795 13.313 1.00 79.56 373 THR A CA 1
ATOM 2961 C C . THR A 1 373 ? 8.505 -0.629 14.279 1.00 79.56 373 THR A C 1
ATOM 2963 O O . THR A 1 373 ? 9.536 -0.449 14.926 1.00 79.56 373 THR A O 1
ATOM 2966 N N . TYR A 1 374 ? 7.440 0.155 14.375 1.00 87.62 374 TYR A N 1
ATOM 2967 C CA . TYR A 1 374 ? 7.319 1.176 15.403 1.00 87.62 374 TYR A CA 1
ATOM 2968 C C . TYR A 1 374 ? 5.907 1.211 15.977 1.00 87.62 374 TYR A C 1
ATOM 2970 O O . TYR A 1 374 ? 4.926 0.911 15.293 1.00 87.62 374 TYR A O 1
ATOM 2978 N N . ILE A 1 375 ? 5.810 1.587 17.246 1.00 88.81 375 ILE A N 1
ATOM 2979 C CA . ILE A 1 375 ? 4.546 1.914 17.903 1.00 88.81 375 ILE A CA 1
ATOM 2980 C C . ILE A 1 375 ? 4.308 3.404 17.684 1.00 88.81 375 ILE A C 1
ATOM 2982 O O . ILE A 1 375 ? 5.175 4.210 18.012 1.00 88.81 375 ILE A O 1
ATOM 2986 N N . ASN A 1 376 ? 3.161 3.775 17.124 1.00 88.25 376 ASN A N 1
ATOM 2987 C CA . ASN A 1 376 ? 2.740 5.161 16.969 1.00 88.25 376 ASN A CA 1
ATOM 2988 C C . ASN A 1 376 ? 1.749 5.516 18.076 1.00 88.25 376 ASN A C 1
ATOM 2990 O O . ASN A 1 376 ? 0.622 5.014 18.093 1.00 88.25 376 ASN A O 1
ATOM 2994 N N . VAL A 1 377 ? 2.172 6.389 18.984 1.00 84.06 377 VAL A N 1
ATOM 2995 C CA . VAL A 1 377 ? 1.392 6.827 20.139 1.00 84.06 377 VAL A CA 1
ATOM 2996 C C . VAL A 1 377 ? 0.887 8.241 19.859 1.00 84.06 377 VAL A C 1
ATOM 2998 O O . VAL A 1 377 ? 1.451 9.229 20.320 1.00 84.06 377 VAL A O 1
ATOM 3001 N N . LYS A 1 378 ? -0.181 8.344 19.055 1.00 73.56 378 LYS A N 1
ATOM 3002 C CA . LYS A 1 378 ? -0.893 9.622 18.857 1.00 73.56 37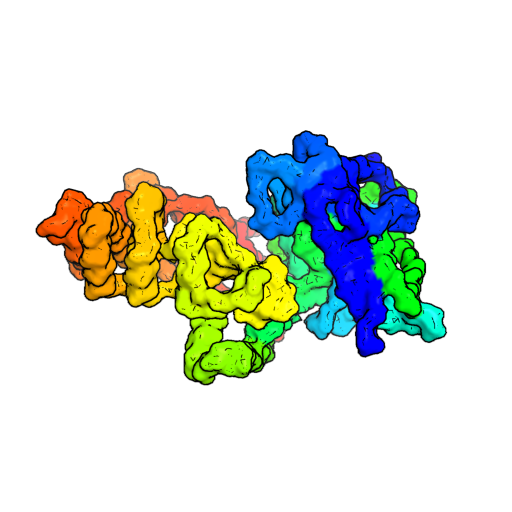8 LYS A CA 1
ATOM 3003 C C . LYS A 1 378 ? -1.668 9.999 20.118 1.00 73.56 378 LYS A C 1
ATOM 3005 O O . LYS A 1 378 ? -1.488 11.085 20.648 1.00 73.56 378 LYS A O 1
ATOM 3010 N N . ASN A 1 379 ? -2.506 9.078 20.583 1.00 82.50 379 ASN A N 1
ATOM 3011 C CA . ASN A 1 379 ? -3.062 8.995 21.928 1.00 82.50 379 ASN A CA 1
ATOM 3012 C C . ASN A 1 379 ? -2.965 7.528 22.378 1.00 82.50 379 ASN A C 1
ATOM 3014 O O . ASN A 1 379 ? -2.726 6.631 21.573 1.00 82.50 379 ASN A O 1
ATOM 3018 N N . ILE A 1 380 ? -3.182 7.268 23.663 1.00 89.50 380 ILE A N 1
ATOM 3019 C CA . ILE A 1 380 ? -3.003 5.933 24.252 1.00 89.50 380 ILE A CA 1
ATOM 3020 C C . ILE A 1 380 ? -3.946 4.894 23.627 1.00 89.50 380 ILE A C 1
ATOM 3022 O O . ILE A 1 380 ? -3.489 3.887 23.097 1.00 89.50 380 ILE A O 1
ATOM 3026 N N . PHE A 1 381 ? -5.256 5.150 23.640 1.00 91.81 381 PHE A N 1
ATOM 3027 C CA . PHE A 1 381 ? -6.270 4.173 23.212 1.00 91.81 381 PHE A CA 1
ATOM 3028 C C . PHE A 1 381 ? -6.541 4.159 21.699 1.00 91.81 381 PHE A C 1
ATOM 3030 O O . PHE A 1 381 ? -7.335 3.355 21.225 1.00 91.81 381 PHE A O 1
ATOM 3037 N N . ASN A 1 382 ? -5.867 5.021 20.929 1.00 87.50 382 ASN A N 1
ATOM 3038 C CA . ASN A 1 382 ? -5.873 4.994 19.460 1.00 87.50 382 ASN A CA 1
ATOM 3039 C C . ASN A 1 382 ? -4.470 4.737 18.875 1.00 87.50 382 ASN A C 1
ATOM 3041 O O . ASN A 1 382 ? -4.226 4.963 17.682 1.00 87.50 382 ASN A O 1
ATOM 3045 N N . ALA A 1 383 ? -3.537 4.304 19.726 1.00 90.31 383 ALA A N 1
ATOM 3046 C CA . ALA A 1 383 ? -2.207 3.919 19.311 1.00 90.31 383 ALA A CA 1
ATOM 3047 C C . ALA A 1 383 ? -2.262 2.671 18.423 1.00 90.31 383 ALA A C 1
ATOM 3049 O O . ALA A 1 383 ? -3.166 1.836 18.505 1.00 90.31 383 ALA A O 1
ATOM 3050 N N . ASN A 1 384 ? -1.268 2.555 17.554 1.00 91.25 384 ASN A N 1
ATOM 3051 C CA . ASN A 1 384 ? -1.146 1.441 16.625 1.00 91.25 384 ASN A CA 1
ATOM 3052 C C . ASN A 1 384 ? 0.309 1.002 16.504 1.00 91.25 384 ASN A C 1
ATOM 3054 O O . ASN A 1 384 ? 1.232 1.746 16.835 1.00 91.25 384 ASN A O 1
ATOM 3058 N N . VAL A 1 385 ? 0.506 -0.216 16.014 1.00 88.31 385 VAL A N 1
ATOM 3059 C CA . VAL A 1 385 ? 1.825 -0.742 15.673 1.00 88.31 385 VAL A CA 1
ATOM 3060 C C . VAL A 1 385 ? 1.923 -0.854 14.163 1.00 88.31 385 VAL A C 1
ATOM 3062 O O . VAL A 1 385 ? 1.076 -1.477 13.532 1.00 88.31 385 VAL A O 1
ATOM 3065 N N . TYR A 1 386 ? 2.955 -0.273 13.566 1.00 84.75 386 TYR A N 1
ATOM 3066 C CA . TYR A 1 386 ? 3.184 -0.340 12.128 1.00 84.75 386 TYR A CA 1
ATOM 3067 C C . TYR A 1 386 ? 4.442 -1.147 11.814 1.00 84.75 386 TYR A C 1
ATOM 3069 O O . TYR A 1 386 ? 5.485 -0.894 12.412 1.00 84.75 386 TYR A O 1
ATOM 3077 N N . THR A 1 387 ? 4.373 -2.058 10.835 1.00 79.00 387 THR A N 1
ATOM 3078 C CA . THR A 1 387 ? 5.532 -2.813 10.317 1.00 79.00 387 THR A CA 1
ATOM 3079 C C . THR A 1 387 ? 5.737 -2.634 8.815 1.00 79.00 387 THR A C 1
ATOM 3081 O O . THR A 1 387 ? 4.815 -2.777 8.008 1.00 79.00 387 THR A O 1
ATOM 3084 N N . TYR A 1 388 ? 6.993 -2.434 8.416 1.00 65.81 388 TYR A N 1
ATOM 3085 C CA . TYR A 1 388 ? 7.431 -2.425 7.021 1.00 65.81 388 TYR A CA 1
ATOM 3086 C C . TYR A 1 388 ? 7.596 -3.831 6.412 1.00 65.81 388 TYR A C 1
ATOM 3088 O O . TYR A 1 388 ? 7.659 -3.951 5.187 1.00 65.81 388 TYR A O 1
ATOM 3096 N N . LEU A 1 389 ? 7.684 -4.904 7.211 1.00 61.31 389 LEU A N 1
ATOM 3097 C CA . LEU A 1 389 ? 8.082 -6.236 6.719 1.00 61.31 389 LEU A CA 1
ATOM 3098 C C . LEU A 1 389 ? 7.017 -6.962 5.879 1.00 61.31 389 LEU A C 1
ATOM 3100 O O . LEU A 1 389 ? 7.332 -7.965 5.240 1.00 61.31 389 LEU A O 1
ATOM 3104 N N . ARG A 1 390 ? 5.788 -6.436 5.824 1.00 58.19 390 ARG A N 1
ATOM 3105 C CA . ARG A 1 390 ? 4.646 -7.012 5.088 1.00 58.19 390 ARG A CA 1
ATOM 3106 C C . ARG A 1 390 ? 4.048 -6.059 4.050 1.00 58.19 390 ARG A C 1
ATOM 3108 O O . ARG A 1 390 ? 2.843 -6.018 3.841 1.00 58.19 390 ARG A O 1
ATOM 3115 N N . GLY A 1 391 ? 4.892 -5.235 3.429 1.00 53.62 391 GLY A N 1
ATOM 3116 C CA . GLY A 1 391 ? 4.429 -4.197 2.499 1.00 53.62 391 GLY A CA 1
ATOM 3117 C C . GLY A 1 391 ? 3.795 -2.984 3.189 1.00 53.62 391 GLY A C 1
ATOM 3118 O O . GLY A 1 391 ? 3.183 -2.165 2.511 1.00 53.62 391 GLY A O 1
ATOM 3119 N N . GLY A 1 392 ? 3.987 -2.850 4.506 1.00 68.69 392 GLY A N 1
ATOM 3120 C CA . GLY A 1 392 ? 3.389 -1.798 5.323 1.00 68.69 392 GLY A CA 1
ATOM 3121 C C . GLY A 1 392 ? 2.037 -2.217 5.888 1.00 68.69 392 GLY A C 1
ATOM 3122 O O . GLY A 1 392 ? 1.024 -2.055 5.218 1.00 68.69 392 GLY A O 1
ATOM 3123 N N . VAL A 1 393 ? 2.018 -2.734 7.116 1.00 70.69 393 VAL A N 1
ATOM 3124 C CA . VAL A 1 393 ? 0.783 -3.122 7.816 1.00 70.69 393 VAL A CA 1
ATOM 3125 C C . VAL A 1 393 ? 0.675 -2.344 9.118 1.00 70.69 393 VAL A C 1
ATOM 3127 O O . VAL A 1 393 ? 1.637 -2.294 9.883 1.00 70.69 393 VAL A O 1
ATOM 3130 N N . THR A 1 394 ? -0.500 -1.767 9.359 1.00 82.06 394 THR A N 1
ATOM 3131 C CA . THR A 1 394 ? -0.874 -1.139 10.628 1.00 82.06 394 THR A CA 1
ATOM 3132 C C . THR A 1 394 ? -1.752 -2.102 11.415 1.00 82.06 394 THR A C 1
ATOM 3134 O O . THR A 1 394 ? -2.744 -2.598 10.884 1.00 82.06 394 THR A O 1
ATOM 3137 N N . TYR A 1 395 ? -1.404 -2.331 12.673 1.00 84.12 395 TYR A N 1
ATOM 3138 C CA . TYR A 1 395 ? -2.179 -3.106 13.629 1.00 84.12 395 TYR A CA 1
ATOM 3139 C C . TYR A 1 395 ? -2.754 -2.177 14.694 1.00 84.12 395 TYR A C 1
ATOM 3141 O O . TYR A 1 395 ? -2.009 -1.394 15.290 1.00 84.12 395 TYR A O 1
ATOM 3149 N N . ASN A 1 396 ? -4.054 -2.273 14.962 1.00 88.50 396 ASN A N 1
ATOM 3150 C CA . ASN A 1 396 ? -4.663 -1.529 16.065 1.00 88.50 396 ASN A CA 1
ATOM 3151 C C . ASN A 1 396 ? -4.329 -2.204 17.394 1.00 88.50 396 ASN A C 1
ATOM 3153 O O . ASN A 1 396 ? -4.176 -3.423 17.444 1.00 88.50 396 ASN A O 1
ATOM 3157 N N . ILE A 1 397 ? -4.217 -1.433 18.473 1.00 90.19 397 ILE A N 1
ATOM 3158 C CA . ILE A 1 397 ? -3.973 -2.016 19.793 1.00 90.19 397 ILE A CA 1
ATOM 3159 C C . ILE A 1 397 ? -5.312 -2.367 20.447 1.00 90.19 397 ILE A C 1
ATOM 3161 O O . ILE A 1 397 ? -6.205 -1.525 20.525 1.00 90.19 397 ILE A O 1
ATOM 3165 N N . SER A 1 398 ? -5.462 -3.614 20.895 1.00 89.69 398 SER A N 1
ATOM 3166 C CA . SER A 1 398 ? -6.617 -4.075 21.662 1.00 89.69 398 SER A CA 1
ATOM 3167 C C . SER A 1 398 ? -6.338 -4.028 23.163 1.00 89.69 398 SER A C 1
ATOM 3169 O O . SER A 1 398 ? -5.236 -4.344 23.617 1.00 89.69 398 SER A O 1
ATOM 3171 N N . PHE A 1 399 ? -7.353 -3.646 23.934 1.00 91.19 399 PHE A N 1
ATOM 3172 C CA . PHE A 1 399 ? -7.292 -3.495 25.379 1.00 91.19 399 PHE A CA 1
ATOM 3173 C C . PHE A 1 399 ? -8.424 -4.283 26.033 1.00 91.19 399 PHE A C 1
ATOM 3175 O O . PHE A 1 399 ? -9.586 -4.187 25.643 1.00 91.19 399 PHE A O 1
ATOM 3182 N N . THR A 1 400 ? -8.086 -5.026 27.073 1.00 89.81 400 THR A N 1
ATOM 3183 C CA . THR A 1 400 ? -9.037 -5.550 28.051 1.00 89.81 400 THR A CA 1
ATOM 3184 C C . THR A 1 400 ? -9.427 -4.459 29.047 1.00 89.81 400 THR A C 1
ATOM 3186 O O . THR A 1 400 ? -8.726 -3.456 29.205 1.00 89.81 400 THR A O 1
ATOM 3189 N N . ILE A 1 401 ? -10.531 -4.662 29.771 1.00 90.88 401 ILE A N 1
ATOM 3190 C CA . ILE A 1 401 ? -10.940 -3.735 30.833 1.00 90.88 401 ILE A CA 1
ATOM 3191 C C . ILE A 1 401 ? -9.849 -3.570 31.900 1.00 90.88 401 ILE A C 1
ATOM 3193 O O . ILE A 1 401 ? -9.534 -2.444 32.275 1.00 90.88 401 ILE A O 1
ATOM 3197 N N . ASP A 1 402 ? -9.201 -4.656 32.323 1.00 89.06 402 ASP A N 1
ATOM 3198 C CA . ASP A 1 402 ? -8.149 -4.599 33.343 1.00 89.06 402 ASP A CA 1
ATOM 3199 C C . ASP A 1 402 ? -6.932 -3.797 32.863 1.00 89.06 402 ASP A C 1
ATOM 3201 O O . ASP A 1 402 ? -6.317 -3.062 33.633 1.00 89.06 402 ASP A O 1
ATOM 3205 N N . GLU A 1 403 ? -6.586 -3.882 31.577 1.00 90.88 403 GLU A N 1
ATOM 3206 C CA . GLU A 1 403 ? -5.516 -3.072 30.989 1.00 90.88 403 GLU A CA 1
ATOM 3207 C C . GLU A 1 403 ? -5.884 -1.593 30.920 1.00 90.88 403 GLU A C 1
ATOM 3209 O O . GLU A 1 403 ? -5.047 -0.756 31.257 1.00 90.88 403 GLU A O 1
ATOM 3214 N N . ILE A 1 404 ? -7.125 -1.268 30.542 1.00 94.19 404 ILE A N 1
ATOM 3215 C CA . ILE A 1 404 ? -7.631 0.110 30.567 1.00 94.19 404 ILE A CA 1
ATOM 3216 C C . ILE A 1 404 ? -7.513 0.674 31.985 1.00 94.19 404 ILE A C 1
ATOM 3218 O O . ILE A 1 404 ? -6.921 1.736 32.171 1.00 94.19 404 ILE A O 1
ATOM 3222 N N . LEU A 1 405 ? -8.020 -0.046 32.989 1.00 92.56 405 LEU A N 1
ATOM 3223 C CA . LEU A 1 405 ? -7.987 0.394 34.386 1.00 92.56 405 LEU A CA 1
ATOM 3224 C C . LEU A 1 405 ? -6.551 0.552 34.902 1.00 92.56 405 LEU A C 1
ATOM 3226 O O . LEU A 1 405 ? -6.246 1.527 35.589 1.00 92.56 405 LEU A O 1
ATOM 3230 N N . ASN A 1 406 ? -5.649 -0.367 34.552 1.00 90.69 406 ASN A N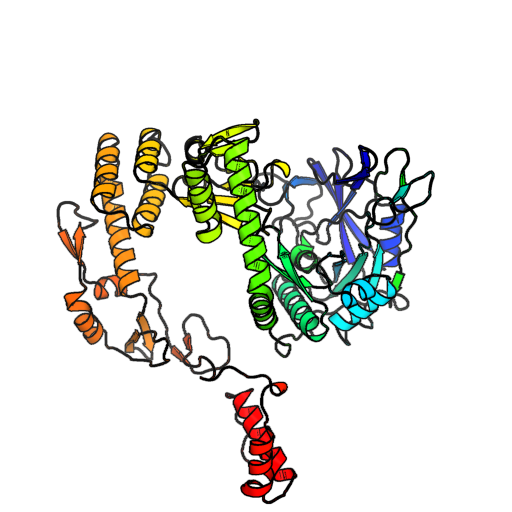 1
ATOM 3231 C CA . ASN A 1 406 ? -4.236 -0.264 34.915 1.00 90.69 406 ASN A CA 1
ATOM 3232 C C . ASN A 1 406 ? -3.572 0.964 34.286 1.00 90.69 406 ASN A C 1
ATOM 3234 O O . ASN A 1 406 ? -2.869 1.695 34.979 1.00 90.69 406 ASN A O 1
ATOM 3238 N N . ILE A 1 407 ? -3.818 1.222 33.000 1.00 90.75 407 ILE A N 1
ATOM 3239 C CA . ILE A 1 407 ? -3.286 2.401 32.314 1.00 90.75 407 ILE A CA 1
ATOM 3240 C C . ILE A 1 407 ? -3.812 3.673 32.979 1.00 90.75 407 ILE A C 1
ATOM 3242 O O . ILE A 1 407 ? -3.014 4.516 33.380 1.00 90.75 407 ILE A O 1
ATOM 3246 N N . LEU A 1 408 ? -5.129 3.791 33.166 1.00 90.19 408 LEU A N 1
ATOM 3247 C CA . LEU A 1 408 ? -5.759 4.959 33.783 1.00 90.19 408 LEU A CA 1
ATOM 3248 C C . LEU A 1 408 ? -5.243 5.232 35.206 1.00 90.19 408 LEU A C 1
ATOM 3250 O O . LEU A 1 408 ? -5.086 6.391 35.577 1.00 90.19 408 LEU A O 1
ATOM 3254 N N . ASN A 1 409 ? -4.923 4.196 35.986 1.00 89.12 409 ASN A N 1
ATOM 3255 C CA . ASN A 1 409 ? -4.308 4.345 37.311 1.00 89.12 409 ASN A CA 1
ATOM 3256 C C . ASN A 1 409 ? -2.891 4.943 37.274 1.00 89.12 409 ASN A C 1
ATOM 3258 O O . ASN A 1 409 ? -2.431 5.488 38.275 1.00 89.12 409 ASN A O 1
ATOM 3262 N N . THR A 1 410 ? -2.183 4.822 36.149 1.00 86.44 410 THR A N 1
ATOM 3263 C CA . THR A 1 410 ? -0.800 5.308 35.997 1.00 86.44 410 THR A CA 1
ATOM 3264 C C . THR A 1 410 ? -0.687 6.696 35.373 1.00 86.44 410 THR A C 1
ATOM 3266 O O . THR A 1 410 ? 0.412 7.246 35.332 1.00 86.44 410 THR A O 1
ATOM 3269 N N . LEU A 1 411 ? -1.789 7.267 34.880 1.00 83.56 411 LEU A N 1
ATOM 3270 C CA . LEU A 1 411 ? -1.767 8.565 34.208 1.00 83.56 411 LEU A CA 1
ATOM 3271 C C . LEU A 1 411 ? -1.619 9.723 35.194 1.00 83.56 411 LEU A C 1
ATOM 3273 O O . LEU A 1 411 ? -2.256 9.750 36.246 1.00 83.56 411 LEU A O 1
ATOM 3277 N N . ASP A 1 412 ? -0.829 10.725 34.803 1.00 78.44 412 ASP A N 1
ATOM 3278 C CA . ASP A 1 412 ? -0.853 12.033 35.452 1.00 78.44 412 ASP A CA 1
ATOM 3279 C C . ASP A 1 412 ? -1.969 12.881 34.830 1.00 78.44 412 ASP A C 1
ATOM 3281 O O . ASP A 1 412 ? -1.906 13.262 33.661 1.00 78.44 412 ASP A O 1
ATOM 3285 N N . TYR A 1 413 ? -3.005 13.183 35.613 1.00 75.25 413 TYR A N 1
ATOM 3286 C CA . TYR A 1 413 ? -4.218 13.843 35.130 1.00 75.25 413 TYR A CA 1
ATOM 3287 C C . TYR A 1 413 ? -4.082 15.371 34.923 1.00 75.25 413 TYR A C 1
ATOM 3289 O O . TYR A 1 413 ? -5.082 16.088 34.855 1.00 75.25 413 TYR A O 1
ATOM 3297 N N . LYS A 1 414 ? -2.855 15.900 34.846 1.00 68.94 414 LYS A N 1
ATOM 3298 C CA . LYS A 1 414 ? -2.587 17.349 34.788 1.00 68.94 414 LYS A CA 1
ATOM 3299 C C . LYS A 1 414 ? -2.453 17.921 33.373 1.00 68.94 414 LYS A C 1
ATOM 3301 O O . LYS A 1 414 ? -2.781 19.090 33.188 1.00 68.94 414 LYS A O 1
ATOM 3306 N N . GLU A 1 415 ? -2.038 17.127 32.381 1.00 62.69 415 GLU A N 1
ATOM 3307 C CA . GLU A 1 415 ? -1.908 17.543 30.972 1.00 62.69 415 GLU A CA 1
ATOM 3308 C C . GLU A 1 415 ? -2.463 16.455 30.023 1.00 62.69 415 GLU A C 1
ATOM 3310 O O . GLU A 1 415 ? -2.393 15.267 30.311 1.00 62.69 415 GLU A O 1
ATOM 3315 N N . ASP A 1 416 ? -3.087 16.854 28.906 1.00 69.94 416 ASP A N 1
ATOM 3316 C CA . ASP A 1 416 ? -3.619 15.982 27.831 1.00 69.94 416 ASP A CA 1
ATOM 3317 C C . ASP A 1 416 ? -4.721 14.941 28.168 1.00 69.94 416 ASP A C 1
ATOM 3319 O O . ASP A 1 416 ? -5.203 14.244 27.268 1.00 69.94 416 ASP A O 1
ATOM 3323 N N . VAL A 1 417 ? -5.239 14.902 29.402 1.00 78.00 417 VAL A N 1
ATOM 3324 C CA . VAL A 1 417 ? -6.328 13.993 29.838 1.00 78.00 417 VAL A CA 1
ATOM 3325 C C . VAL A 1 417 ? -7.524 13.986 28.897 1.00 78.00 417 VAL A C 1
ATOM 3327 O O . VAL A 1 417 ? -8.022 12.925 28.536 1.00 78.00 417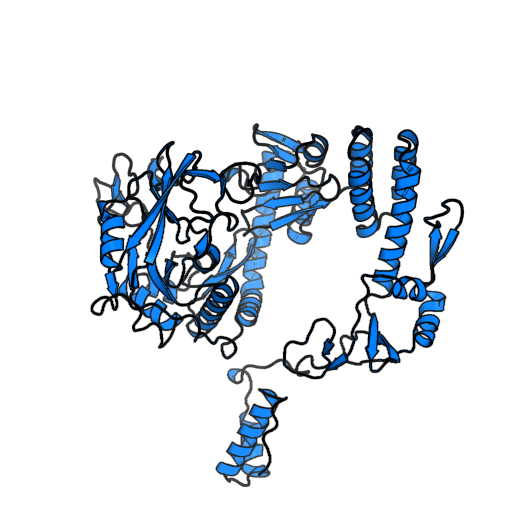 VAL A O 1
ATOM 3330 N N . THR A 1 418 ? -7.981 15.156 28.454 1.00 80.75 418 THR A N 1
ATOM 3331 C CA . THR A 1 418 ? -9.152 15.266 27.579 1.00 80.75 418 THR A CA 1
ATOM 3332 C C . THR A 1 418 ? -8.972 14.472 26.281 1.00 80.75 418 THR A C 1
ATOM 3334 O O . THR A 1 418 ? -9.897 13.785 25.854 1.00 80.75 418 THR A O 1
ATOM 3337 N N . LYS A 1 419 ? -7.779 14.502 25.668 1.00 83.38 419 LYS A N 1
ATOM 3338 C CA . LYS A 1 419 ? -7.492 13.734 24.443 1.00 83.38 419 LYS A CA 1
ATOM 3339 C C . LYS A 1 419 ? -7.477 12.231 24.716 1.00 83.38 419 LYS A C 1
ATOM 3341 O O . LYS A 1 419 ? -8.002 11.462 23.911 1.00 83.38 419 LYS A O 1
ATOM 3346 N N . ILE A 1 420 ? -6.913 11.824 25.854 1.00 85.94 420 ILE A N 1
ATOM 3347 C CA . ILE A 1 420 ? -6.878 10.422 26.286 1.00 85.94 420 ILE A CA 1
ATOM 3348 C C . ILE A 1 420 ? -8.299 9.909 26.539 1.00 85.94 420 ILE A C 1
ATOM 3350 O O . ILE A 1 420 ? -8.643 8.836 26.051 1.00 85.94 420 ILE A O 1
ATOM 3354 N N . LEU A 1 421 ? -9.140 10.688 27.227 1.00 88.69 421 LEU A N 1
ATOM 3355 C CA . LEU A 1 421 ? -10.541 10.345 27.477 1.00 88.69 421 LEU A CA 1
ATOM 3356 C C . LEU A 1 421 ? -11.333 10.233 26.175 1.00 88.69 421 LEU A C 1
ATOM 3358 O O . LEU A 1 421 ? -12.086 9.280 26.016 1.00 88.69 421 LEU A O 1
ATOM 3362 N N . PHE A 1 422 ? -11.143 11.146 25.218 1.00 89.19 422 PHE A N 1
ATOM 3363 C CA . PHE A 1 422 ? -11.791 11.028 23.910 1.00 89.19 422 PHE A CA 1
ATOM 3364 C C . PHE A 1 422 ? -11.382 9.752 23.171 1.00 89.19 422 PHE A C 1
ATOM 3366 O O . PHE A 1 422 ? -12.252 9.057 22.652 1.00 89.19 422 PHE A O 1
ATOM 3373 N N . ALA A 1 423 ? -10.087 9.418 23.161 1.00 90.62 423 ALA A N 1
ATOM 3374 C CA . ALA A 1 423 ? -9.605 8.178 22.558 1.00 90.62 423 ALA A CA 1
ATOM 3375 C C . ALA A 1 423 ? -10.149 6.935 23.283 1.00 90.62 423 ALA A C 1
ATOM 3377 O O . ALA A 1 423 ? -10.510 5.960 22.632 1.00 90.62 423 ALA A O 1
ATOM 3378 N N . LEU A 1 424 ? -10.244 6.973 24.617 1.00 93.88 424 LEU A N 1
ATOM 3379 C CA . LEU A 1 424 ? -10.837 5.895 25.408 1.00 93.88 424 LEU A CA 1
ATOM 3380 C C . LEU A 1 424 ? -12.314 5.702 25.067 1.00 93.88 424 LEU A C 1
ATOM 3382 O O . LEU A 1 424 ? -12.754 4.577 24.878 1.00 93.88 424 LEU A O 1
ATOM 3386 N N . ILE A 1 425 ? -13.080 6.789 24.992 1.00 93.81 425 ILE A N 1
ATOM 3387 C CA . ILE A 1 425 ? -14.512 6.739 24.685 1.00 93.81 425 ILE A CA 1
ATOM 3388 C C . ILE A 1 425 ? -14.743 6.128 23.309 1.00 93.81 425 ILE A C 1
ATOM 3390 O O . ILE A 1 425 ? -15.587 5.247 23.174 1.00 93.81 425 ILE A O 1
ATOM 3394 N N . ASP A 1 426 ? -13.990 6.583 22.309 1.00 90.69 426 ASP A N 1
ATOM 3395 C CA . ASP A 1 426 ? -14.067 6.049 20.951 1.00 90.69 426 ASP A CA 1
ATOM 3396 C C . ASP A 1 426 ? -13.770 4.543 20.933 1.00 90.69 426 ASP A C 1
ATOM 3398 O O . ASP A 1 426 ? -14.530 3.759 20.363 1.00 90.69 426 ASP A O 1
ATOM 3402 N N . TYR A 1 427 ? -12.731 4.122 21.664 1.00 92.62 427 TYR A N 1
ATOM 3403 C CA . TYR A 1 427 ? -12.369 2.717 21.811 1.00 92.62 427 TYR A CA 1
ATOM 3404 C C . TYR A 1 427 ? -13.477 1.889 22.486 1.00 92.62 427 TYR A C 1
ATOM 3406 O O . TYR A 1 427 ? -13.887 0.860 21.953 1.00 92.62 427 TYR A O 1
ATOM 3414 N N . VAL A 1 428 ? -13.984 2.337 23.636 1.00 93.56 428 VAL A N 1
ATOM 3415 C CA . VAL A 1 428 ? -15.005 1.641 24.443 1.00 93.56 428 VAL A CA 1
ATOM 3416 C C . VAL A 1 428 ? -16.323 1.505 23.677 1.00 93.56 428 VAL A C 1
ATOM 3418 O O . VAL A 1 428 ? -16.932 0.438 23.711 1.00 93.56 428 VAL A O 1
ATOM 3421 N N . VAL A 1 429 ? -16.750 2.557 22.968 1.00 89.81 429 VAL A N 1
ATOM 3422 C CA . VAL A 1 429 ? -17.982 2.543 22.163 1.00 89.81 429 VAL A CA 1
ATOM 3423 C C . VAL A 1 429 ? -17.826 1.629 20.948 1.00 89.81 429 VAL A C 1
ATOM 3425 O O . VAL A 1 429 ? -18.682 0.781 20.725 1.00 89.81 429 VAL A O 1
ATOM 3428 N N . THR A 1 430 ? -16.725 1.752 20.203 1.00 86.62 430 THR A N 1
ATOM 3429 C CA . THR A 1 430 ? -16.488 0.956 18.984 1.00 86.62 430 THR A CA 1
ATOM 3430 C C . THR A 1 430 ? -16.322 -0.535 19.278 1.00 86.62 430 THR A C 1
ATOM 3432 O O . THR A 1 430 ? -16.686 -1.368 18.456 1.00 86.62 430 THR A O 1
ATOM 3435 N N . ASN A 1 431 ? -15.774 -0.885 20.445 1.00 86.50 431 ASN A N 1
ATOM 3436 C CA . ASN A 1 431 ? -15.618 -2.275 20.883 1.00 86.50 431 ASN A CA 1
ATOM 3437 C C . ASN A 1 431 ? -16.787 -2.758 21.765 1.00 86.50 431 ASN A C 1
ATOM 3439 O O . ASN A 1 431 ? -16.663 -3.801 22.403 1.00 86.50 431 ASN A O 1
ATOM 3443 N N . GLU A 1 432 ? -17.892 -2.002 21.821 1.00 88.38 432 GLU A N 1
ATOM 3444 C CA . GLU A 1 432 ? -19.157 -2.386 22.468 1.00 88.38 432 GLU A CA 1
ATOM 3445 C C . GLU A 1 432 ? -19.007 -2.887 23.915 1.00 88.38 432 GLU A C 1
ATOM 3447 O O . GLU A 1 432 ? -19.591 -3.891 24.331 1.00 88.38 432 GLU A O 1
ATOM 3452 N N . PHE A 1 433 ? -18.208 -2.186 24.719 1.00 88.44 433 PHE A N 1
ATOM 3453 C CA . PHE A 1 433 ? -18.033 -2.542 26.125 1.00 88.44 433 PHE A CA 1
ATOM 3454 C C . PHE A 1 433 ? -19.371 -2.454 26.878 1.00 88.44 433 PHE A C 1
ATOM 3456 O O . PHE A 1 433 ? -20.087 -1.456 26.801 1.00 88.44 433 PHE A O 1
ATOM 3463 N N . GLY A 1 434 ? -19.697 -3.499 27.643 1.00 86.00 434 GLY A N 1
ATOM 3464 C CA . GLY A 1 434 ? -20.930 -3.555 28.430 1.00 86.00 434 GLY A CA 1
ATOM 3465 C C . GLY A 1 434 ? -20.955 -2.569 29.605 1.00 86.00 434 GLY A C 1
ATOM 3466 O O . GLY A 1 434 ? -19.913 -2.090 30.059 1.00 86.00 434 GLY A O 1
ATOM 3467 N N . GLU A 1 435 ? -22.152 -2.320 30.147 1.00 86.62 435 GLU A N 1
ATOM 3468 C CA . GLU A 1 435 ? -22.369 -1.353 31.237 1.00 86.62 435 GLU A CA 1
ATOM 3469 C C . GLU A 1 435 ? -21.473 -1.600 32.462 1.00 86.62 435 GLU A C 1
ATOM 3471 O O . GLU A 1 435 ? -20.939 -0.643 33.009 1.00 86.62 435 GLU A O 1
ATOM 3476 N N . ASP A 1 436 ? -21.230 -2.859 32.851 1.00 90.00 436 ASP A N 1
ATOM 3477 C CA . ASP A 1 436 ? -20.337 -3.203 33.976 1.00 90.00 436 ASP A CA 1
ATOM 3478 C C . ASP A 1 436 ? -18.899 -2.694 33.767 1.00 90.00 436 ASP A C 1
ATOM 3480 O O . ASP A 1 436 ? -18.280 -2.137 34.675 1.00 90.00 436 ASP A O 1
ATOM 3484 N N . ALA A 1 437 ? -18.369 -2.835 32.550 1.00 91.38 437 ALA A N 1
ATOM 3485 C CA . ALA A 1 437 ? -17.022 -2.379 32.226 1.00 91.38 437 ALA A CA 1
ATOM 3486 C C . ALA A 1 437 ? -16.945 -0.845 32.213 1.00 91.38 437 ALA A C 1
ATOM 3488 O O . ALA A 1 437 ? -15.992 -0.262 32.729 1.00 91.38 437 ALA A O 1
ATOM 3489 N N . VAL A 1 438 ? -17.977 -0.186 31.679 1.00 93.00 438 VAL A N 1
ATOM 3490 C CA . VAL A 1 438 ? -18.084 1.278 31.671 1.00 93.00 438 VAL A CA 1
ATOM 3491 C C . VAL A 1 438 ? -18.210 1.826 33.093 1.00 93.00 438 VAL A C 1
ATOM 3493 O O . VAL A 1 438 ? -17.537 2.801 33.423 1.00 93.00 438 VAL A O 1
ATOM 3496 N N . SER A 1 439 ? -18.992 1.181 33.961 1.00 92.25 439 SER A N 1
ATOM 3497 C CA . SER A 1 439 ? -19.112 1.551 35.375 1.00 92.25 439 SER A CA 1
ATOM 3498 C C . SER A 1 439 ? -17.773 1.495 36.104 1.00 92.25 439 SER A C 1
ATOM 3500 O O . SER A 1 439 ? -17.423 2.456 36.781 1.00 92.25 439 SER A O 1
ATOM 3502 N N . LYS A 1 440 ? -16.967 0.445 35.894 1.00 94.50 440 LYS A N 1
ATOM 3503 C CA . LYS A 1 440 ? -15.615 0.351 36.479 1.00 94.50 440 LYS A CA 1
ATOM 3504 C C . LYS A 1 440 ? -14.696 1.490 36.031 1.00 94.50 440 LYS A C 1
ATOM 3506 O O . LYS A 1 440 ? -13.917 2.008 36.829 1.00 94.50 440 LYS A O 1
ATOM 3511 N N . ILE A 1 441 ? -14.784 1.899 34.762 1.00 94.81 441 ILE A N 1
ATOM 3512 C CA . ILE A 1 441 ? -14.033 3.055 34.248 1.00 94.81 441 ILE A CA 1
ATOM 3513 C C . ILE A 1 441 ? -14.504 4.339 34.941 1.00 94.81 441 ILE A C 1
ATOM 3515 O O . ILE A 1 441 ? -13.675 5.136 35.377 1.00 94.81 441 ILE A O 1
ATOM 3519 N N . ILE A 1 442 ? -15.819 4.536 35.073 1.00 93.44 442 ILE A N 1
ATOM 3520 C CA . ILE A 1 442 ? -16.401 5.712 35.733 1.00 93.44 442 ILE A CA 1
ATOM 3521 C C . ILE A 1 442 ? -15.948 5.795 37.193 1.00 93.44 442 ILE A C 1
ATOM 3523 O O . ILE A 1 442 ? -15.439 6.840 37.589 1.00 93.44 442 ILE A O 1
ATOM 3527 N N . GLU A 1 443 ? -16.058 4.707 37.960 1.00 93.50 443 GLU A N 1
ATOM 3528 C CA . GLU A 1 443 ? -15.629 4.634 39.368 1.00 93.50 443 GLU A CA 1
ATOM 3529 C C . GLU A 1 443 ? -14.156 5.041 39.538 1.00 93.50 443 GLU A C 1
ATOM 3531 O O . GLU A 1 443 ? -13.795 5.802 40.441 1.00 93.50 443 GLU A O 1
ATOM 3536 N N . LEU A 1 444 ? -13.289 4.596 38.626 1.00 91.75 444 LEU A N 1
ATOM 3537 C CA . LEU A 1 444 ? -11.882 4.980 38.649 1.00 91.75 444 LEU A CA 1
ATOM 3538 C C . LEU A 1 444 ? -11.675 6.469 38.319 1.00 91.75 444 LEU A C 1
ATOM 3540 O O . LEU A 1 444 ? -10.857 7.153 38.942 1.00 91.75 444 LEU A O 1
ATOM 3544 N N . LEU A 1 445 ? -12.415 6.993 37.342 1.00 91.44 445 LEU A N 1
ATOM 3545 C CA . LEU A 1 445 ? -12.323 8.393 36.928 1.00 91.44 445 LEU A CA 1
ATOM 3546 C C . LEU A 1 445 ? -12.964 9.359 37.935 1.00 91.44 445 LEU A C 1
ATOM 3548 O O . LEU A 1 445 ? -12.572 10.528 37.968 1.00 91.44 445 LEU A O 1
ATOM 3552 N N . GLU A 1 446 ? -13.897 8.905 38.779 1.00 90.00 446 GLU A N 1
ATOM 3553 C CA . GLU A 1 446 ? -14.450 9.688 39.895 1.00 90.00 446 GLU A CA 1
ATOM 3554 C C . GLU A 1 446 ? -13.351 10.080 40.880 1.00 90.00 446 GLU A C 1
ATOM 3556 O O . GLU A 1 446 ? -13.235 11.250 41.249 1.00 90.00 446 GLU A O 1
ATOM 3561 N N . SER A 1 447 ? -12.473 9.129 41.213 1.00 84.88 447 SER A N 1
ATOM 3562 C CA . SER A 1 447 ? -11.316 9.361 42.089 1.00 84.88 447 SER A CA 1
ATOM 3563 C C . SER A 1 447 ? -10.346 10.415 41.533 1.00 84.88 447 SER A C 1
ATOM 3565 O O . SER A 1 447 ? -9.582 11.013 42.288 1.00 84.88 447 SER A O 1
ATOM 3567 N N . ASN A 1 448 ? -10.409 10.683 40.224 1.00 82.75 448 ASN A N 1
ATOM 3568 C CA . ASN A 1 448 ? -9.560 11.631 39.502 1.00 82.75 448 ASN A CA 1
ATOM 3569 C C . ASN A 1 448 ? -10.327 12.871 38.988 1.00 82.75 448 ASN A C 1
ATOM 3571 O O . ASN A 1 448 ? -9.797 13.624 38.174 1.00 82.75 448 ASN A O 1
ATOM 3575 N N . ASN A 1 449 ? -11.569 13.105 39.441 1.00 86.19 449 ASN A N 1
ATOM 3576 C CA . ASN A 1 449 ? -12.445 14.213 39.013 1.00 86.19 449 ASN A CA 1
ATOM 3577 C C . ASN A 1 449 ? -12.695 14.302 37.490 1.00 86.19 449 ASN A C 1
ATOM 3579 O O . ASN A 1 449 ? -12.981 15.378 36.964 1.00 86.19 449 ASN A O 1
ATOM 3583 N N . CYS A 1 450 ? -12.606 13.181 36.773 1.00 88.38 450 CYS A N 1
ATOM 3584 C CA . CYS A 1 450 ? -12.749 13.116 35.313 1.00 88.38 450 CYS A CA 1
ATOM 3585 C C . CYS A 1 450 ? -14.015 12.375 34.848 1.00 88.38 450 CYS A C 1
ATOM 3587 O O . CYS A 1 450 ? -14.316 12.361 33.653 1.00 88.38 450 CYS A O 1
ATOM 3589 N N . SER A 1 451 ? -14.773 11.774 35.772 1.00 90.00 451 SER A N 1
ATOM 3590 C CA . SER A 1 451 ? -15.953 10.954 35.463 1.00 90.00 451 SER A CA 1
ATOM 3591 C C . SER A 1 451 ? -17.049 11.718 34.719 1.00 90.00 451 SER A C 1
ATOM 3593 O O . SER A 1 451 ? -17.585 11.205 33.742 1.00 90.00 451 SER A O 1
ATOM 3595 N N . PHE A 1 452 ? -17.341 12.963 35.115 1.00 89.19 452 PHE A N 1
ATOM 3596 C CA . PHE A 1 452 ? -18.414 13.756 34.503 1.00 89.19 452 PHE A CA 1
ATOM 3597 C C . PHE A 1 452 ? -18.190 14.009 33.005 1.00 89.19 452 PHE A C 1
ATOM 3599 O O . PHE A 1 452 ? -19.099 13.799 32.198 1.00 89.19 452 PHE A O 1
ATOM 3606 N N . GLU A 1 453 ? -16.988 14.451 32.620 1.00 88.69 453 GLU A N 1
ATOM 3607 C CA . GLU A 1 453 ? -16.669 14.685 31.207 1.00 88.69 453 GLU A CA 1
ATOM 3608 C C . GLU A 1 453 ? -16.640 13.364 30.432 1.00 88.69 453 GLU A C 1
ATOM 3610 O O . GLU A 1 453 ? -17.196 13.297 29.334 1.00 88.69 453 GLU A O 1
ATOM 3615 N N . PHE A 1 454 ? -16.082 12.297 31.017 1.00 92.25 454 PHE A N 1
ATOM 3616 C CA . PHE A 1 454 ? -16.106 10.973 30.399 1.00 92.25 454 PHE A CA 1
ATOM 3617 C C . PHE A 1 454 ? -17.535 10.503 30.113 1.00 92.25 454 PHE A C 1
ATOM 3619 O O . PHE A 1 454 ? -17.850 10.203 28.965 1.00 92.25 454 PHE A O 1
ATOM 3626 N N . GLU A 1 455 ? -18.420 10.497 31.114 1.00 93.31 455 GLU A N 1
ATOM 3627 C CA . GLU A 1 455 ? -19.812 10.064 30.961 1.00 93.31 455 GLU A CA 1
ATOM 3628 C C . GLU A 1 455 ? -20.543 10.883 29.894 1.00 93.31 455 GLU A C 1
ATOM 3630 O O . GLU A 1 455 ? -21.164 10.325 28.988 1.00 93.31 455 GLU A O 1
ATOM 3635 N N . LYS A 1 456 ? -20.446 12.214 29.961 1.00 91.25 456 LYS A N 1
ATOM 3636 C CA . LYS A 1 456 ? -21.080 13.123 28.998 1.00 91.25 456 LYS A CA 1
ATOM 3637 C C . LYS A 1 456 ? -20.697 12.791 27.558 1.00 91.25 456 LYS A C 1
ATOM 3639 O O . LYS A 1 456 ? -21.571 12.706 26.690 1.00 91.25 456 LYS A O 1
ATOM 3644 N N . PHE A 1 457 ? -19.407 12.616 27.286 1.00 91.69 457 PHE A N 1
ATOM 3645 C CA . PHE A 1 457 ? -18.937 12.307 25.939 1.00 91.69 457 PHE A CA 1
ATOM 3646 C C . PHE A 1 457 ? -19.182 10.843 25.554 1.00 91.69 457 PHE A C 1
ATOM 3648 O O . PHE A 1 457 ? -19.514 10.586 24.397 1.00 91.69 457 PHE A O 1
ATOM 3655 N N . TYR A 1 458 ? -19.109 9.908 26.504 1.00 94.00 458 TYR A N 1
ATOM 3656 C CA . TYR A 1 458 ? -19.452 8.502 26.305 1.00 94.00 458 TYR A CA 1
ATOM 3657 C C . TYR A 1 458 ? -20.889 8.348 25.815 1.00 94.00 458 TYR A C 1
ATOM 3659 O O . TYR A 1 458 ? -21.098 7.856 24.710 1.00 94.00 458 TYR A O 1
ATOM 3667 N N . TYR A 1 459 ? -21.881 8.854 26.557 1.00 93.25 459 TYR A N 1
ATOM 3668 C CA . TYR A 1 459 ? -23.285 8.709 26.158 1.00 93.25 459 TYR A CA 1
ATOM 3669 C C . TYR A 1 459 ? -23.589 9.432 24.847 1.00 93.25 459 TYR A C 1
ATOM 3671 O O . TYR A 1 459 ? -24.366 8.934 24.036 1.00 93.25 459 TYR A O 1
ATOM 3679 N N . LYS A 1 460 ? -22.946 10.577 24.582 1.00 91.94 460 LYS A N 1
ATOM 3680 C CA . LYS A 1 460 ? -23.077 11.257 23.287 1.00 91.94 460 LYS A CA 1
ATOM 3681 C C . LYS A 1 460 ? -22.596 10.369 22.131 1.00 91.94 460 LYS A C 1
ATOM 3683 O O . LYS A 1 460 ? -23.297 10.265 21.125 1.00 91.94 460 LYS A O 1
ATOM 3688 N N . ASN A 1 461 ? -21.425 9.746 22.263 1.00 91.25 461 ASN A N 1
ATOM 3689 C CA . ASN A 1 461 ? -20.856 8.883 21.226 1.00 91.25 461 ASN A CA 1
ATOM 3690 C C . ASN A 1 461 ? -21.597 7.549 21.108 1.00 91.25 461 ASN A C 1
ATOM 3692 O O . ASN A 1 461 ? -21.905 7.144 19.994 1.00 91.25 461 ASN A O 1
ATOM 3696 N N . TYR A 1 462 ? -21.978 6.931 22.226 1.00 91.38 462 TYR A N 1
ATOM 3697 C CA . TYR A 1 462 ? -22.803 5.724 22.259 1.00 91.38 462 TYR A CA 1
ATOM 3698 C C . TYR A 1 462 ? -24.128 5.917 21.509 1.00 91.38 462 TYR A C 1
ATOM 3700 O O . TYR A 1 462 ? -24.496 5.095 20.670 1.00 91.38 462 TYR A O 1
ATOM 3708 N N . ILE A 1 463 ? -24.816 7.043 21.748 1.00 92.00 463 ILE A N 1
ATOM 3709 C CA . ILE A 1 463 ? -26.042 7.391 21.022 1.00 92.00 463 ILE A CA 1
ATOM 3710 C C . ILE A 1 463 ? -25.762 7.513 19.521 1.00 92.00 463 ILE A C 1
ATOM 3712 O O . ILE A 1 463 ? -26.484 6.925 18.721 1.00 92.00 463 ILE A O 1
ATOM 3716 N N . ASN A 1 464 ? -24.726 8.261 19.130 1.00 90.69 464 ASN A N 1
ATOM 3717 C CA . ASN A 1 464 ? -24.383 8.454 17.719 1.00 90.69 464 ASN A CA 1
ATOM 3718 C C . ASN A 1 464 ? -24.048 7.130 17.017 1.00 90.69 464 ASN A C 1
ATOM 3720 O O . ASN A 1 464 ? -24.559 6.887 15.927 1.00 90.69 464 ASN A O 1
ATOM 3724 N N . PHE A 1 465 ? -23.230 6.287 17.650 1.00 90.12 465 PHE A N 1
ATOM 3725 C CA . PHE A 1 465 ? -22.819 4.981 17.139 1.00 90.12 465 PHE A CA 1
ATOM 3726 C C . PHE A 1 465 ? -24.024 4.053 16.959 1.00 90.12 465 PHE A C 1
ATOM 3728 O O . PHE A 1 465 ? -24.287 3.597 15.851 1.00 90.12 465 PHE A O 1
ATOM 3735 N N . THR A 1 466 ? -24.832 3.882 18.009 1.00 90.25 466 THR A N 1
ATOM 3736 C CA . THR A 1 466 ? -26.031 3.025 17.984 1.00 90.25 466 THR A CA 1
ATOM 3737 C C . THR A 1 466 ? -27.043 3.491 16.931 1.00 90.25 466 THR A C 1
ATOM 3739 O O . THR A 1 466 ? -27.698 2.687 16.268 1.00 90.25 466 THR A O 1
ATOM 3742 N N . VAL A 1 467 ? -27.201 4.809 16.760 1.00 91.62 467 VAL A N 1
ATOM 3743 C CA . VAL A 1 467 ? -28.076 5.379 15.725 1.00 91.62 467 VAL A CA 1
ATOM 3744 C C . VAL A 1 467 ? -27.524 5.113 14.325 1.00 91.62 467 VAL A C 1
ATOM 3746 O O . VAL A 1 467 ? -28.298 4.747 13.443 1.00 91.62 467 VAL A O 1
ATOM 3749 N N . ALA A 1 468 ? -26.216 5.283 14.115 1.00 88.62 468 ALA A N 1
ATOM 3750 C CA . ALA A 1 468 ? -25.572 5.020 12.832 1.00 88.62 468 ALA A CA 1
ATOM 3751 C C . ALA A 1 468 ? -25.670 3.540 12.439 1.00 88.62 468 ALA A C 1
ATOM 3753 O O . ALA A 1 468 ? -26.056 3.241 11.315 1.00 88.62 468 ALA A O 1
ATOM 3754 N N . GLU A 1 469 ? -25.414 2.625 13.374 1.00 88.25 469 GLU A N 1
ATOM 3755 C CA . GLU A 1 469 ? -25.528 1.179 13.166 1.00 88.25 469 GLU A CA 1
ATOM 3756 C C . GLU A 1 469 ? -26.956 0.785 12.749 1.00 88.25 469 GLU A C 1
ATOM 3758 O O . GLU A 1 469 ? -27.163 0.160 11.708 1.00 88.25 469 GLU A O 1
ATOM 3763 N N . LYS A 1 470 ? -27.969 1.239 13.500 1.00 90.88 470 LYS A N 1
ATOM 3764 C CA . LYS A 1 470 ? -29.388 0.966 13.207 1.00 90.88 470 LYS A CA 1
ATOM 3765 C C . LYS A 1 470 ? -29.858 1.542 11.867 1.00 90.88 470 LYS A C 1
ATOM 3767 O O . LYS A 1 470 ? -30.828 1.030 11.306 1.00 90.88 470 LYS A O 1
ATOM 3772 N N . MET A 1 471 ? -29.216 2.607 11.387 1.00 91.69 471 MET A N 1
ATOM 3773 C CA . MET A 1 471 ? -29.545 3.302 10.137 1.00 91.69 471 MET A CA 1
ATOM 3774 C C . MET A 1 471 ? -28.561 2.996 8.998 1.00 91.69 471 MET A C 1
ATOM 3776 O O . MET A 1 471 ? -28.650 3.630 7.952 1.00 91.69 471 MET A O 1
ATOM 3780 N N . SER A 1 472 ? -27.648 2.037 9.174 1.00 89.06 472 SER A N 1
ATOM 3781 C CA . SER A 1 472 ? -26.572 1.724 8.219 1.00 89.06 472 SER A CA 1
ATOM 3782 C C . SER A 1 472 ? -27.082 1.349 6.824 1.00 89.06 472 SER A C 1
ATOM 3784 O O . SER A 1 472 ? -26.485 1.751 5.826 1.00 89.06 472 SER A O 1
ATOM 3786 N N . ASP A 1 473 ? -28.231 0.675 6.749 1.00 87.88 473 ASP A N 1
ATOM 3787 C CA . ASP A 1 473 ? -28.924 0.302 5.509 1.00 87.88 473 ASP A CA 1
ATOM 3788 C C . ASP A 1 473 ? -29.652 1.469 4.825 1.00 87.88 473 ASP A C 1
ATOM 3790 O O . ASP A 1 473 ? -30.236 1.286 3.760 1.00 87.88 473 ASP A O 1
ATOM 3794 N N . PHE A 1 474 ? -29.705 2.658 5.421 1.00 90.12 474 PHE A N 1
ATOM 3795 C CA . PHE A 1 474 ? -30.548 3.753 4.948 1.00 90.12 474 PHE A CA 1
ATOM 3796 C C . PHE A 1 474 ? -29.714 4.956 4.529 1.00 90.12 474 PHE A C 1
ATOM 3798 O O . PHE A 1 474 ? -28.722 5.306 5.163 1.00 90.12 474 PHE A O 1
ATOM 3805 N N . ALA A 1 475 ? -30.167 5.631 3.480 1.00 90.31 475 ALA A N 1
ATOM 3806 C CA . ALA A 1 475 ? -29.575 6.872 3.016 1.00 90.31 475 ALA A CA 1
ATOM 3807 C C . ALA A 1 475 ? -30.651 7.936 2.820 1.00 90.31 475 ALA A C 1
ATOM 3809 O O . ALA A 1 475 ? -31.793 7.650 2.442 1.00 90.31 475 ALA A O 1
ATOM 3810 N N . PHE A 1 476 ? -30.285 9.179 3.112 1.00 92.25 476 PHE A N 1
ATOM 3811 C CA . PHE A 1 476 ? -31.154 10.324 2.910 1.00 92.25 476 PHE A CA 1
ATOM 3812 C C . PHE A 1 476 ? -31.077 10.778 1.454 1.00 92.25 476 PHE A C 1
ATOM 3814 O O . PHE A 1 476 ? -30.002 10.780 0.856 1.00 92.25 476 PHE A O 1
ATOM 3821 N N . ILE A 1 477 ? -32.210 11.184 0.885 1.00 90.56 477 ILE A N 1
ATOM 3822 C CA . ILE A 1 477 ? -32.245 11.718 -0.472 1.00 90.56 477 ILE A CA 1
ATOM 3823 C C . ILE A 1 477 ? -33.072 12.997 -0.561 1.00 90.56 477 ILE A C 1
ATOM 3825 O O . ILE A 1 477 ? -34.180 13.077 -0.024 1.00 90.56 477 ILE A O 1
ATOM 3829 N N . MET A 1 478 ? -32.530 13.994 -1.260 1.00 88.50 478 MET A N 1
ATOM 3830 C CA . MET A 1 478 ? -33.205 15.251 -1.566 1.00 88.50 478 MET A CA 1
ATOM 3831 C C . MET A 1 478 ? -33.215 15.493 -3.075 1.00 88.50 478 MET A C 1
ATOM 3833 O O . MET A 1 478 ? -32.214 15.908 -3.642 1.00 88.50 478 MET A O 1
ATOM 3837 N N . MET A 1 479 ? -34.361 15.274 -3.719 1.00 82.50 479 MET A N 1
ATOM 3838 C CA . MET A 1 479 ? -34.543 15.480 -5.161 1.00 82.50 479 MET A CA 1
ATOM 3839 C C . MET A 1 479 ? -35.640 16.507 -5.403 1.00 82.50 479 MET A C 1
ATOM 3841 O O . MET A 1 479 ? -36.742 16.368 -4.871 1.00 82.50 479 MET A O 1
ATOM 3845 N N . ASP A 1 480 ? -35.346 17.541 -6.192 1.00 81.94 480 ASP A N 1
ATOM 3846 C CA . ASP A 1 480 ? -36.311 18.574 -6.597 1.00 81.94 480 ASP A CA 1
ATOM 3847 C C . ASP A 1 480 ? -37.103 19.180 -5.420 1.00 81.94 480 ASP A C 1
ATOM 3849 O O . ASP A 1 480 ? -38.314 19.402 -5.488 1.00 81.94 480 ASP A O 1
ATOM 3853 N N . GLY A 1 481 ? -36.427 19.398 -4.285 1.00 79.19 481 GLY A N 1
ATOM 3854 C CA . GLY A 1 481 ? -37.028 19.946 -3.064 1.00 79.19 481 GLY A CA 1
ATOM 3855 C C . GLY A 1 481 ? -37.896 18.966 -2.261 1.00 79.19 481 GLY A C 1
ATOM 3856 O O . GLY A 1 481 ? -38.470 19.357 -1.243 1.00 79.19 481 GLY A O 1
ATOM 3857 N N . LYS A 1 482 ? -37.990 17.697 -2.670 1.00 82.19 482 LYS A N 1
ATOM 3858 C CA . LYS A 1 482 ? -38.636 16.622 -1.906 1.00 82.19 482 LYS A CA 1
ATOM 3859 C C . LYS A 1 482 ? -37.591 15.814 -1.153 1.00 82.19 482 LYS A C 1
ATOM 3861 O O . LYS A 1 482 ? -36.552 15.462 -1.704 1.00 82.19 482 LYS A O 1
ATOM 3866 N N . THR A 1 483 ? -37.896 15.490 0.098 1.00 87.94 483 THR A N 1
ATOM 3867 C CA . THR A 1 483 ? -37.037 14.668 0.949 1.00 87.94 483 THR A CA 1
ATOM 3868 C C . THR A 1 483 ? -37.614 13.270 1.106 1.00 87.94 483 THR A C 1
ATOM 3870 O O . THR A 1 483 ? -38.823 13.082 1.265 1.00 87.94 483 THR A O 1
ATOM 3873 N N . GLY A 1 484 ? -36.732 12.282 1.065 1.00 88.69 484 GLY A N 1
ATOM 3874 C CA . GLY A 1 484 ? -37.058 10.880 1.250 1.00 88.69 484 GLY A CA 1
ATOM 3875 C C . GLY A 1 484 ? -35.898 10.131 1.883 1.00 88.69 484 GLY A C 1
ATOM 3876 O O . GLY A 1 484 ? -34.826 10.681 2.134 1.00 88.69 484 GLY A O 1
ATOM 3877 N N . VAL A 1 485 ? -36.133 8.857 2.154 1.00 90.94 485 VAL A N 1
ATOM 3878 C CA . VAL A 1 485 ? -35.108 7.922 2.613 1.00 90.94 485 VAL A CA 1
ATOM 3879 C C . VAL A 1 485 ? -35.238 6.683 1.757 1.00 90.94 485 VAL A C 1
ATOM 3881 O O . VAL A 1 485 ? -36.349 6.186 1.601 1.00 90.94 485 VAL A O 1
ATOM 3884 N N . PHE A 1 486 ? -34.145 6.167 1.216 1.00 87.94 486 PHE A N 1
ATOM 3885 C CA . PHE A 1 486 ? -34.174 4.852 0.588 1.00 87.94 486 PHE A CA 1
ATOM 3886 C C . PHE A 1 486 ? -33.365 3.857 1.404 1.00 87.94 486 PHE A C 1
ATOM 3888 O O . PHE A 1 486 ? -32.428 4.222 2.118 1.00 87.94 486 PHE A O 1
ATOM 3895 N N . ARG A 1 487 ? -33.767 2.592 1.308 1.00 87.06 487 ARG A N 1
ATOM 3896 C CA . ARG A 1 487 ? -32.990 1.479 1.837 1.00 87.06 487 ARG A CA 1
ATOM 3897 C C . ARG A 1 487 ? -32.031 0.984 0.757 1.00 87.06 487 ARG A C 1
ATOM 3899 O O . ARG A 1 487 ? -32.452 0.736 -0.369 1.00 87.06 487 ARG A O 1
ATOM 3906 N N . LYS A 1 488 ? -30.760 0.838 1.110 1.00 78.06 488 LYS A N 1
ATOM 3907 C CA . LYS A 1 488 ? -29.714 0.202 0.315 1.00 78.06 488 LYS A CA 1
ATOM 3908 C C . LYS A 1 488 ? -29.973 -1.309 0.349 1.00 78.06 488 LYS A C 1
ATOM 3910 O O . LYS A 1 488 ? -29.656 -1.960 1.335 1.00 78.06 488 LYS A O 1
ATOM 3915 N N . SER A 1 489 ? -30.648 -1.843 -0.667 1.00 67.94 489 SER A N 1
ATOM 3916 C CA . SER A 1 489 ? -30.814 -3.294 -0.839 1.00 67.94 489 SER A CA 1
ATOM 3917 C C . SER A 1 489 ? -29.632 -3.868 -1.623 1.00 67.94 489 SER A C 1
ATOM 3919 O O . SER A 1 489 ? -29.187 -3.240 -2.586 1.00 67.94 489 SER A O 1
ATOM 3921 N N . GLU A 1 490 ? -29.154 -5.058 -1.247 1.00 55.16 490 GLU A N 1
ATOM 3922 C CA . GLU A 1 490 ? -28.212 -5.842 -2.066 1.00 55.16 490 GLU A CA 1
ATOM 3923 C C . GLU A 1 490 ? -28.875 -6.336 -3.365 1.00 55.16 490 GLU A C 1
ATOM 3925 O O . GLU A 1 490 ? -28.219 -6.408 -4.399 1.00 55.16 490 GLU A O 1
ATOM 3930 N N . ASP A 1 491 ? -30.195 -6.554 -3.346 1.00 56.12 491 ASP A N 1
ATOM 3931 C CA . ASP A 1 491 ? -30.973 -7.079 -4.478 1.00 56.12 491 ASP A CA 1
ATOM 3932 C C . ASP A 1 491 ? -31.348 -6.005 -5.522 1.00 56.12 491 ASP A C 1
ATOM 3934 O O . ASP A 1 491 ? -32.087 -6.271 -6.467 1.00 56.12 491 ASP A O 1
ATOM 3938 N N . GLY A 1 492 ? -30.880 -4.762 -5.356 1.00 54.22 492 GLY A N 1
ATOM 3939 C CA . GLY A 1 492 ? -31.143 -3.660 -6.293 1.00 54.22 492 GLY A CA 1
ATOM 3940 C C . GLY A 1 492 ? -32.528 -3.006 -6.178 1.00 54.22 492 GLY A C 1
ATOM 3941 O O . GLY A 1 492 ? -32.782 -2.003 -6.847 1.00 54.22 492 GLY A O 1
ATOM 3942 N N . ASP A 1 493 ? -33.404 -3.501 -5.299 1.00 62.41 493 ASP A N 1
ATOM 3943 C CA . ASP A 1 493 ? -34.708 -2.889 -5.031 1.00 62.41 493 ASP A CA 1
ATOM 3944 C C . ASP A 1 493 ? -34.564 -1.550 -4.290 1.00 62.41 493 ASP A C 1
ATOM 3946 O O . ASP A 1 493 ? -34.305 -1.489 -3.082 1.00 62.41 493 ASP A O 1
ATOM 3950 N N . LEU A 1 494 ? -34.789 -0.446 -5.006 1.00 69.75 494 LEU A N 1
ATOM 3951 C CA . LEU A 1 494 ? -34.844 0.887 -4.414 1.00 69.75 494 LEU A CA 1
ATOM 3952 C C . LEU A 1 494 ? -36.242 1.149 -3.834 1.00 69.75 494 LEU A C 1
ATOM 3954 O O . LEU A 1 494 ? -37.144 1.629 -4.521 1.00 69.75 494 LEU A O 1
ATOM 3958 N N . THR A 1 495 ? -36.422 0.882 -2.540 1.00 78.38 495 THR A N 1
ATOM 3959 C CA . THR A 1 495 ? -37.646 1.297 -1.836 1.00 78.38 495 THR A CA 1
ATOM 3960 C C . THR A 1 495 ? -37.476 2.702 -1.269 1.00 78.38 495 THR A C 1
ATOM 3962 O O . THR A 1 495 ? -36.668 2.916 -0.364 1.00 78.38 495 THR A O 1
ATOM 3965 N N . LEU A 1 496 ? -38.259 3.655 -1.781 1.00 84.44 496 LEU A N 1
ATOM 3966 C CA . LEU A 1 496 ? -38.336 5.020 -1.262 1.00 84.44 496 LEU A CA 1
ATOM 3967 C C . LEU A 1 496 ? -39.386 5.115 -0.154 1.00 84.44 496 LEU A C 1
ATOM 3969 O O . LEU A 1 496 ? -40.570 4.846 -0.353 1.00 84.44 496 LEU A O 1
ATOM 3973 N N . TYR A 1 497 ? -38.951 5.569 1.010 1.00 88.12 497 TYR A N 1
ATOM 3974 C CA . TYR A 1 497 ? -39.775 5.822 2.174 1.00 88.12 497 TYR A CA 1
ATOM 3975 C C . TYR A 1 497 ? -39.926 7.321 2.410 1.00 88.12 497 TYR A C 1
ATOM 3977 O O . TYR A 1 497 ? -38.998 8.116 2.233 1.00 88.12 497 TYR A O 1
ATOM 3985 N N . THR A 1 498 ? -41.099 7.709 2.905 1.00 90.12 498 THR A N 1
ATOM 3986 C CA . THR A 1 498 ? -41.252 9.024 3.531 1.00 90.12 498 THR A CA 1
ATOM 3987 C C . THR A 1 498 ? -40.581 9.020 4.906 1.00 90.12 498 THR A C 1
ATOM 3989 O O . THR A 1 498 ? -40.477 7.973 5.551 1.00 90.12 498 THR A O 1
ATOM 3992 N N . LEU A 1 499 ? -40.200 10.197 5.413 1.00 88.75 499 LEU A N 1
ATOM 3993 C CA . LEU A 1 499 ? -39.675 10.325 6.780 1.00 88.75 499 LEU A CA 1
ATOM 3994 C C . LEU A 1 499 ? -40.637 9.763 7.835 1.00 88.75 499 LEU A C 1
ATOM 3996 O O . LEU A 1 499 ? -40.196 9.181 8.822 1.00 88.75 499 LEU A O 1
ATOM 4000 N N . ARG A 1 500 ? -41.951 9.890 7.605 1.00 89.62 500 ARG A N 1
ATOM 4001 C CA . ARG A 1 500 ? -42.974 9.317 8.485 1.00 89.62 500 ARG A CA 1
ATOM 4002 C C . ARG A 1 500 ? -42.954 7.791 8.456 1.00 89.62 500 ARG A C 1
ATOM 4004 O O . ARG A 1 500 ? -42.951 7.176 9.510 1.00 89.62 500 ARG A O 1
ATOM 4011 N N . SER A 1 501 ? -42.881 7.193 7.268 1.00 89.31 501 SER A N 1
ATOM 4012 C CA . SER A 1 501 ? -42.821 5.735 7.114 1.00 89.31 501 SER A CA 1
ATOM 4013 C C . SER A 1 501 ? -41.581 5.138 7.786 1.00 89.31 501 SER A C 1
ATOM 4015 O O . SER A 1 501 ? -41.675 4.087 8.411 1.00 89.31 501 SER A O 1
ATOM 4017 N N . ILE A 1 502 ? -40.433 5.821 7.705 1.00 90.81 502 ILE A N 1
ATOM 4018 C CA . ILE A 1 502 ? -39.226 5.421 8.441 1.00 90.81 502 ILE A CA 1
ATOM 4019 C C . ILE A 1 502 ? -39.401 5.596 9.950 1.00 90.81 502 ILE A C 1
ATOM 4021 O O . ILE A 1 502 ? -39.041 4.694 10.700 1.00 90.81 502 ILE A O 1
ATOM 4025 N N . ALA A 1 503 ? -39.993 6.698 10.413 1.00 90.75 503 ALA A N 1
ATOM 4026 C CA . ALA A 1 503 ? -40.295 6.871 11.835 1.00 90.75 503 ALA A CA 1
ATOM 4027 C C . ALA A 1 503 ? -41.192 5.742 12.376 1.00 90.75 503 ALA A C 1
ATOM 4029 O O . ALA A 1 503 ? -40.907 5.196 13.441 1.00 90.75 503 ALA A O 1
ATOM 4030 N N . ASP A 1 504 ? -42.211 5.334 11.615 1.00 90.75 504 ASP A N 1
ATOM 4031 C CA . ASP A 1 504 ? -43.099 4.223 11.973 1.00 90.75 504 ASP A CA 1
ATOM 4032 C C . ASP A 1 504 ? -42.348 2.873 11.982 1.00 90.75 504 ASP A C 1
ATOM 4034 O O . ASP A 1 504 ? -42.529 2.071 12.900 1.00 90.75 504 ASP A O 1
ATOM 4038 N N . LEU A 1 505 ? -41.443 2.638 11.021 1.00 88.56 505 LEU A N 1
ATOM 4039 C CA . LEU A 1 505 ? -40.605 1.428 10.946 1.00 88.56 505 LEU A CA 1
ATOM 4040 C C . LEU A 1 505 ? -39.648 1.286 12.145 1.00 88.56 505 LEU A C 1
ATOM 4042 O O . LEU A 1 505 ? -39.289 0.173 12.533 1.00 88.56 505 LEU A O 1
ATOM 4046 N N . PHE A 1 506 ? -39.214 2.408 12.719 1.00 91.81 506 PHE A N 1
ATOM 4047 C CA . PHE A 1 506 ? -38.269 2.458 13.837 1.00 91.81 506 PHE A CA 1
ATOM 4048 C C . PHE A 1 506 ? -38.934 2.722 15.191 1.00 91.81 506 PHE A C 1
ATOM 4050 O O . PHE A 1 506 ? -38.241 2.827 16.204 1.00 91.81 506 PHE A O 1
ATOM 4057 N N . LEU A 1 507 ? -40.266 2.769 15.247 1.00 87.12 507 LEU A N 1
ATOM 4058 C CA . LEU A 1 507 ? -41.008 3.144 16.451 1.00 87.12 507 LEU A CA 1
ATOM 4059 C C . LEU A 1 507 ? -40.701 2.222 17.646 1.00 87.12 507 LEU A C 1
ATOM 4061 O O . LEU A 1 507 ? -40.603 2.689 18.780 1.00 87.12 507 LEU A O 1
ATOM 4065 N N . ASN A 1 508 ? -40.462 0.933 17.383 1.00 86.75 508 ASN A N 1
ATOM 4066 C CA . ASN A 1 508 ? -40.044 -0.075 18.365 1.00 86.75 508 ASN A CA 1
ATOM 4067 C C . ASN A 1 508 ? -38.519 -0.305 18.434 1.00 86.75 508 ASN A C 1
ATOM 4069 O O . ASN A 1 508 ? -38.071 -1.184 19.166 1.00 86.75 508 ASN A O 1
ATOM 4073 N N . LYS A 1 509 ? -37.721 0.449 17.670 1.00 89.75 509 LYS A N 1
ATOM 4074 C CA . LYS A 1 509 ? -36.249 0.358 17.640 1.00 89.75 509 LYS A CA 1
ATOM 4075 C C . LYS A 1 509 ? -35.558 1.473 18.427 1.00 89.75 509 LYS A C 1
ATOM 4077 O O . LYS A 1 509 ? -34.332 1.428 18.573 1.00 89.75 509 LYS A O 1
ATOM 4082 N N . ASN A 1 510 ? -36.334 2.443 18.914 1.00 90.94 510 ASN A N 1
ATOM 4083 C CA . ASN A 1 510 ? -35.897 3.465 19.859 1.00 90.94 510 ASN A CA 1
ATOM 4084 C C . ASN A 1 510 ? -35.337 2.822 21.132 1.00 90.94 510 ASN A C 1
ATOM 4086 O O . ASN A 1 510 ? -35.766 1.742 21.537 1.00 90.94 510 ASN A O 1
ATOM 4090 N N . PHE A 1 511 ? -34.379 3.492 21.764 1.00 93.06 511 PHE A N 1
ATOM 4091 C CA . PHE A 1 511 ? -33.671 2.956 22.924 1.00 93.06 511 PHE A CA 1
ATOM 4092 C C . PHE A 1 511 ? -33.500 4.021 24.000 1.00 93.06 511 PHE A C 1
ATOM 4094 O O . PHE A 1 511 ? -33.582 5.218 23.729 1.00 93.06 511 PHE A O 1
ATOM 4101 N N . TYR A 1 512 ? -33.289 3.587 25.237 1.00 92.38 512 TYR A N 1
ATOM 4102 C CA . TYR A 1 512 ? -33.031 4.490 26.349 1.00 92.38 512 TYR A CA 1
ATOM 4103 C C . TYR A 1 512 ? -31.526 4.688 26.529 1.00 92.38 512 TYR A C 1
ATOM 4105 O O . TYR A 1 512 ? -30.756 3.742 26.423 1.00 92.38 512 TYR A O 1
ATOM 4113 N N . SER A 1 513 ? -31.116 5.920 26.813 1.00 92.88 513 SER A N 1
ATOM 4114 C CA . SER A 1 513 ? -29.738 6.272 27.174 1.00 92.88 513 SER A CA 1
ATOM 4115 C C . SER A 1 513 ? -29.759 7.395 28.208 1.00 92.88 513 SER A C 1
ATOM 4117 O O . SER A 1 513 ? -30.757 8.113 28.323 1.00 92.88 513 SER A O 1
ATOM 4119 N N . LYS A 1 514 ? -28.671 7.596 28.959 1.00 92.31 514 LYS A N 1
ATOM 4120 C CA . LYS A 1 514 ? -28.523 8.820 29.761 1.00 92.31 514 LYS A CA 1
ATOM 4121 C C . LYS A 1 514 ? -28.441 10.046 28.843 1.00 92.31 514 LYS A C 1
ATOM 4123 O O . LYS A 1 514 ? -27.904 9.965 27.737 1.00 92.31 514 LYS A O 1
ATOM 4128 N N . ASP A 1 515 ? -28.981 11.176 29.299 1.00 91.56 515 ASP A N 1
ATOM 4129 C CA . ASP A 1 515 ? -28.891 12.461 28.600 1.00 91.56 515 ASP A CA 1
ATOM 4130 C C . ASP A 1 515 ? -27.468 13.030 28.737 1.00 91.56 515 ASP A C 1
ATOM 4132 O O . ASP A 1 515 ? -27.048 13.327 29.860 1.00 91.56 515 ASP A O 1
ATOM 4136 N N . PRO A 1 516 ? -26.731 13.255 27.631 1.00 89.44 516 PRO A N 1
ATOM 4137 C CA . PRO A 1 516 ? -25.391 13.842 27.683 1.00 89.44 516 PRO A CA 1
ATOM 4138 C C . PRO A 1 516 ? -25.341 15.219 28.363 1.00 89.44 516 PRO A C 1
ATOM 4140 O O . PRO A 1 516 ? -24.296 15.622 28.863 1.00 89.44 516 PRO A O 1
ATOM 4143 N N . ASN A 1 517 ? -26.455 15.958 28.392 1.00 88.94 517 ASN A N 1
ATOM 4144 C CA . ASN A 1 517 ? -26.532 17.273 29.033 1.00 88.94 517 ASN A CA 1
ATOM 4145 C C . ASN A 1 517 ? -27.038 17.205 30.482 1.00 88.94 517 ASN A C 1
ATOM 4147 O O . ASN A 1 517 ? -26.956 18.195 31.208 1.00 88.94 517 ASN A O 1
ATOM 4151 N N . ASN A 1 518 ? -27.583 16.062 30.909 1.00 91.06 518 ASN A N 1
ATOM 4152 C CA . ASN A 1 518 ? -28.054 15.837 32.270 1.00 91.06 518 ASN A CA 1
ATOM 4153 C C . ASN A 1 518 ? -27.967 14.347 32.629 1.00 91.06 518 ASN A C 1
ATOM 4155 O O . ASN A 1 518 ? -28.948 13.611 32.534 1.00 91.06 518 ASN A O 1
ATOM 4159 N N . LEU A 1 519 ? -26.804 13.927 33.126 1.00 88.94 519 LEU A N 1
ATOM 4160 C CA . LEU A 1 519 ? -26.492 12.528 33.442 1.00 88.94 519 LEU A CA 1
ATOM 4161 C C . LEU A 1 519 ? -27.406 11.886 34.505 1.00 88.94 519 LEU A C 1
ATOM 4163 O O . LEU A 1 519 ? -27.375 10.676 34.690 1.00 88.94 519 LEU A O 1
ATOM 4167 N N . LYS A 1 520 ? -28.247 12.658 35.208 1.00 90.88 520 LYS A N 1
ATOM 4168 C CA . LYS A 1 520 ? -29.252 12.116 36.144 1.00 90.88 520 LYS A CA 1
ATOM 4169 C C . LYS A 1 520 ? -30.549 11.691 35.456 1.00 90.88 520 LYS A C 1
ATOM 4171 O O . LYS A 1 520 ? -31.422 11.114 36.099 1.00 90.88 520 LYS A O 1
ATOM 4176 N N . LYS A 1 521 ? -30.713 12.025 34.178 1.00 94.00 521 LYS A N 1
ATOM 4177 C CA . LYS A 1 521 ? -31.933 11.800 33.413 1.00 94.00 521 LYS A CA 1
ATOM 4178 C C . LYS A 1 521 ? -31.687 10.748 32.341 1.00 94.00 521 LYS A C 1
ATOM 4180 O O . LYS A 1 521 ? -30.792 10.891 31.514 1.00 94.00 521 LYS A O 1
ATOM 4185 N N . THR A 1 522 ? -32.555 9.746 32.298 1.00 93.50 522 THR A N 1
ATOM 4186 C CA . THR A 1 522 ? -32.660 8.832 31.160 1.00 93.50 522 THR A CA 1
ATOM 4187 C C . THR A 1 522 ? -33.605 9.427 30.120 1.00 93.50 522 THR A C 1
ATOM 4189 O O . THR A 1 522 ? -34.684 9.926 30.454 1.00 93.50 522 THR A O 1
ATOM 4192 N N . ILE A 1 523 ? -33.202 9.394 28.855 1.00 94.38 523 ILE A N 1
ATOM 4193 C CA . ILE A 1 523 ? -33.986 9.861 27.711 1.00 94.38 523 ILE A CA 1
ATOM 4194 C C . ILE A 1 523 ? -34.283 8.700 26.767 1.00 94.38 523 ILE A C 1
ATOM 4196 O O . ILE A 1 523 ? -33.461 7.805 26.590 1.00 94.38 523 ILE A O 1
ATOM 4200 N N . LEU A 1 524 ? -35.466 8.733 26.154 1.00 95.00 524 LEU A N 1
ATOM 4201 C CA . LEU A 1 524 ? -35.774 7.900 24.997 1.00 95.00 524 LEU A CA 1
ATOM 4202 C C . LEU A 1 524 ? -35.142 8.552 23.763 1.00 95.00 524 LEU A C 1
ATOM 4204 O O . LEU A 1 524 ? -35.476 9.690 23.420 1.00 95.00 524 LEU A O 1
ATOM 4208 N N . VAL A 1 525 ? -34.230 7.839 23.115 1.00 95.00 525 VAL A N 1
ATOM 4209 C CA . VAL A 1 525 ? -33.575 8.254 21.879 1.00 95.00 525 VAL A CA 1
ATOM 4210 C C . VAL A 1 525 ? -34.434 7.820 20.701 1.00 95.00 525 VAL A C 1
ATOM 4212 O O . VAL A 1 525 ? -34.596 6.629 20.432 1.00 95.00 525 VAL A O 1
ATOM 4215 N N . ASP A 1 526 ? -34.968 8.812 19.995 1.00 94.50 526 ASP A N 1
ATOM 4216 C CA . ASP A 1 526 ? -35.612 8.628 18.697 1.00 94.50 526 ASP A CA 1
ATOM 4217 C C . ASP A 1 526 ? -34.530 8.468 17.624 1.00 94.50 526 ASP A C 1
ATOM 4219 O O . ASP A 1 526 ? -33.824 9.429 17.295 1.00 94.50 526 ASP A O 1
ATOM 4223 N N . VAL A 1 527 ? -34.388 7.243 17.113 1.00 94.06 527 VAL A N 1
ATOM 4224 C CA . VAL A 1 527 ? -33.315 6.864 16.181 1.00 94.06 527 VAL A CA 1
ATOM 4225 C C . VAL A 1 527 ? -33.349 7.733 14.927 1.00 94.06 527 VAL A C 1
ATOM 4227 O O . VAL A 1 527 ? -32.326 8.277 14.514 1.00 94.06 527 VAL A O 1
ATOM 4230 N N . VAL A 1 528 ? -34.536 7.916 14.349 1.00 93.00 528 VAL A N 1
ATOM 4231 C CA . VAL A 1 528 ? -34.717 8.609 13.070 1.00 93.00 528 VAL A CA 1
ATOM 4232 C C . VAL A 1 528 ? -34.461 10.098 13.239 1.00 93.00 528 VAL A C 1
ATOM 4234 O O . VAL A 1 528 ? -33.711 10.702 12.472 1.00 93.00 528 VAL A O 1
ATOM 4237 N N . LYS A 1 529 ? -35.032 10.706 14.281 1.00 92.81 529 LYS A N 1
ATOM 4238 C CA . LYS A 1 529 ? -34.837 12.129 14.570 1.00 92.81 529 LYS A CA 1
ATOM 4239 C C . LYS A 1 529 ? -33.377 12.457 14.869 1.00 92.81 529 LYS A C 1
ATOM 4241 O O . LYS A 1 529 ? -32.918 13.544 14.510 1.00 92.81 529 LYS A O 1
ATOM 4246 N N . HIS A 1 530 ? -32.665 11.554 15.541 1.00 93.62 530 HIS A N 1
ATOM 4247 C CA . HIS A 1 530 ? -31.247 11.732 15.832 1.00 93.62 530 HIS A CA 1
ATOM 4248 C C . HIS A 1 530 ? -30.391 11.570 14.572 1.00 93.62 530 HIS A C 1
ATOM 4250 O O . HIS A 1 530 ? -29.561 12.432 14.290 1.00 93.62 530 HIS A O 1
ATOM 4256 N N . TRP A 1 531 ? -30.660 10.549 13.752 1.00 94.12 531 TRP A N 1
ATOM 4257 C CA . TRP A 1 531 ? -29.983 10.329 12.469 1.00 94.12 531 TRP A CA 1
ATOM 4258 C C . TRP A 1 531 ? -30.133 11.519 11.508 1.00 94.12 531 TRP A C 1
ATOM 4260 O O . TRP A 1 531 ? -29.147 11.982 10.939 1.00 94.12 531 TRP A O 1
ATOM 4270 N N . LEU A 1 532 ? -31.327 12.121 11.422 1.00 91.12 532 LEU A N 1
ATOM 4271 C CA . LEU A 1 532 ? -31.585 13.332 10.622 1.00 91.12 532 LEU A CA 1
ATOM 4272 C C . LEU A 1 532 ? -30.809 14.578 11.081 1.00 91.12 532 LEU A C 1
ATOM 4274 O O . LEU A 1 532 ? -30.784 15.588 10.378 1.00 91.12 532 LEU A O 1
ATOM 4278 N N . ARG A 1 533 ? -30.192 14.552 12.263 1.00 90.31 533 ARG A N 1
ATOM 4279 C CA . ARG A 1 533 ? -29.317 15.625 12.764 1.00 90.31 533 ARG A CA 1
ATOM 4280 C C . ARG A 1 533 ? -27.838 15.259 12.682 1.00 90.31 533 ARG A C 1
ATOM 4282 O O . ARG A 1 533 ? -26.998 16.114 12.950 1.00 90.31 533 ARG A O 1
ATOM 4289 N N . SER A 1 534 ? -27.526 14.012 12.333 1.00 87.12 534 SER A N 1
ATOM 4290 C CA . SER A 1 534 ? -26.155 13.549 12.166 1.00 87.12 534 SER A CA 1
ATOM 4291 C C . SER A 1 534 ? -25.524 14.200 10.939 1.00 87.12 534 SER A C 1
ATOM 4293 O O . SER A 1 534 ? -26.137 14.244 9.873 1.00 87.12 534 SER A O 1
ATOM 4295 N N . GLN A 1 535 ? -24.290 14.681 11.096 1.00 83.88 535 GLN A N 1
ATOM 4296 C CA . GLN A 1 535 ? -23.464 15.162 9.985 1.00 83.88 535 GLN A CA 1
ATOM 4297 C C . GLN A 1 535 ? -22.868 14.015 9.161 1.00 83.88 535 GLN A C 1
ATOM 4299 O O . GLN A 1 535 ? -22.501 14.227 8.016 1.00 83.88 535 GLN A O 1
ATOM 4304 N N . GLY A 1 536 ? -22.774 12.812 9.736 1.00 79.31 536 GLY A N 1
ATOM 4305 C CA . GLY A 1 536 ? -22.195 11.636 9.082 1.00 79.31 536 GLY A CA 1
ATOM 4306 C C . GLY A 1 536 ? -23.217 10.741 8.383 1.00 79.31 536 GLY A C 1
ATOM 4307 O O . GLY A 1 536 ? -22.909 9.585 8.119 1.00 79.31 536 GLY A O 1
ATOM 4308 N N . ARG A 1 537 ? -24.452 11.211 8.155 1.00 87.44 537 ARG A N 1
ATOM 4309 C CA . ARG A 1 537 ? -25.427 10.433 7.379 1.00 87.44 537 ARG A CA 1
ATOM 4310 C C . ARG A 1 537 ? -25.032 10.441 5.904 1.00 87.44 537 ARG A C 1
ATOM 4312 O O . ARG A 1 537 ? -24.591 11.466 5.393 1.00 87.44 537 ARG A O 1
ATOM 4319 N N . GLU A 1 538 ? -25.262 9.331 5.217 1.00 87.44 538 GLU A N 1
ATOM 4320 C CA . GLU A 1 538 ? -25.207 9.320 3.758 1.00 87.44 538 GLU A CA 1
ATOM 4321 C C . GLU A 1 538 ? -26.363 10.150 3.194 1.00 87.44 538 GLU A C 1
ATOM 4323 O O . GLU A 1 538 ? -27.523 9.983 3.591 1.00 87.44 538 GLU A O 1
ATOM 4328 N N . GLU A 1 539 ? -26.031 11.060 2.282 1.00 90.19 539 GLU A N 1
ATOM 4329 C CA . GLU A 1 539 ? -26.960 12.004 1.680 1.00 90.19 539 GLU A CA 1
ATOM 4330 C C . GLU A 1 539 ? -26.708 12.110 0.177 1.00 90.19 539 GLU A C 1
ATOM 4332 O O . GLU A 1 539 ? -25.589 12.363 -0.263 1.00 90.19 539 GLU A O 1
ATOM 4337 N N . PHE A 1 540 ? -27.776 11.942 -0.599 1.00 89.94 540 PHE A N 1
ATOM 4338 C CA . PHE A 1 540 ? -27.758 12.035 -2.052 1.00 89.94 540 PHE A CA 1
ATOM 4339 C C . PHE A 1 540 ? -28.713 13.129 -2.535 1.00 89.94 540 PHE A C 1
ATOM 4341 O O . PHE A 1 540 ? -29.778 13.357 -1.957 1.00 89.94 540 PHE A O 1
ATOM 4348 N N . THR A 1 541 ? -28.353 13.797 -3.627 1.00 90.94 541 THR A N 1
ATOM 4349 C CA . THR A 1 541 ? -29.170 14.842 -4.265 1.00 90.94 541 THR A CA 1
ATOM 4350 C C . THR A 1 541 ? -29.810 14.390 -5.573 1.00 90.94 541 THR A C 1
ATOM 4352 O O . THR A 1 541 ? -30.696 15.057 -6.103 1.00 90.94 541 THR A O 1
ATOM 4355 N N . SER A 1 542 ? -29.372 13.258 -6.118 1.00 87.50 542 SER A N 1
ATOM 4356 C CA . SER A 1 542 ? -29.923 12.683 -7.342 1.00 87.50 542 SER A CA 1
ATOM 4357 C C . SER A 1 542 ? -29.783 11.163 -7.344 1.00 87.50 542 SER A C 1
ATOM 4359 O O . SER A 1 542 ? -28.941 10.585 -6.652 1.00 87.50 542 SER A O 1
ATOM 4361 N N . VAL A 1 543 ? -30.636 10.519 -8.138 1.00 86.50 543 VAL A N 1
ATOM 4362 C CA . VAL A 1 543 ? -30.503 9.114 -8.519 1.00 86.50 543 VAL A CA 1
ATOM 4363 C C . VAL A 1 543 ? -30.173 9.078 -10.000 1.00 86.50 543 VAL A C 1
ATOM 4365 O O . VAL A 1 543 ? -30.864 9.710 -10.801 1.00 86.50 543 VAL A O 1
ATOM 4368 N N . VAL A 1 544 ? -29.134 8.339 -10.364 1.00 88.00 544 VAL A N 1
ATOM 4369 C CA . VAL A 1 544 ? -28.680 8.195 -11.749 1.00 88.00 544 VAL A CA 1
ATOM 4370 C C . VAL A 1 544 ? -28.650 6.722 -12.136 1.00 88.00 544 VAL A C 1
ATOM 4372 O O . VAL A 1 544 ? -28.615 5.841 -11.283 1.00 88.00 544 VAL A O 1
ATOM 4375 N N . PHE A 1 545 ? -28.683 6.435 -13.430 1.00 87.25 545 PHE A N 1
ATOM 4376 C CA . PHE A 1 545 ? -28.499 5.090 -13.968 1.00 87.25 545 PHE A CA 1
ATOM 4377 C C . PHE A 1 545 ? -27.461 5.220 -15.077 1.00 87.25 545 PHE A C 1
ATOM 4379 O O . PHE A 1 545 ? -27.755 5.801 -16.121 1.00 87.25 545 PHE A O 1
ATOM 4386 N N . THR A 1 546 ? -26.226 4.808 -14.796 1.00 86.88 546 THR A N 1
ATOM 4387 C CA . THR A 1 546 ? -25.069 5.013 -15.681 1.00 86.88 546 THR A CA 1
ATOM 4388 C C . THR A 1 546 ? -23.993 3.963 -15.411 1.00 86.88 546 THR A C 1
ATOM 4390 O O . THR A 1 546 ? -23.845 3.500 -14.286 1.00 86.88 546 THR A O 1
ATOM 4393 N N . ASP A 1 547 ? -23.214 3.592 -16.419 1.00 83.94 547 ASP A N 1
ATOM 4394 C CA . ASP A 1 547 ? -21.997 2.780 -16.276 1.00 83.94 547 ASP A CA 1
ATOM 4395 C C . ASP A 1 547 ? -20.768 3.612 -15.879 1.00 83.94 547 ASP A C 1
ATOM 4397 O O . ASP A 1 547 ? -19.701 3.069 -15.587 1.00 83.94 547 ASP A O 1
ATOM 4401 N N . LYS A 1 548 ? -20.913 4.939 -15.857 1.00 82.75 548 LYS A N 1
ATOM 4402 C CA . LYS A 1 548 ? -19.853 5.879 -15.490 1.00 82.75 548 LYS A CA 1
ATOM 4403 C C . LYS A 1 548 ? -19.748 6.045 -13.979 1.00 82.75 548 LYS A C 1
ATOM 4405 O O . LYS A 1 548 ? -20.702 5.841 -13.232 1.00 82.75 548 LYS A O 1
ATOM 4410 N N . GLU A 1 549 ? -18.569 6.479 -13.549 1.00 81.19 549 GLU A N 1
ATOM 4411 C CA . GLU A 1 549 ? -18.344 6.953 -12.186 1.00 81.19 549 GLU A CA 1
ATOM 4412 C C . GLU A 1 549 ? -19.266 8.147 -11.902 1.00 81.19 549 GLU A C 1
ATOM 4414 O O . GLU A 1 549 ? -19.400 9.051 -12.732 1.00 81.19 549 GLU A O 1
ATOM 4419 N N . THR A 1 550 ? -19.943 8.109 -10.760 1.00 82.62 550 THR A N 1
ATOM 4420 C CA . THR A 1 550 ? -20.933 9.110 -10.358 1.00 82.62 550 THR A CA 1
ATOM 4421 C C . THR A 1 550 ? -20.332 10.072 -9.347 1.00 82.62 550 THR A C 1
ATOM 4423 O O . THR A 1 550 ? -19.386 9.715 -8.643 1.00 82.62 550 THR A O 1
ATOM 4426 N N . ALA A 1 551 ? -20.860 11.294 -9.260 1.00 85.25 551 ALA A N 1
ATOM 4427 C CA . ALA A 1 551 ? -20.408 12.209 -8.214 1.00 85.25 551 ALA A CA 1
ATOM 4428 C C . ALA A 1 551 ? -20.807 11.684 -6.818 1.00 85.25 551 ALA A C 1
ATOM 4430 O O . ALA A 1 551 ? -21.733 10.884 -6.684 1.00 85.25 551 ALA A O 1
ATOM 4431 N N . GLU A 1 552 ? -20.102 12.123 -5.767 1.00 83.44 552 GLU A N 1
ATOM 4432 C CA . GLU A 1 552 ? -20.279 11.613 -4.391 1.00 83.44 552 GLU A CA 1
ATOM 4433 C C . GLU A 1 552 ? -21.717 11.757 -3.864 1.00 83.44 552 GLU A C 1
ATOM 4435 O O . GLU A 1 552 ? -22.172 10.956 -3.054 1.00 83.44 552 GLU A O 1
ATOM 4440 N N . ASN A 1 553 ? -22.445 12.765 -4.344 1.00 88.31 553 ASN A N 1
ATOM 4441 C CA . ASN A 1 553 ? -23.827 13.068 -3.983 1.00 88.31 553 ASN A CA 1
ATOM 4442 C C . ASN A 1 553 ? -24.868 12.420 -4.914 1.00 88.31 553 ASN A C 1
ATOM 4444 O O . ASN A 1 553 ? -26.054 12.745 -4.820 1.00 88.31 553 ASN A O 1
ATOM 4448 N N . GLU A 1 554 ? -24.464 11.517 -5.806 1.00 88.31 554 GLU A N 1
ATOM 4449 C CA . GLU A 1 554 ? -25.364 10.819 -6.722 1.00 88.31 554 GLU A CA 1
ATOM 4450 C C . GLU A 1 554 ? -25.433 9.332 -6.393 1.00 88.31 554 GLU A C 1
ATOM 4452 O O . GLU A 1 554 ? -24.419 8.641 -6.280 1.00 88.31 554 GLU A O 1
ATOM 4457 N N . TYR A 1 555 ? -26.651 8.808 -6.287 1.00 86.00 555 TYR A N 1
ATOM 4458 C CA . TYR A 1 555 ? -26.853 7.382 -6.098 1.00 86.00 555 TYR A CA 1
ATOM 4459 C C . TYR A 1 555 ? -27.023 6.687 -7.451 1.00 86.00 555 TYR A C 1
ATOM 4461 O O . TYR A 1 555 ? -28.055 6.838 -8.107 1.00 86.00 555 TYR A O 1
ATOM 4469 N N . ASN A 1 556 ? -26.023 5.911 -7.875 1.00 86.31 556 ASN A N 1
ATOM 4470 C CA . ASN A 1 556 ? -26.130 5.108 -9.094 1.00 86.31 556 ASN A CA 1
ATOM 4471 C C . ASN A 1 556 ? -27.015 3.877 -8.864 1.00 86.31 556 ASN A C 1
ATOM 4473 O O . ASN A 1 556 ? -26.774 3.130 -7.923 1.00 86.31 556 ASN A O 1
ATOM 4477 N N . LEU A 1 557 ? -27.997 3.634 -9.724 1.00 84.75 557 LEU A N 1
ATOM 4478 C CA . LEU A 1 557 ? -28.837 2.435 -9.721 1.00 84.75 557 LEU A CA 1
ATOM 4479 C C . LEU A 1 557 ? -28.217 1.275 -10.503 1.00 84.75 557 LEU A C 1
ATOM 4481 O O . LEU A 1 557 ? -28.556 0.122 -10.256 1.00 84.75 557 LEU A O 1
ATOM 4485 N N . PHE A 1 558 ? -27.329 1.557 -11.457 1.00 84.19 558 PHE A N 1
ATOM 4486 C CA . PHE A 1 558 ? -26.701 0.502 -12.239 1.00 84.19 558 PHE A CA 1
ATOM 4487 C C . PHE A 1 558 ? -25.595 -0.167 -11.414 1.00 84.19 558 PHE A C 1
ATOM 4489 O O . PHE A 1 558 ? -24.673 0.490 -10.927 1.00 84.19 558 PHE A O 1
ATOM 4496 N N . ARG A 1 559 ? -25.708 -1.487 -11.235 1.00 78.06 559 ARG A N 1
ATOM 4497 C CA . ARG A 1 559 ? -24.752 -2.323 -10.486 1.00 78.06 559 ARG A CA 1
ATOM 4498 C C . ARG A 1 559 ? -24.044 -3.355 -11.366 1.00 78.06 559 ARG A C 1
ATOM 4500 O O . ARG A 1 559 ? -23.369 -4.233 -10.847 1.00 78.06 559 ARG A O 1
ATOM 4507 N N . GLY A 1 560 ? -24.179 -3.228 -12.686 1.00 81.81 560 GLY A N 1
ATOM 4508 C CA . GLY A 1 560 ? -23.792 -4.260 -13.642 1.00 81.81 560 GLY A CA 1
ATOM 4509 C C . GLY A 1 560 ? -24.960 -5.181 -13.996 1.00 81.81 560 GLY A C 1
ATOM 4510 O O . GLY A 1 560 ? -26.114 -4.915 -13.656 1.00 81.81 560 GLY A O 1
ATOM 4511 N N . PHE A 1 561 ? -24.657 -6.252 -14.725 1.00 83.00 561 PHE A N 1
ATOM 4512 C CA . PHE A 1 561 ? -25.629 -7.283 -15.079 1.00 83.00 561 PHE A CA 1
ATOM 4513 C C . PHE A 1 561 ? -25.739 -8.323 -13.961 1.00 83.00 561 PHE A C 1
ATOM 4515 O O . PHE A 1 561 ? -24.771 -8.589 -13.261 1.00 83.00 561 PHE A O 1
ATOM 4522 N N . ALA A 1 562 ? -26.909 -8.952 -13.827 1.00 80.75 562 ALA A N 1
ATOM 4523 C CA . ALA A 1 562 ? -27.152 -9.991 -12.819 1.00 80.75 562 ALA A CA 1
ATOM 4524 C C . ALA A 1 562 ? -26.309 -11.268 -13.016 1.00 80.75 562 ALA A C 1
ATOM 4526 O O . ALA A 1 562 ? -26.278 -12.131 -12.142 1.00 80.75 562 ALA A O 1
ATOM 4527 N N . TYR A 1 563 ? -25.662 -11.404 -14.174 1.00 78.88 563 TYR A N 1
ATOM 4528 C CA . TYR A 1 563 ? -24.823 -12.539 -14.522 1.00 78.88 563 TYR A CA 1
ATOM 4529 C C . TYR A 1 563 ? -23.374 -12.086 -14.647 1.00 78.88 563 TYR A C 1
ATOM 4531 O O . TYR A 1 563 ? -23.076 -11.128 -15.363 1.00 78.88 563 TYR A O 1
ATOM 4539 N N . GLU A 1 564 ? -22.485 -12.815 -13.981 1.00 78.62 564 GLU A N 1
ATOM 4540 C CA . GLU A 1 564 ? -21.045 -12.638 -14.130 1.00 78.62 564 GLU A CA 1
ATOM 4541 C C . GLU A 1 564 ? -20.597 -13.059 -15.541 1.00 78.62 564 GLU A C 1
ATOM 4543 O O . GLU A 1 564 ? -21.112 -14.043 -16.085 1.00 78.62 564 GLU A O 1
ATOM 4548 N N . PRO A 1 565 ? -19.640 -12.346 -16.156 1.00 77.81 565 PRO A N 1
ATOM 4549 C CA . PRO A 1 565 ? -19.122 -12.708 -17.465 1.00 77.81 565 PRO A CA 1
ATOM 4550 C C . PRO A 1 565 ? -18.387 -14.051 -17.397 1.00 77.81 565 PRO A C 1
ATOM 4552 O O . PRO A 1 565 ? -17.464 -14.236 -16.605 1.00 77.81 565 PRO A O 1
ATOM 4555 N N . ILE A 1 566 ? -18.773 -14.981 -18.268 1.00 80.00 566 ILE A N 1
ATOM 4556 C CA . ILE A 1 566 ? -18.129 -16.291 -18.407 1.00 80.00 566 ILE A CA 1
ATOM 4557 C C . ILE A 1 566 ? -17.186 -16.238 -19.610 1.00 80.00 566 ILE A C 1
ATOM 4559 O O . ILE A 1 566 ? -17.482 -15.595 -20.620 1.00 80.00 566 ILE A O 1
ATOM 4563 N N . ASN A 1 567 ? -16.029 -16.892 -19.510 1.00 75.44 567 ASN A N 1
ATOM 4564 C CA . ASN A 1 567 ? -15.107 -16.975 -20.633 1.00 75.44 567 ASN A CA 1
ATOM 4565 C C . ASN A 1 567 ? -15.755 -17.770 -21.779 1.00 75.44 567 ASN A C 1
ATOM 4567 O O . ASN A 1 567 ? -16.238 -18.881 -21.582 1.00 75.44 567 ASN A O 1
ATOM 4571 N N . HIS A 1 568 ? -15.730 -17.211 -22.990 1.00 71.00 568 HIS A N 1
ATOM 4572 C CA . HIS A 1 568 ? -16.266 -17.843 -24.201 1.00 71.00 568 HIS A CA 1
ATOM 4573 C C . HIS A 1 568 ? -15.635 -19.209 -24.518 1.00 71.00 568 HIS A C 1
ATOM 4575 O O . HIS A 1 568 ? -16.212 -19.977 -25.274 1.00 71.00 568 HIS A O 1
ATOM 4581 N N . GLN A 1 569 ? -14.458 -19.515 -23.962 1.00 76.12 569 GLN A N 1
ATOM 4582 C CA . GLN A 1 569 ? -13.811 -20.825 -24.105 1.00 76.12 569 GLN A CA 1
ATOM 4583 C C . GLN A 1 569 ? -14.441 -21.910 -23.222 1.00 76.12 569 GLN A C 1
ATOM 4585 O O . GLN A 1 569 ? -14.263 -23.093 -23.497 1.00 76.12 569 GLN A O 1
ATOM 4590 N N . ASP A 1 570 ? -15.187 -21.510 -22.191 1.00 79.94 570 ASP A N 1
ATOM 4591 C CA . ASP A 1 570 ? -15.797 -22.411 -21.210 1.00 79.94 570 ASP A CA 1
ATOM 4592 C C . ASP A 1 570 ? -17.275 -22.709 -21.528 1.00 79.94 570 ASP A C 1
ATOM 4594 O O . ASP A 1 570 ? -17.930 -23.465 -20.809 1.00 79.94 570 ASP A O 1
ATOM 4598 N N . ILE A 1 571 ? -17.817 -22.117 -22.600 1.00 81.62 571 ILE A N 1
ATOM 4599 C CA . ILE A 1 571 ? -19.205 -22.281 -23.039 1.00 81.62 571 ILE A CA 1
ATOM 4600 C C . ILE A 1 571 ? -19.247 -22.538 -24.541 1.00 81.62 571 ILE A C 1
ATOM 4602 O O . ILE A 1 571 ? -18.679 -21.791 -25.332 1.00 81.62 571 ILE A O 1
ATOM 4606 N N . ASP A 1 572 ? -20.001 -23.561 -24.936 1.00 84.75 572 ASP A N 1
ATOM 4607 C CA . ASP A 1 572 ? -20.367 -23.762 -26.332 1.00 84.75 572 ASP A CA 1
ATOM 4608 C C . ASP A 1 572 ? -21.447 -22.748 -26.749 1.00 84.75 572 ASP A C 1
ATOM 4610 O O . ASP A 1 572 ? -22.599 -22.819 -26.311 1.00 84.75 572 ASP A O 1
ATOM 4614 N N . LEU A 1 573 ? -21.050 -21.778 -27.574 1.00 84.38 573 LEU A N 1
ATOM 4615 C CA . LEU A 1 573 ? -21.926 -20.744 -28.129 1.00 84.38 573 LEU A CA 1
ATOM 4616 C C . LEU A 1 573 ? -22.562 -21.157 -29.464 1.00 84.38 573 LEU A C 1
ATOM 4618 O O . LEU A 1 573 ? -23.410 -20.428 -29.983 1.00 84.38 573 LEU A O 1
ATOM 4622 N N . GLU A 1 574 ? -22.200 -22.317 -30.017 1.00 88.94 574 GLU A N 1
ATOM 4623 C CA . GLU A 1 574 ? -22.672 -22.750 -31.331 1.00 88.94 574 GLU A CA 1
ATOM 4624 C C . GLU A 1 574 ? -24.198 -22.895 -31.424 1.00 88.94 574 GLU A C 1
ATOM 4626 O O . GLU A 1 574 ? -24.767 -22.469 -32.434 1.00 88.94 574 GLU A O 1
ATOM 4631 N N . PRO A 1 575 ? -24.921 -23.380 -30.391 1.00 91.56 575 PRO A N 1
ATOM 4632 C CA . PRO A 1 575 ? -26.382 -23.404 -30.426 1.00 91.56 575 PRO A CA 1
ATOM 4633 C C . PRO A 1 575 ? -27.001 -22.011 -30.588 1.00 91.56 575 PRO A C 1
ATOM 4635 O O . PRO A 1 575 ? -27.999 -21.849 -31.292 1.00 91.56 575 PRO A O 1
ATOM 4638 N N . TYR A 1 576 ? -26.404 -20.996 -29.959 1.00 86.75 576 TYR A N 1
ATOM 4639 C CA . TYR A 1 576 ? -26.856 -19.614 -30.081 1.00 86.75 576 TYR A CA 1
ATOM 4640 C C . TYR A 1 576 ? -26.543 -19.055 -31.472 1.00 86.75 576 TYR A C 1
ATOM 4642 O O . TYR A 1 576 ? -27.432 -18.506 -32.121 1.00 86.75 576 TYR A O 1
ATOM 4650 N N . PHE A 1 577 ? -25.318 -19.245 -31.970 1.00 87.44 577 PHE A N 1
ATOM 4651 C CA . PHE A 1 577 ? -24.937 -18.773 -33.303 1.00 87.44 577 PHE A CA 1
ATOM 4652 C C . PHE A 1 577 ? -25.742 -19.446 -34.417 1.00 87.44 577 PHE A C 1
ATOM 4654 O O . PHE A 1 577 ? -26.180 -18.768 -35.345 1.00 87.44 577 PHE A O 1
ATOM 4661 N N . THR A 1 578 ? -26.021 -20.743 -34.288 1.00 91.94 578 THR A N 1
ATOM 4662 C CA . THR A 1 578 ? -26.880 -21.492 -35.216 1.00 91.94 578 THR A CA 1
ATOM 4663 C C . THR A 1 578 ? -28.305 -20.941 -35.204 1.00 91.94 578 THR A C 1
ATOM 4665 O O . THR A 1 578 ? -28.882 -20.697 -36.261 1.00 91.94 578 THR A O 1
ATOM 4668 N N . LEU A 1 579 ? -28.871 -20.668 -34.021 1.00 93.38 579 LEU A N 1
ATOM 4669 C CA . LEU A 1 579 ? -30.194 -20.051 -33.897 1.00 93.38 579 LEU A CA 1
ATOM 4670 C C . LEU A 1 579 ? -30.244 -18.681 -34.589 1.00 93.38 579 LEU A C 1
ATOM 4672 O O . LEU A 1 579 ? -31.176 -18.404 -35.347 1.00 93.38 579 LEU A O 1
ATOM 4676 N N . VAL A 1 580 ? -29.251 -17.821 -34.347 1.00 92.19 580 VAL A N 1
ATOM 4677 C CA . VAL A 1 580 ? -29.218 -16.487 -34.958 1.00 92.19 580 VAL A CA 1
ATOM 4678 C C . VAL A 1 580 ? -29.053 -16.588 -36.473 1.00 92.19 580 VAL A C 1
ATOM 4680 O O . VAL A 1 580 ? -29.784 -15.923 -37.203 1.00 92.19 580 VAL A O 1
ATOM 4683 N N . LYS A 1 581 ? -28.150 -17.441 -36.961 1.00 92.81 581 LYS A N 1
ATOM 4684 C CA . LYS A 1 581 ? -27.887 -17.590 -38.393 1.00 92.81 581 LYS A CA 1
ATOM 4685 C C . LYS A 1 581 ? -29.072 -18.200 -39.134 1.00 92.81 581 LYS A C 1
ATOM 4687 O O . LYS A 1 581 ? -29.576 -17.602 -40.082 1.00 92.81 581 LYS A O 1
ATOM 4692 N N . ASP A 1 582 ? -29.532 -19.367 -38.703 1.00 94.38 582 ASP A N 1
ATOM 4693 C CA . ASP A 1 582 ? -30.447 -20.183 -39.500 1.00 94.38 582 ASP A CA 1
ATOM 4694 C C . ASP A 1 582 ? -31.907 -19.777 -39.298 1.00 94.38 582 ASP A C 1
ATOM 4696 O O . ASP A 1 582 ? -32.702 -19.845 -40.234 1.00 94.38 582 ASP A O 1
ATOM 4700 N N . VAL A 1 583 ? -32.267 -19.323 -38.091 1.00 94.25 583 VAL A N 1
ATOM 4701 C CA . VAL A 1 583 ? -33.659 -18.997 -37.745 1.00 94.25 583 VAL A CA 1
ATOM 4702 C C . VAL A 1 583 ? -33.928 -17.496 -37.815 1.00 94.25 583 VAL A C 1
ATOM 4704 O O . VAL A 1 583 ? -34.927 -17.093 -38.405 1.00 94.25 583 VAL A O 1
ATOM 4707 N N . ILE A 1 584 ? -33.065 -16.660 -37.225 1.00 91.50 584 ILE A N 1
ATOM 4708 C CA . ILE A 1 584 ? -33.299 -15.204 -37.157 1.00 91.50 584 ILE A CA 1
ATOM 4709 C C . ILE A 1 584 ? -32.873 -14.516 -38.458 1.00 91.50 584 ILE A C 1
ATOM 4711 O O . ILE A 1 584 ? -33.622 -13.704 -38.998 1.00 91.50 584 ILE A O 1
ATOM 4715 N N . ALA A 1 585 ? -31.689 -14.847 -38.972 1.00 92.50 585 ALA A N 1
ATOM 4716 C CA . ALA A 1 585 ? -31.130 -14.246 -40.177 1.00 92.50 585 ALA A CA 1
ATOM 4717 C C . ALA A 1 585 ? -31.459 -15.028 -41.462 1.00 92.50 585 ALA A C 1
ATOM 4719 O O . ALA A 1 585 ? -31.111 -14.574 -42.548 1.00 92.50 585 ALA A O 1
ATOM 4720 N N . ASN A 1 586 ? -32.143 -16.178 -41.369 1.00 93.31 586 ASN A N 1
ATOM 4721 C CA . ASN A 1 586 ? -32.519 -17.023 -42.514 1.00 93.31 586 ASN A CA 1
ATOM 4722 C C . ASN A 1 586 ? -31.324 -17.361 -43.435 1.00 93.31 586 ASN A C 1
ATOM 4724 O O . ASN A 1 586 ? -31.414 -17.305 -44.663 1.00 93.31 586 ASN A O 1
ATOM 4728 N N . GLY A 1 587 ? -30.175 -17.657 -42.830 1.00 91.75 587 GLY A N 1
ATOM 4729 C CA . GLY A 1 587 ? -28.920 -17.950 -43.518 1.00 91.75 587 GLY A CA 1
ATOM 4730 C C . GLY A 1 587 ? -28.166 -16.724 -44.050 1.00 91.75 587 GLY A C 1
ATOM 4731 O O . GLY A 1 587 ? -27.080 -16.895 -44.601 1.00 91.75 587 GLY A O 1
ATOM 4732 N N . ASP A 1 588 ? -28.690 -15.505 -43.888 1.00 94.12 588 ASP A N 1
ATOM 4733 C CA . ASP A 1 588 ? -28.018 -14.275 -44.312 1.00 94.12 588 ASP A CA 1
ATOM 4734 C C . ASP A 1 588 ? -26.894 -13.894 -43.334 1.00 94.12 588 ASP A C 1
ATOM 4736 O O . ASP A 1 588 ? -27.121 -13.532 -42.175 1.00 94.12 588 ASP A O 1
ATOM 4740 N N . GLU A 1 589 ? -25.650 -13.970 -43.806 1.00 90.75 589 GLU A N 1
ATOM 4741 C CA . GLU A 1 589 ? -24.471 -13.689 -42.983 1.00 90.75 589 GLU A CA 1
ATOM 4742 C C . GLU A 1 589 ? -24.376 -12.227 -42.541 1.00 90.75 589 GLU A C 1
ATOM 4744 O O . GLU A 1 589 ? -23.898 -11.951 -41.438 1.00 90.75 589 GLU A O 1
ATOM 4749 N N . LEU A 1 590 ? -24.846 -11.282 -43.359 1.00 89.75 590 LEU A N 1
ATOM 4750 C CA . LEU A 1 590 ? -24.821 -9.866 -43.011 1.00 89.75 590 LEU A CA 1
ATOM 4751 C C . LEU A 1 590 ? -25.793 -9.596 -41.861 1.00 89.75 590 LEU A C 1
ATOM 4753 O O . LEU A 1 590 ? -25.398 -8.999 -40.858 1.00 89.75 590 LEU A O 1
ATOM 4757 N N . PHE A 1 591 ? -27.033 -10.080 -41.959 1.00 88.88 591 PHE A N 1
ATOM 4758 C CA . PHE A 1 591 ? -28.012 -9.928 -40.879 1.00 88.88 591 PHE A CA 1
ATOM 4759 C C . PHE A 1 591 ? -27.603 -10.681 -39.612 1.00 88.88 591 PHE A C 1
ATOM 4761 O O . PHE A 1 591 ? -27.804 -10.165 -38.509 1.00 88.88 591 PHE A O 1
ATOM 4768 N N . CYS A 1 592 ? -26.988 -11.859 -39.742 1.00 90.19 592 CYS A N 1
ATOM 4769 C CA . CYS A 1 592 ? -26.443 -12.602 -38.608 1.00 90.19 592 CYS A CA 1
ATOM 4770 C C . CYS A 1 592 ? -25.372 -11.783 -37.867 1.00 90.19 592 CYS A C 1
ATOM 4772 O O . CYS A 1 592 ? -25.449 -11.609 -36.650 1.00 90.19 592 CYS A O 1
ATOM 4774 N N . ASN A 1 593 ? -24.409 -11.219 -38.603 1.00 87.19 593 ASN A N 1
ATOM 4775 C CA . ASN A 1 593 ? -23.333 -10.413 -38.028 1.00 87.19 593 ASN A CA 1
ATOM 4776 C C . ASN A 1 593 ? -23.850 -9.114 -37.401 1.00 87.19 593 ASN A C 1
ATOM 4778 O O . ASN A 1 593 ? -23.412 -8.757 -36.310 1.00 87.19 593 ASN A O 1
ATOM 4782 N N . ILE A 1 594 ? -24.820 -8.442 -38.031 1.00 88.31 594 ILE A N 1
ATOM 4783 C CA . ILE A 1 594 ? -25.454 -7.240 -37.467 1.00 88.31 594 ILE A CA 1
ATOM 4784 C C . ILE A 1 594 ? -26.122 -7.558 -36.124 1.00 88.31 594 ILE A C 1
ATOM 4786 O O . ILE A 1 594 ? -25.909 -6.829 -35.156 1.00 88.31 594 ILE A O 1
ATOM 4790 N N . ASN A 1 595 ? -26.883 -8.655 -36.034 1.00 87.62 595 ASN A N 1
ATOM 4791 C CA . ASN A 1 595 ? -27.524 -9.068 -34.781 1.00 87.62 595 ASN A CA 1
ATOM 4792 C C . ASN A 1 595 ? -26.492 -9.372 -33.685 1.00 87.62 595 ASN A C 1
ATOM 4794 O O . ASN A 1 595 ? -26.650 -8.921 -32.550 1.00 87.62 595 ASN A O 1
ATOM 4798 N N . HIS A 1 596 ? -25.413 -10.086 -34.020 1.00 87.06 596 HIS A N 1
ATOM 4799 C CA . HIS A 1 596 ? -24.332 -10.364 -33.073 1.00 87.06 596 HIS A CA 1
ATOM 4800 C C . HIS A 1 596 ? -23.658 -9.090 -32.573 1.00 87.06 596 HIS A C 1
ATOM 4802 O O . HIS A 1 596 ? -23.513 -8.912 -31.364 1.00 87.06 596 HIS A O 1
ATOM 4808 N N . SER A 1 597 ? -23.274 -8.192 -33.481 1.00 85.44 597 SER A N 1
ATOM 4809 C CA . SER A 1 597 ? -22.636 -6.927 -33.120 1.00 85.44 597 SER A CA 1
ATOM 4810 C C . SER A 1 597 ? -23.553 -6.050 -32.271 1.00 85.44 597 SER A C 1
ATOM 4812 O O . SER A 1 597 ? -23.087 -5.454 -31.305 1.00 85.44 597 SER A O 1
ATOM 4814 N N . PHE A 1 598 ? -24.851 -6.010 -32.581 1.00 86.94 598 PHE A N 1
ATOM 4815 C CA . PHE A 1 598 ? -25.831 -5.248 -31.811 1.00 86.94 598 PHE A CA 1
ATOM 4816 C C . PHE A 1 598 ? -25.968 -5.767 -30.373 1.00 86.94 598 PHE A C 1
ATOM 4818 O O . PHE A 1 598 ? -25.870 -4.992 -29.424 1.00 86.94 598 PHE A O 1
ATOM 4825 N N . ILE A 1 599 ? -26.136 -7.081 -30.189 1.00 85.88 599 ILE A N 1
ATOM 4826 C CA . ILE A 1 599 ? -26.272 -7.680 -28.852 1.00 85.88 599 ILE A CA 1
ATOM 4827 C C . ILE A 1 599 ? -24.968 -7.549 -28.058 1.00 85.88 599 ILE A C 1
ATOM 4829 O O . ILE A 1 599 ? -25.003 -7.188 -26.882 1.00 85.88 599 ILE A O 1
ATOM 4833 N N . ALA A 1 600 ? -23.816 -7.789 -28.692 1.00 85.12 600 ALA A N 1
ATOM 4834 C CA . ALA A 1 600 ? -22.517 -7.632 -28.046 1.00 85.12 600 ALA A CA 1
ATOM 4835 C C . ALA A 1 600 ? -22.296 -6.187 -27.580 1.00 85.12 600 ALA A C 1
ATOM 4837 O O . ALA A 1 600 ? -21.907 -5.972 -26.435 1.00 85.12 600 ALA A O 1
ATOM 4838 N N . GLN A 1 601 ? -22.620 -5.201 -28.422 1.00 86.62 601 GLN A N 1
ATOM 4839 C CA . GLN A 1 601 ? -22.527 -3.792 -28.054 1.00 86.62 601 GLN A CA 1
ATOM 4840 C C . GLN A 1 601 ? -23.467 -3.450 -26.896 1.00 86.62 601 GLN A C 1
ATOM 4842 O O . GLN A 1 601 ? -23.046 -2.765 -25.973 1.00 86.62 601 GLN A O 1
ATOM 4847 N N . MET A 1 602 ? -24.694 -3.975 -26.882 1.00 85.81 602 MET A N 1
ATOM 4848 C CA . MET A 1 602 ? -25.636 -3.701 -25.794 1.00 85.81 602 MET A CA 1
ATOM 4849 C C . MET A 1 602 ? -25.204 -4.279 -24.443 1.00 85.81 602 MET A C 1
ATOM 4851 O O . MET A 1 602 ? -25.587 -3.748 -23.404 1.00 85.81 602 MET A O 1
ATOM 4855 N N . LEU A 1 603 ? -24.396 -5.340 -24.443 1.00 84.69 603 LEU A N 1
ATOM 4856 C CA . LEU A 1 603 ? -23.798 -5.900 -23.230 1.00 84.69 603 LEU A CA 1
ATOM 4857 C C . LEU A 1 603 ? -22.492 -5.190 -22.840 1.00 84.69 603 LEU A C 1
ATOM 4859 O O . LEU A 1 603 ? -22.205 -5.046 -21.656 1.00 84.69 603 LEU A O 1
ATOM 4863 N N . GLN A 1 604 ? -21.696 -4.752 -23.818 1.00 84.00 604 GLN A N 1
ATOM 4864 C CA . GLN A 1 604 ? -20.391 -4.119 -23.591 1.00 84.00 604 GLN A CA 1
ATOM 4865 C C . GLN A 1 604 ? -20.485 -2.617 -23.285 1.00 84.00 604 GLN A C 1
ATOM 4867 O O . GLN A 1 604 ? -19.660 -2.099 -22.539 1.00 84.00 604 GLN A O 1
ATOM 4872 N N . ASP A 1 605 ? -21.473 -1.933 -23.858 1.00 86.44 605 ASP A N 1
ATOM 4873 C CA . ASP A 1 605 ? -21.698 -0.488 -23.765 1.00 86.44 605 ASP A CA 1
ATOM 4874 C C . ASP A 1 605 ? -23.217 -0.190 -23.680 1.00 86.44 605 ASP A C 1
ATOM 4876 O O . ASP A 1 605 ? -23.813 0.388 -24.595 1.00 86.44 605 ASP A O 1
ATOM 4880 N N . PRO A 1 606 ? -23.890 -0.621 -22.590 1.00 84.75 606 PRO A N 1
ATOM 4881 C CA . PRO A 1 606 ? -25.353 -0.585 -22.470 1.00 84.75 606 PRO A CA 1
ATOM 4882 C C . PRO A 1 606 ? -25.972 0.820 -22.505 1.00 84.75 606 PRO A C 1
ATOM 4884 O O . PRO A 1 606 ? -27.180 0.961 -22.713 1.00 84.75 606 PRO A O 1
ATOM 4887 N N . PHE A 1 607 ? -25.172 1.866 -22.286 1.00 85.75 607 PHE A N 1
ATOM 4888 C CA . PHE A 1 607 ? -25.635 3.255 -22.221 1.00 85.75 607 PHE A CA 1
ATOM 4889 C C . PHE A 1 607 ? -25.507 4.000 -23.549 1.00 85.75 607 PHE A C 1
ATOM 4891 O O . PHE A 1 607 ? -26.126 5.054 -23.727 1.00 85.75 607 PHE A O 1
ATOM 4898 N N . ASN A 1 608 ? -24.763 3.447 -24.502 1.00 83.94 608 ASN A N 1
ATOM 4899 C CA . ASN A 1 608 ? -24.657 3.972 -25.850 1.00 83.94 608 ASN A CA 1
ATOM 4900 C C . ASN A 1 608 ? -25.672 3.266 -26.753 1.00 83.94 608 ASN A C 1
ATOM 4902 O O . ASN A 1 608 ? -25.594 2.064 -26.991 1.00 83.94 608 ASN A O 1
ATOM 4906 N N . LYS A 1 609 ? -26.670 4.001 -27.246 1.00 74.88 609 LYS A N 1
ATOM 4907 C CA . LYS A 1 609 ? -27.691 3.430 -28.131 1.00 74.88 609 LYS A CA 1
ATOM 4908 C C . LYS A 1 609 ? -27.246 3.574 -29.578 1.00 74.88 609 LYS A C 1
ATOM 4910 O O . LYS A 1 609 ? -27.191 4.691 -30.092 1.00 74.88 609 LYS A O 1
ATOM 4915 N N . LEU A 1 610 ? -27.010 2.457 -30.258 1.00 68.69 610 LEU A N 1
ATOM 4916 C CA . LEU A 1 610 ? -26.909 2.457 -31.713 1.00 68.69 610 LEU A CA 1
ATOM 4917 C C . LEU A 1 610 ? -28.285 2.802 -32.298 1.00 68.69 610 LEU A C 1
ATOM 4919 O O . LEU A 1 610 ? -29.286 2.151 -31.998 1.00 68.69 610 LEU A O 1
ATOM 4923 N N . GLY A 1 611 ? -28.350 3.864 -33.100 1.00 58.53 611 GLY A N 1
ATOM 4924 C CA . GLY A 1 611 ? -29.565 4.199 -33.833 1.00 58.53 611 GLY A CA 1
ATOM 4925 C C . GLY A 1 611 ? -29.898 3.092 -34.831 1.00 58.53 611 GLY A C 1
ATOM 4926 O O . GLY A 1 611 ? -29.026 2.650 -35.576 1.00 58.53 611 GLY A O 1
ATOM 4927 N N . THR A 1 612 ? -31.154 2.653 -34.865 1.00 51.72 612 THR A N 1
ATOM 4928 C CA . THR A 1 612 ? -31.672 1.805 -35.944 1.00 51.72 612 THR A CA 1
ATOM 4929 C C . THR A 1 612 ? -31.987 2.712 -37.134 1.00 51.72 612 THR A C 1
ATOM 4931 O O . THR A 1 612 ? -33.084 3.273 -37.199 1.00 51.72 612 THR A O 1
ATOM 4934 N N . ALA A 1 613 ? -30.992 2.957 -37.987 1.00 41.47 613 ALA A N 1
ATOM 4935 C CA . ALA A 1 613 ? -31.179 3.666 -39.254 1.00 41.47 613 ALA A CA 1
ATOM 4936 C C . ALA A 1 613 ? -31.848 2.763 -40.296 1.00 41.47 613 ALA A C 1
ATOM 4938 O O . ALA A 1 613 ? -31.475 1.568 -40.351 1.00 41.47 613 ALA A O 1
#